Protein 8JFO (pdb70)

Radius of gyration: 31.47 Å; Cα contacts (8 Å, |Δi|>4): 1031; chains: 4; bounding box: 76×76×82 Å

Nearest PDB structures (foldseek):
  8jg9-assembly1_F  TM=6.364E-01  e=9.740E-30  Staphylococcus delphini
  8jfu-assembly2_C  TM=9.734E-01  e=4.769E-23  Staphylococcus delphini
  8jft-assembly1_C  TM=9.558E-01  e=3.497E-18  Staphylococcus delphini
  8jfr-assembly2_C  TM=9.786E-01  e=1.665E-08  Staphylococcus delphini
  8jfr-assembly1_D  TM=1.002E+00  e=3.906E-08  Staphylococcus delphini

Sequence (684 aa):
SMRKTIERLLNSELSSNSIAVRTGVSQAVISKLRNGKKELGNLTLNSAEKLFEYQKEMEKVDTWIVYRGRTADMNKSYIAEGSTYEEVYNNFVDKYGYDVLDEDIYEIQLLKKNGENLDDYDVDSDGINNYDKLDEFRESDYVDLEDYDYRELFENSSSQVYYHEFEITHESMRKTIERLLNSELSSNSIAVRTGVSQAVISKLRNGKKELGNLTLNSAEKLFEYQKEMEKVDTWIVYRGRTADMNKSYIAEGSTYEEVYNNFVDKYGYDVLDEDIYEIQLLKKNGENLDDYDVDSDGINNYDKLDEFRESDYVDLEDYDYRELFENSSSQVYYHEFEITHESMRKTIERLLNSELSSNSIAVRTGVSQAVISKLRNGKKELGNLTLNSAEKLFEYQKEMEKVDTWIVYRGRTADMNKSYIAEGSTYEEVYNNFVDKYGYDVLDEDIYEIQLLKKNGENLDDYDVDSDGINNYDKLDEFRESDYVDLEDYDYRELFENSSSQVYYHEFEITHESMRKTIERLLNSELSSNSIAVRTGVSQAVISKLRNGKKELGNLTLNSAEKLFEYQKEMEKVDTWIVYRGRTADMNKSYIAEGSTYEEVYNNFVDKYGYDVLDEDIYEIQLLKKNGENLDDYDVDSDGINNYDKLDEFRESDYVDLEDYDYRELFENSSSQVYYHEFEITHE

B-factor: mean 43.59, std 18.85, range [11.04, 111.16]

Structure (mmCIF, N/CA/C/O backbone):
data_8JFO
#
_entry.id   8JFO
#
_cell.length_a   88.194
_cell.length_b   88.194
_cell.length_c   145.649
_cell.angle_alpha   90.000
_cell.angle_beta   90.000
_cell.angle_gamma   90.000
#
_symmetry.space_group_name_H-M   'P 41'
#
loop_
_entity.id
_entity.type
_entity.pdbx_description
1 polymer AcrIIA15
2 water water
#
loop_
_atom_site.group_PDB
_atom_site.id
_atom_site.type_symbol
_atom_site.label_atom_id
_atom_site.label_alt_id
_atom_site.label_comp_id
_atom_site.label_asym_id
_atom_site.label_entity_id
_atom_site.label_seq_id
_atom_site.pdbx_PDB_ins_code
_atom_site.Cartn_x
_atom_site.Cartn_y
_atom_site.Cartn_z
_atom_site.occupancy
_atom_site.B_iso_or_equiv
_atom_site.auth_seq_id
_atom_site.auth_comp_id
_atom_site.auth_asym_id
_atom_site.auth_atom_id
_atom_site.pdbx_PDB_model_num
ATOM 1 N N . SER A 1 1 ? 20.72200 -18.88300 2.45300 1.000 49.91812 0 SER B N 1
ATOM 2 C CA . SER A 1 1 ? 21.05700 -17.97700 1.33200 1.000 46.96118 0 SER B CA 1
ATOM 3 C C . SER A 1 1 ? 21.06500 -16.52400 1.80400 1.000 55.87278 0 SER B C 1
ATOM 4 O O . SER A 1 1 ? 20.70700 -16.28400 2.96000 1.000 62.08841 0 SER B O 1
ATOM 6 N N . MET A 1 2 ? 21.48100 -15.59500 0.94600 1.000 52.11701 1 MET B N 1
ATOM 7 C CA . MET A 1 2 ? 21.41800 -14.15700 1.31200 1.000 53.87605 1 MET B CA 1
ATOM 8 C C . MET A 1 2 ? 20.48600 -13.46200 0.33100 1.000 55.46603 1 MET B C 1
ATOM 9 O O . MET A 1 2 ? 20.68400 -13.60800 -0.87900 1.000 51.70733 1 MET B O 1
ATOM 14 N N . ARG A 1 3 ? 19.51900 -12.73300 0.86500 1.000 55.67637 2 ARG B N 1
ATOM 15 C CA . ARG A 1 3 ? 18.52400 -12.05000 0.02400 1.000 52.76279 2 ARG B CA 1
ATOM 16 C C . ARG A 1 3 ? 19.22600 -11.18700 -1.00700 1.000 56.83318 2 ARG B C 1
ATOM 17 O O . ARG A 1 3 ? 18.96800 -11.40800 -2.17700 1.000 63.07488 2 ARG B O 1
ATOM 25 N N . LYS A 1 4 ? 20.11800 -10.29900 -0.58400 1.000 60.79312 3 LYS B N 1
ATOM 26 C CA . LYS A 1 4 ? 20.76300 -9.31500 -1.49300 1.000 59.37485 3 LYS B CA 1
ATOM 27 C C . LYS A 1 4 ? 21.19900 -9.97900 -2.79900 1.000 59.45107 3 LYS B C 1
ATOM 28 O O . LYS A 1 4 ? 20.89500 -9.42300 -3.86700 1.000 64.14618 3 LYS B O 1
ATOM 30 N N . THR A 1 5 ? 21.88700 -11.11300 -2.71400 1.000 52.02078 4 THR B N 1
ATOM 31 C CA . THR A 1 5 ? 22.40700 -11.77600 -3.90600 1.000 58.40118 4 THR B CA 1
ATOM 32 C C . THR A 1 5 ? 21.27500 -12.28200 -4.79500 1.000 62.74017 4 THR B C 1
ATOM 33 O O . THR A 1 5 ? 21.30100 -12.10000 -6.02400 1.000 65.41303 4 THR B O 1
ATOM 37 N N . ILE A 1 6 ? 20.25800 -12.89500 -4.18700 1.000 57.75285 5 ILE B N 1
ATOM 38 C CA . ILE A 1 6 ? 19.10700 -13.36400 -4.95100 1.000 58.13377 5 ILE B CA 1
ATOM 39 C C . ILE A 1 6 ? 18.36300 -12.19000 -5.57800 1.000 62.19931 5 ILE B C 1
ATOM 40 O O . ILE A 1 6 ? 17.86600 -12.28700 -6.70700 1.000 64.96603 5 ILE B O 1
ATOM 45 N N . GLU A 1 7 ? 18.25700 -11.07100 -4.85400 1.000 61.49411 6 GLU B N 1
ATOM 46 C CA . GLU A 1 7 ? 17.59400 -9.88900 -5.40100 1.000 68.16224 6 GLU B CA 1
ATOM 47 C C . GLU A 1 7 ? 18.34100 -9.36300 -6.61600 1.000 71.12154 6 GLU B C 1
ATOM 48 O O . GLU A 1 7 ? 17.72400 -8.92400 -7.59500 1.000 75.99414 6 GLU B O 1
ATOM 54 N N . ARG A 1 8 ? 19.67000 -9.45800 -6.58800 1.000 64.80666 7 ARG B N 1
ATOM 55 C CA . ARG A 1 8 ? 20.44600 -9.06000 -7.79000 1.000 73.39942 7 ARG B CA 1
ATOM 56 C C . ARG A 1 8 ? 20.02600 -9.95900 -8.95400 1.000 75.26148 7 ARG B C 1
ATOM 57 O O . ARG A 1 8 ? 19.73200 -9.41800 -10.02400 1.000 81.89675 7 ARG B O 1
ATOM 65 N N . LEU A 1 9 ? 20.03200 -11.27400 -8.75000 1.000 70.25096 8 LEU B N 1
ATOM 66 C CA . LEU A 1 9 ? 19.67900 -12.22700 -9.83500 1.000 71.85086 8 LEU B CA 1
ATOM 67 C C . LEU A 1 9 ? 18.31300 -11.86600 -10.42100 1.000 73.14765 8 LEU B C 1
ATOM 68 O O . LEU A 1 9 ? 18.22300 -11.73800 -11.65100 1.000 80.59995 8 LEU B O 1
ATOM 73 N N . LEU A 1 10 ? 17.28800 -11.72500 -9.58000 1.000 73.53554 9 LEU B N 1
ATOM 74 C CA . LEU A 1 10 ? 15.91600 -11.48500 -10.10200 1.000 77.48360 9 LEU B CA 1
ATOM 75 C C . LEU A 1 10 ? 15.84900 -10.15000 -10.84900 1.000 82.66492 9 LEU B C 1
ATOM 76 O O . LEU A 1 10 ? 15.26000 -10.12700 -11.94600 1.000 83.91431 9 LEU B O 1
ATOM 81 N N . ASN A 1 11 ? 16.41600 -9.08800 -10.27200 1.000 80.01044 10 ASN B N 1
ATOM 82 C CA . ASN A 1 11 ? 16.38000 -7.73700 -10.89100 1.000 82.85069 10 ASN B CA 1
ATOM 83 C C . ASN A 1 11 ? 17.22500 -7.69100 -12.17100 1.000 84.69222 10 ASN B C 1
ATOM 84 O O . ASN A 1 11 ? 16.80100 -7.01900 -13.12800 1.000 78.21728 10 ASN B O 1
ATOM 89 N N . SER A 1 12 ? 18.38400 -8.35500 -12.17500 1.000 87.40246 11 SER B N 1
ATOM 90 C CA . SER A 1 12 ? 19.30000 -8.30100 -13.34500 1.000 87.79560 11 SER B CA 1
ATOM 91 C C . SER A 1 12 ? 18.66100 -9.00300 -14.54100 1.000 90.65928 11 SER B C 1
ATOM 92 O O . SER A 1 12 ? 17.95100 -10.00300 -14.32200 1.000 88.27425 11 SER B O 1
ATOM 95 N N . GLU A 1 13 ? 18.94700 -8.51500 -15.75400 1.000 93.02706 12 GLU B N 1
ATOM 96 C CA . GLU A 1 13 ? 18.31500 -9.06100 -16.98500 1.000 92.25324 12 GLU B CA 1
ATOM 97 C C . GLU A 1 13 ? 18.75000 -10.50300 -17.24800 1.000 88.60674 12 GLU B C 1
ATOM 98 O O . GLU A 1 13 ? 19.91800 -10.70000 -17.61700 1.000 88.66237 12 GLU B O 1
ATOM 100 N N . LEU A 1 14 ? 17.83400 -11.45800 -17.08500 1.000 86.63057 13 LEU B N 1
ATOM 101 C CA . LEU A 1 14 ? 18.11500 -12.88400 -17.39600 1.000 80.72490 13 LEU B CA 1
ATOM 102 C C . LEU A 1 14 ? 16.77100 -13.54100 -17.72600 1.000 79.05730 13 LEU B C 1
ATOM 103 O O . LEU A 1 14 ? 15.73200 -12.93800 -17.39700 1.000 77.56893 13 LEU B O 1
ATOM 105 N N . SER A 1 15 ? 16.78700 -14.70600 -18.37700 1.000 74.28788 14 SER B N 1
ATOM 106 C CA . SER A 1 15 ? 15.52300 -15.43200 -18.66800 1.000 81.14721 14 SER B CA 1
ATOM 107 C C . SER A 1 15 ? 15.14800 -16.32400 -17.48100 1.000 77.65899 14 SER B C 1
ATOM 108 O O . SER A 1 15 ? 16.02300 -17.04200 -16.99300 1.000 76.35404 14 SER B O 1
ATOM 111 N N . SER A 1 16 ? 13.87900 -16.30700 -17.07300 1.000 75.99319 15 SER B N 1
ATOM 112 C CA . SER A 1 16 ? 13.42700 -17.18300 -15.96200 1.000 76.07150 15 SER B CA 1
ATOM 113 C C . SER A 1 16 ? 13.65600 -18.63600 -16.36800 1.000 79.73684 15 SER B C 1
ATOM 114 O O . SER A 1 16 ? 14.00200 -19.43600 -15.48700 1.000 72.93648 15 SER B O 1
ATOM 117 N N . ASN A 1 17 ? 13.44700 -18.95800 -17.64700 1.000 76.12637 16 ASN B N 1
ATOM 118 C CA . ASN A 1 17 ? 13.76500 -20.33000 -18.11700 1.000 73.55371 16 ASN B CA 1
ATOM 119 C C . ASN A 1 17 ? 15.28400 -20.53600 -18.11000 1.000 77.13843 16 ASN B C 1
ATOM 120 O O . ASN A 1 17 ? 15.69300 -21.68000 -17.86200 1.000 75.51004 16 ASN B O 1
ATOM 122 N N . SER A 1 18 ? 16.09500 -19.49400 -18.35800 1.000 79.07253 17 SER B N 1
ATOM 123 C CA . SER A 1 18 ? 17.51400 -19.75000 -18.34600 1.000 80.44074 17 SER B CA 1
ATOM 124 C C . SER A 1 18 ? 17.96500 -19.92300 -16.90600 1.000 77.23507 17 SER B C 1
ATOM 125 O O . SER A 1 18 ? 18.73500 -20.84000 -16.59100 1.000 74.24813 17 SER B O 1
ATOM 128 N N . ILE A 1 19 ? 17.39400 -19.11900 -16.01300 1.000 77.57380 18 ILE B N 1
ATOM 129 C CA . ILE A 1 19 ? 17.58300 -19.30600 -14.58400 1.000 74.19785 18 ILE B CA 1
ATOM 130 C C . ILE A 1 19 ? 17.10000 -20.68900 -14.14800 1.000 72.47361 18 ILE B C 1
ATOM 131 O O . ILE A 1 19 ? 17.77500 -21.36900 -13.37100 1.000 63.57785 18 ILE B O 1
ATOM 136 N N . ALA A 1 20 ? 15.93800 -21.09900 -14.65500 1.000 73.34425 19 ALA B N 1
ATOM 137 C CA . ALA A 1 20 ? 15.40000 -22.42800 -14.29900 1.000 65.61181 19 ALA B CA 1
ATOM 138 C C . ALA A 1 20 ? 16.39400 -23.51100 -14.72100 1.000 76.00166 19 ALA B C 1
ATOM 139 O O . ALA A 1 20 ? 16.67400 -24.38000 -13.89600 1.000 70.77505 19 ALA B O 1
ATOM 141 N N . VAL A 1 21 ? 16.86900 -23.49500 -15.97000 1.000 68.86329 20 VAL B N 1
ATOM 142 C CA . VAL A 1 21 ? 17.76100 -24.60600 -16.41900 1.000 67.25520 20 VAL B CA 1
ATOM 143 C C . VAL A 1 21 ? 19.07500 -24.56400 -15.62900 1.000 69.36004 20 VAL B C 1
ATOM 144 O O . VAL A 1 21 ? 19.56500 -25.63900 -15.24600 1.000 67.79281 20 VAL B O 1
ATOM 148 N N . ARG A 1 22 ? 19.62400 -23.36800 -15.41100 1.000 70.11932 21 ARG B N 1
ATOM 149 C CA . ARG A 1 22 ? 20.89900 -23.21200 -14.66300 1.000 73.36099 21 ARG B CA 1
ATOM 150 C C . ARG A 1 22 ? 20.74000 -23.58200 -13.18400 1.000 69.69600 21 ARG B C 1
ATOM 151 O O . ARG A 1 22 ? 21.67400 -24.19400 -12.64000 1.000 58.73866 21 ARG B O 1
ATOM 159 N N . THR A 1 23 ? 19.61300 -23.22600 -12.55900 1.000 71.38393 22 THR B N 1
ATOM 160 C CA . THR A 1 23 ? 19.46300 -23.44000 -11.09300 1.000 64.44174 22 THR B CA 1
ATOM 161 C C . THR A 1 23 ? 18.57900 -24.64000 -10.75600 1.000 56.61515 22 THR B C 1
ATOM 162 O O . THR A 1 23 ? 18.76000 -25.18600 -9.65700 1.000 56.85026 22 THR B O 1
ATOM 166 N N . GLY A 1 24 ? 17.63200 -25.00100 -11.61700 1.000 58.46742 23 GLY B N 1
ATOM 167 C CA . GLY A 1 24 ? 16.69900 -26.10100 -11.30300 1.000 56.90186 23 GLY B CA 1
ATOM 168 C C . GLY A 1 24 ? 15.44200 -25.59400 -10.62700 1.000 47.07286 23 GLY B C 1
ATOM 169 O O . GLY A 1 24 ? 14.53400 -26.40500 -10.39800 1.000 54.62371 23 GLY B O 1
ATOM 170 N N . VAL A 1 25 ? 15.40300 -24.30300 -10.30200 1.000 50.27887 24 VAL B N 1
ATOM 171 C CA . VAL A 1 25 ? 14.23600 -23.70800 -9.59200 1.000 51.66929 24 VAL B CA 1
ATOM 172 C C . VAL A 1 25 ? 13.08700 -23.54100 -10.58500 1.000 49.89143 24 VAL B C 1
ATOM 173 O O . VAL A 1 25 ? 13.35300 -23.10300 -11.70700 1.000 55.83048 24 VAL B O 1
ATOM 177 N N . SER A 1 26 ? 11.85900 -23.84600 -10.16600 1.000 55.70574 25 SER B N 1
ATOM 178 C CA . SER A 1 26 ? 10.69800 -23.80700 -11.08700 1.000 59.83634 25 SER B CA 1
ATOM 179 C C . SER A 1 26 ? 10.49300 -22.40300 -11.65500 1.000 60.08811 25 SER B C 1
ATOM 180 O O . SER A 1 26 ? 10.57100 -21.43500 -10.88600 1.000 58.91936 25 SER B O 1
ATOM 183 N N . GLN A 1 27 ? 10.18900 -22.32200 -12.95000 1.000 63.28563 26 GLN B N 1
ATOM 184 C CA . GLN A 1 27 ? 10.00300 -21.01500 -13.62900 1.000 60.13406 26 GLN B CA 1
ATOM 185 C C . GLN A 1 27 ? 8.83000 -20.28400 -12.98200 1.000 57.81631 26 GLN B C 1
ATOM 186 O O . GLN A 1 27 ? 8.88900 -19.05000 -12.89100 1.000 61.03833 26 GLN B O 1
ATOM 192 N N . ALA A 1 28 ? 7.79900 -21.02500 -12.58000 1.000 62.64436 27 ALA B N 1
ATOM 193 C CA . ALA A 1 28 ? 6.64000 -20.41200 -11.89700 1.000 66.00077 27 ALA B CA 1
ATOM 194 C C . ALA A 1 28 ? 7.11800 -19.60800 -10.68600 1.000 67.17148 27 ALA B C 1
ATOM 195 O O . ALA A 1 28 ? 6.64000 -18.47900 -10.51300 1.000 66.94452 27 ALA B O 1
ATOM 197 N N . VAL A 1 29 ? 8.03600 -20.16800 -9.89300 1.000 65.58790 28 VAL B N 1
ATOM 198 C CA . VAL A 1 29 ? 8.51200 -19.47400 -8.69400 1.000 62.76944 28 VAL B CA 1
ATOM 199 C C . VAL A 1 29 ? 9.29600 -18.21000 -9.05500 1.000 58.84123 28 VAL B C 1
ATOM 200 O O . VAL A 1 29 ? 9.09500 -17.15800 -8.44500 1.000 58.83007 28 VAL B O 1
ATOM 204 N N . ILE A 1 30 ? 10.17600 -18.31500 -10.04400 1.000 58.97059 29 ILE B N 1
ATOM 205 C CA . ILE A 1 30 ? 11.00600 -17.13600 -10.41900 1.000 60.62359 29 ILE B CA 1
ATOM 206 C C . ILE A 1 30 ? 10.05800 -16.02300 -10.87000 1.000 63.95014 29 ILE B C 1
ATOM 207 O O . ILE A 1 30 ? 10.23900 -14.87800 -10.42300 1.000 66.85763 29 ILE B O 1
ATOM 212 N N . SER A 1 31 ? 9.05800 -16.36600 -11.68500 1.000 65.39474 30 SER B N 1
ATOM 213 C CA . SER A 1 31 ? 8.10500 -15.35000 -12.20300 1.000 69.17873 30 SER B CA 1
ATOM 214 C C . SER A 1 31 ? 7.31000 -14.72300 -11.05800 1.000 66.54573 30 SER B C 1
ATOM 215 O O . SER A 1 31 ? 7.14500 -13.49600 -11.06200 1.000 63.29742 30 SER B O 1
ATOM 217 N N . LYS A 1 32 ? 6.84600 -15.54300 -10.11600 1.000 67.09729 31 LYS B N 1
ATOM 218 C CA . LYS A 1 32 ? 6.03500 -15.03800 -8.97900 1.000 65.02901 31 LYS B CA 1
ATOM 219 C C . LYS A 1 32 ? 6.87700 -14.10000 -8.11300 1.000 68.78978 31 LYS B C 1
ATOM 220 O O . LYS A 1 32 ? 6.32700 -13.10200 -7.62800 1.000 70.80886 31 LYS B O 1
ATOM 226 N N . LEU A 1 33 ? 8.16400 -14.40800 -7.94200 1.000 69.67359 32 LEU B N 1
ATOM 227 C CA . LEU A 1 33 ? 9.06100 -13.50500 -7.17300 1.000 70.82926 32 LEU B CA 1
ATOM 228 C C . LEU A 1 33 ? 9.14100 -12.16400 -7.90500 1.000 67.02339 32 LEU B C 1
ATOM 229 O O . LEU A 1 33 ? 8.99300 -11.12500 -7.24200 1.000 67.24501 32 LEU B O 1
ATOM 234 N N . ARG A 1 34 ? 9.34400 -12.19800 -9.22200 1.000 69.84252 33 ARG B N 1
ATOM 235 C CA . ARG A 1 34 ? 9.48700 -10.95100 -10.01800 1.000 66.80535 33 ARG B CA 1
ATOM 236 C C . ARG A 1 34 ? 8.17900 -10.15000 -10.01500 1.000 71.69527 33 ARG B C 1
ATOM 237 O O . ARG A 1 34 ? 8.25600 -8.91700 -9.87500 1.000 68.43273 33 ARG B O 1
ATOM 245 N N . ASN A 1 35 ? 7.02600 -10.81400 -10.15100 1.000 75.05587 34 ASN B N 1
ATOM 246 C CA . ASN A 1 35 ? 5.73900 -10.07000 -10.26700 1.000 73.88667 34 ASN B CA 1
ATOM 247 C C . ASN A 1 35 ? 5.15100 -9.75200 -8.88600 1.000 69.79703 34 ASN B C 1
ATOM 248 O O . ASN A 1 35 ? 4.10500 -9.08000 -8.84400 1.000 70.94134 34 ASN B O 1
ATOM 253 N N . GLY A 1 36 ? 5.78900 -10.20900 -7.80700 1.000 67.34717 35 GLY B N 1
ATOM 254 C CA . GLY A 1 36 ? 5.32000 -9.86300 -6.45100 1.000 67.78489 35 GLY B CA 1
ATOM 255 C C . GLY A 1 36 ? 4.25000 -10.80600 -5.93600 1.000 70.24467 35 GLY B C 1
ATOM 256 O O . GLY A 1 36 ? 3.69900 -10.52800 -4.85600 1.000 69.14729 35 GLY B O 1
ATOM 257 N N . LYS A 1 37 ? 3.95600 -11.87600 -6.67700 1.000 69.40546 36 LYS B N 1
ATOM 258 C CA . LYS A 1 37 ? 2.97800 -12.88700 -6.19700 1.000 74.37307 36 LYS B CA 1
ATOM 259 C C . LYS A 1 37 ? 3.60900 -13.66400 -5.03900 1.000 74.02932 36 LYS B C 1
ATOM 260 O O . LYS A 1 37 ? 2.89300 -13.95200 -4.06200 1.000 67.99448 36 LYS B O 1
ATOM 262 N N . LYS A 1 38 ? 4.90400 -13.97500 -5.14600 1.000 73.58914 37 LYS B N 1
ATOM 263 C CA . LYS A 1 38 ? 5.59200 -14.66400 -4.06000 1.000 68.88379 37 LYS B CA 1
ATOM 264 C C . LYS A 1 38 ? 6.66400 -13.75800 -3.46800 1.000 62.97014 37 LYS B C 1
ATOM 265 O O . LYS A 1 38 ? 7.51900 -13.23700 -4.19500 1.000 59.77196 37 LYS B O 1
ATOM 271 N N . GLU A 1 39 ? 6.61400 -13.57000 -2.15400 1.000 56.85706 38 GLU B N 1
ATOM 272 C CA . GLU A 1 39 ? 7.66100 -12.83000 -1.47200 1.000 54.44936 38 GLU B CA 1
ATOM 273 C C . GLU A 1 39 ? 8.89400 -13.70600 -1.28800 1.000 51.62487 38 GLU B C 1
ATOM 274 O O . GLU A 1 39 ? 8.80100 -14.92900 -1.13900 1.000 51.68143 38 GLU B O 1
ATOM 280 N N . LEU A 1 40 ? 10.08300 -13.09500 -1.33000 1.000 51.58696 39 LEU B N 1
ATOM 281 C CA . LEU A 1 40 ? 11.36000 -13.85900 -1.22500 1.000 47.76647 39 LEU B CA 1
ATOM 282 C C . LEU A 1 40 ? 11.42600 -14.62200 0.10200 1.000 42.55644 39 LEU B C 1
ATOM 283 O O . LEU A 1 40 ? 12.02400 -15.70400 0.12700 1.000 44.57589 39 LEU B O 1
ATOM 288 N N . GLY A 1 41 ? 10.82800 -14.07600 1.15700 1.000 41.73168 40 GLY B N 1
ATOM 289 C CA . GLY A 1 41 ? 10.82500 -14.73100 2.47800 1.000 38.55142 40 GLY B CA 1
ATOM 290 C C . GLY A 1 41 ? 10.10000 -16.06100 2.45900 1.000 42.75182 40 GLY B C 1
ATOM 291 O O . GLY A 1 41 ? 10.49400 -16.94700 3.22500 1.000 42.50207 40 GLY B O 1
ATOM 292 N N . ASN A 1 42 ? 9.02600 -16.16600 1.67600 1.000 46.51746 41 ASN B N 1
ATOM 293 C CA . ASN A 1 42 ? 8.22800 -17.41800 1.57500 1.000 41.73457 41 ASN B CA 1
ATOM 294 C C . ASN A 1 42 ? 8.96000 -18.48000 0.74400 1.000 37.51571 41 ASN B C 1
ATOM 295 O O . ASN A 1 42 ? 8.54700 -19.64600 0.80100 1.000 39.97113 41 ASN B O 1
ATOM 300 N N . LEU A 1 43 ? 9.99600 -18.09200 0.00100 1.000 34.43435 42 LEU B N 1
ATOM 301 C CA . LEU A 1 43 ? 10.79200 -19.08200 -0.76700 1.000 30.02273 42 LEU B CA 1
ATOM 302 C C . LEU A 1 43 ? 11.43400 -20.06200 0.21400 1.000 36.12968 42 LEU B C 1
ATOM 303 O O . LEU A 1 43 ? 11.90000 -19.62300 1.27400 1.000 35.19835 42 LEU B O 1
ATOM 308 N N . THR A 1 44 ? 11.43700 -21.34300 -0.13500 1.000 28.22430 43 THR B N 1
ATOM 309 C CA . THR A 1 44 ? 12.01300 -22.37200 0.75800 1.000 31.27588 43 THR B CA 1
ATOM 310 C C . THR A 1 44 ? 13.52500 -22.18700 0.80200 1.000 35.03183 43 THR B C 1
ATOM 311 O O . THR A 1 44 ? 14.08000 -21.63300 -0.15900 1.000 35.43586 43 THR B O 1
ATOM 315 N N . LEU A 1 45 ? 14.15100 -22.64700 1.87900 1.000 29.41275 44 LEU B N 1
ATOM 316 C CA . LEU A 1 45 ? 15.60000 -22.57400 1.97400 1.000 30.19982 44 LEU B CA 1
ATOM 317 C C . LEU A 1 45 ? 16.25800 -23.31600 0.81800 1.000 31.74163 44 LEU B C 1
ATOM 318 O O . LEU A 1 45 ? 17.26900 -22.85600 0.27700 1.000 35.58948 44 LEU B O 1
ATOM 323 N N . ASN A 1 46 ? 15.69500 -24.45300 0.40600 1.000 31.73142 45 ASN B N 1
ATOM 324 C CA . ASN A 1 46 ? 16.27900 -25.19400 -0.71400 1.000 32.18577 45 ASN B CA 1
ATOM 325 C C . ASN A 1 46 ? 16.38500 -24.32500 -1.97100 1.000 31.26457 45 ASN B C 1
ATOM 326 O O . ASN A 1 46 ? 17.46500 -24.19200 -2.56900 1.000 39.60573 45 ASN B O 1
ATOM 331 N N . SER A 1 47 ? 15.27700 -23.70000 -2.37100 1.000 28.26566 46 SER B N 1
ATOM 332 C CA . SER A 1 47 ? 15.27600 -22.93200 -3.61400 1.000 40.15511 46 SER B CA 1
ATOM 333 C C . SER A 1 47 ? 16.09100 -21.64900 -3.48700 1.000 38.63080 46 SER B C 1
ATOM 334 O O . SER A 1 47 ? 16.81800 -21.26400 -4.42100 1.000 41.36723 46 SER B O 1
ATOM 337 N N . ALA A 1 48 ? 16.00300 -20.99900 -2.32700 1.000 39.15366 47 ALA B N 1
ATOM 338 C CA . ALA A 1 48 ? 16.80800 -19.78200 -2.08600 1.000 41.24660 47 ALA B CA 1
ATOM 339 C C . ALA A 1 48 ? 18.29500 -20.11400 -2.24000 1.000 35.89749 47 ALA B C 1
ATOM 340 O O . ALA A 1 48 ? 19.00300 -19.34100 -2.88600 1.000 35.54054 47 ALA B O 1
ATOM 342 N N . GLU A 1 49 ? 18.72900 -21.24300 -1.68500 1.000 31.29280 48 GLU B N 1
ATOM 343 C CA . GLU A 1 49 ? 20.15200 -21.65000 -1.78400 1.000 37.19498 48 GLU B CA 1
ATOM 344 C C . GLU A 1 49 ? 20.53300 -21.88600 -3.24500 1.000 45.45650 48 GLU B C 1
ATOM 345 O O . GLU A 1 49 ? 21.60800 -21.43000 -3.64100 1.000 46.07068 48 GLU B O 1
ATOM 351 N N . LYS A 1 50 ? 19.67200 -22.55800 -4.01100 1.000 44.49595 49 LYS B N 1
ATOM 352 C CA . LYS A 1 50 ? 20.01800 -22.89100 -5.41300 1.000 39.49371 49 LYS B CA 1
ATOM 353 C C . LYS A 1 50 ? 20.19200 -21.59000 -6.19600 1.000 46.11548 49 LYS B C 1
ATOM 354 O O . LYS A 1 50 ? 21.13300 -21.51300 -7.00200 1.000 51.41933 49 LYS B O 1
ATOM 360 N N . LEU A 1 51 ? 19.34500 -20.60000 -5.93900 1.000 42.12709 50 LEU B N 1
ATOM 361 C CA . LEU A 1 51 ? 19.43800 -19.30400 -6.64700 1.000 42.26927 50 LEU B CA 1
ATOM 362 C C . LEU A 1 51 ? 20.69500 -18.56300 -6.18600 1.000 50.83018 50 LEU B C 1
ATOM 363 O O . LEU A 1 51 ? 21.41900 -18.05100 -7.05300 1.000 51.10019 50 LEU B O 1
ATOM 368 N N . PHE A 1 52 ? 20.94800 -18.52300 -4.88000 1.000 45.16821 51 PHE B N 1
ATOM 369 C CA . PHE A 1 52 ? 22.10100 -17.79200 -4.30200 1.000 43.57884 51 PHE B CA 1
ATOM 370 C C . PHE A 1 52 ? 23.41000 -18.40300 -4.78200 1.000 43.72330 51 PHE B C 1
ATOM 371 O O . PHE A 1 52 ? 24.27800 -17.65200 -5.21200 1.000 42.94301 51 PHE B O 1
ATOM 379 N N . GLU A 1 53 ? 23.52200 -19.72400 -4.71000 1.000 45.72666 52 GLU B N 1
ATOM 380 C CA . GLU A 1 53 ? 24.79100 -20.40200 -5.06700 1.000 50.86479 52 GLU B CA 1
ATOM 381 C C . GLU A 1 53 ? 25.11100 -20.13400 -6.53900 1.000 52.97254 52 GLU B C 1
ATOM 382 O O . GLU A 1 53 ? 26.29000 -19.96600 -6.85700 1.000 49.15791 52 GLU B O 1
ATOM 388 N N . TYR A 1 54 ? 24.09200 -20.10900 -7.39000 1.000 50.26617 53 TYR B N 1
ATOM 389 C CA . TYR A 1 54 ? 24.31700 -19.78200 -8.81500 1.000 57.03254 53 TYR B CA 1
ATOM 390 C C . TYR A 1 54 ? 24.87200 -18.36500 -8.94300 1.000 57.62032 53 TYR B C 1
ATOM 391 O O . TYR A 1 54 ? 25.92000 -18.20500 -9.57000 1.000 59.25628 53 TYR B O 1
ATOM 400 N N . GLN A 1 55 ? 24.16600 -17.37700 -8.40200 1.000 54.34649 54 GLN B N 1
ATOM 401 C CA . GLN A 1 55 ? 24.62100 -15.97200 -8.55900 1.000 58.24075 54 GLN B CA 1
ATOM 402 C C . GLN A 1 55 ? 26.02800 -15.83900 -7.97200 1.000 58.20337 54 GLN B C 1
ATOM 403 O O . GLN A 1 55 ? 26.84500 -15.12600 -8.56600 1.000 58.46391 54 GLN B O 1
ATOM 409 N N . LYS A 1 56 ? 26.30100 -16.53600 -6.87600 1.000 53.64679 55 LYS B N 1
ATOM 410 C CA . LYS A 1 56 ? 27.62100 -16.40100 -6.21800 1.000 55.86049 55 LYS B CA 1
ATOM 411 C C . LYS A 1 56 ? 28.70500 -16.86600 -7.18900 1.000 56.91623 55 LYS B C 1
ATOM 412 O O . LYS A 1 56 ? 29.72300 -16.18300 -7.29200 1.000 60.34375 55 LYS B O 1
ATOM 418 N N . GLU A 1 57 ? 28.48200 -17.99100 -7.86800 1.000 55.74126 56 GLU B N 1
ATOM 419 C CA . GLU A 1 57 ? 29.51800 -18.53600 -8.78300 1.000 60.46842 56 GLU B CA 1
ATOM 420 C C . GLU A 1 57 ? 29.67300 -17.59300 -9.97600 1.000 53.96669 56 GLU B C 1
ATOM 421 O O . GLU A 1 57 ? 30.80100 -17.45800 -10.46900 1.000 58.96474 56 GLU B O 1
ATOM 427 N N . MET A 1 58 ? 28.58500 -16.94500 -10.38400 1.000 55.04643 57 MET B N 1
ATOM 428 C CA . MET A 1 58 ? 28.62600 -15.99600 -11.52400 1.000 57.71394 57 MET B CA 1
ATOM 429 C C . MET A 1 58 ? 29.23800 -14.66300 -11.07700 1.000 63.75923 57 MET B C 1
ATOM 430 O O . MET A 1 58 ? 29.53700 -13.84200 -11.96000 1.000 72.87096 57 MET B O 1
ATOM 435 N N . GLU A 1 59 ? 29.41800 -14.45200 -9.77000 1.000 58.06959 58 GLU B N 1
ATOM 436 C CA . GLU A 1 59 ? 30.09100 -13.21500 -9.29600 1.000 55.04867 58 GLU B CA 1
ATOM 437 C C . GLU A 1 59 ? 31.44200 -13.52400 -8.64200 1.000 53.12606 58 GLU B C 1
ATOM 438 O O . GLU A 1 59 ? 32.12000 -12.56800 -8.26500 1.000 54.31747 58 GLU B O 1
ATOM 444 N N . LYS A 1 60 ? 31.84900 -14.79000 -8.56400 1.000 52.46834 59 LYS B N 1
ATOM 445 C CA . LYS A 1 60 ? 33.09000 -15.14800 -7.82200 1.000 50.41279 59 LYS B CA 1
ATOM 446 C C . LYS A 1 60 ? 34.31700 -14.47700 -8.44700 1.000 59.88452 59 LYS B C 1
ATOM 447 O O . LYS A 1 60 ? 35.16500 -13.97600 -7.68500 1.000 53.10586 59 LYS B O 1
ATOM 453 N N . VAL A 1 61 ? 34.40200 -14.46100 -9.77800 1.000 61.38804 60 VAL B N 1
ATOM 454 C CA . VAL A 1 61 ? 35.57600 -13.87000 -10.48800 1.000 56.05849 60 VAL B CA 1
ATOM 455 C C . VAL A 1 61 ? 35.65700 -12.36700 -10.20400 1.000 54.98441 60 VAL B C 1
ATOM 456 O O . VAL A 1 61 ? 36.78300 -11.86000 -10.09200 1.000 54.89416 60 VAL B O 1
ATOM 460 N N . ASP A 1 62 ? 34.51600 -11.68300 -10.10600 1.000 53.21356 61 ASP B N 1
ATOM 461 C CA . ASP A 1 62 ? 34.51500 -10.20600 -9.94300 1.000 54.65657 61 ASP B CA 1
ATOM 462 C C . ASP A 1 62 ? 34.38100 -9.76700 -8.47700 1.000 55.06045 61 ASP B C 1
ATOM 463 O O . ASP A 1 62 ? 34.26000 -8.55000 -8.26000 1.000 52.37882 61 ASP B O 1
ATOM 468 N N . THR A 1 63 ? 34.40800 -10.68800 -7.50900 1.000 52.49883 62 THR B N 1
ATOM 469 C CA . THR A 1 63 ? 34.16800 -10.31500 -6.11600 1.000 52.92556 62 THR B CA 1
ATOM 470 C C . THR A 1 63 ? 35.48300 -9.94300 -5.44000 1.000 44.27852 62 THR B C 1
ATOM 471 O O . THR A 1 63 ? 36.40000 -10.77100 -5.34400 1.000 42.32402 62 THR B O 1
ATOM 475 N N . TRP A 1 64 ? 35.55600 -8.70800 -4.95000 1.000 36.11824 63 TRP B N 1
ATOM 476 C CA . TRP A 1 64 ? 36.70900 -8.22200 -4.20800 1.000 39.42957 63 TRP B CA 1
ATOM 477 C C . TRP A 1 64 ? 36.26000 -7.43400 -2.98700 1.000 38.65346 63 TRP B C 1
ATOM 478 O O . TRP A 1 64 ? 35.24100 -6.73600 -3.02600 1.000 38.55711 63 TRP B O 1
ATOM 489 N N . ILE A 1 65 ? 37.02800 -7.55900 -1.90600 1.000 32.09355 64 ILE B N 1
ATOM 490 C CA . ILE A 1 65 ? 36.75300 -6.92600 -0.61800 1.000 35.94392 64 ILE B CA 1
ATOM 491 C C . ILE A 1 65 ? 37.97400 -6.11100 -0.22400 1.000 27.82433 64 ILE B C 1
ATOM 492 O O . ILE A 1 65 ? 39.10000 -6.63700 -0.21600 1.000 27.93271 64 ILE B O 1
ATOM 497 N N . VAL A 1 66 ? 37.73600 -4.84800 0.13600 1.000 23.08476 65 VAL B N 1
ATOM 498 C CA . VAL A 1 66 ? 38.82800 -3.97600 0.65700 1.000 30.07899 65 VAL B CA 1
ATOM 499 C C . VAL A 1 66 ? 38.48100 -3.60200 2.10300 1.000 32.23856 65 VAL B C 1
ATOM 500 O O . VAL A 1 66 ? 37.38300 -3.07300 2.33000 1.000 26.87725 65 VAL B O 1
ATOM 504 N N . TYR A 1 67 ? 39.39900 -3.85900 3.03300 1.000 34.26202 66 TYR B N 1
ATOM 505 C CA . TYR A 1 67 ? 39.18000 -3.53400 4.46100 1.000 29.31878 66 TYR B CA 1
ATOM 506 C C . TYR A 1 67 ? 40.05000 -2.34500 4.85000 1.000 27.20562 66 TYR B C 1
ATOM 507 O O . TYR A 1 67 ? 41.22900 -2.33300 4.48400 1.000 33.39395 66 TYR B O 1
ATOM 516 N N . ARG A 1 68 ? 39.46300 -1.36500 5.53100 1.000 24.77095 67 ARG B N 1
ATOM 517 C CA . ARG A 1 68 ? 40.26400 -0.23000 6.05200 1.000 34.27625 67 ARG B CA 1
ATOM 518 C C . ARG A 1 68 ? 40.08500 -0.16800 7.57300 1.000 29.86775 67 ARG B C 1
ATOM 519 O O . ARG A 1 68 ? 38.93500 -0.17700 8.02800 1.000 26.43278 67 ARG B O 1
ATOM 527 N N . GLY A 1 69 ? 41.19200 -0.11400 8.31100 1.000 28.55268 68 GLY B N 1
ATOM 528 C CA . GLY A 1 69 ? 41.14300 -0.08300 9.78100 1.000 26.59039 68 GLY B CA 1
ATOM 529 C C . GLY A 1 69 ? 41.70400 1.20000 10.34800 1.000 29.66552 68 GLY B C 1
ATOM 530 O O . GLY A 1 69 ? 42.84300 1.54200 10.01800 1.000 32.18589 68 GLY B O 1
ATOM 531 N N . ARG A 1 70 ? 40.93900 1.85800 11.21400 1.000 32.00307 69 ARG B N 1
ATOM 532 C CA . ARG A 1 70 ? 41.35700 3.16100 11.78300 1.000 30.56455 69 ARG B CA 1
ATOM 533 C C . ARG A 1 70 ? 41.97300 2.94900 13.16600 1.000 30.54182 69 ARG B C 1
ATOM 534 O O . ARG A 1 70 ? 41.48700 2.08000 13.89900 1.000 26.65320 69 ARG B O 1
ATOM 542 N N . THR A 1 71 ? 43.00200 3.72400 13.49200 1.000 37.70261 70 THR B N 1
ATOM 543 C CA . THR A 1 71 ? 43.65500 3.63200 14.81700 1.000 31.81769 70 THR B CA 1
ATOM 544 C C . THR A 1 71 ? 43.68500 5.02500 15.43800 1.000 37.20651 70 THR B C 1
ATOM 545 O O . THR A 1 71 ? 43.22500 5.96500 14.77900 1.000 37.05213 70 THR B O 1
ATOM 549 N N . ALA A 1 72 ? 44.21400 5.13700 16.65400 1.000 37.65526 71 ALA B N 1
ATOM 550 C CA . ALA A 1 72 ? 44.34100 6.44400 17.33300 1.000 43.58024 71 ALA B CA 1
ATOM 551 C C . ALA A 1 72 ? 45.27800 7.34100 16.52400 1.000 50.02623 71 ALA B C 1
ATOM 552 O O . ALA A 1 72 ? 45.02500 8.55200 16.45900 1.000 57.78113 71 ALA B O 1
ATOM 554 N N . ASP A 1 73 ? 46.32600 6.76500 15.93700 1.000 51.74061 72 ASP B N 1
ATOM 555 C CA . ASP A 1 73 ? 47.21000 7.57700 15.06300 1.000 57.54863 72 ASP B CA 1
ATOM 556 C C . ASP A 1 73 ? 46.51300 7.72700 13.70900 1.000 55.60121 72 ASP B C 1
ATOM 557 O O . ASP A 1 73 ? 46.35700 6.71800 13.01600 1.000 54.37658 72 ASP B O 1
ATOM 562 N N . MET A 1 74 ? 46.14800 8.95600 13.34600 1.000 57.08942 73 MET B N 1
ATOM 563 C CA . MET A 1 74 ? 45.44400 9.22700 12.06500 1.000 63.64974 73 MET B CA 1
ATOM 564 C C . MET A 1 74 ? 46.36400 8.82600 10.91600 1.000 63.52498 73 MET B C 1
ATOM 565 O O . MET A 1 74 ? 45.85600 8.34800 9.88700 1.000 65.16791 73 MET B O 1
ATOM 567 N N . ASN A 1 75 ? 47.66200 9.05800 11.08300 1.000 56.85382 74 ASN B N 1
ATOM 568 C CA . ASN A 1 75 ? 48.65600 8.68900 10.04600 1.000 61.59613 74 ASN B CA 1
ATOM 569 C C . ASN A 1 75 ? 48.68200 7.16500 9.85600 1.000 64.60042 74 ASN B C 1
ATOM 570 O O . ASN A 1 75 ? 48.81800 6.72500 8.70100 1.000 65.13487 74 ASN B O 1
ATOM 575 N N . LYS A 1 76 ? 48.55700 6.39000 10.93700 1.000 62.37650 75 LYS B N 1
ATOM 576 C CA . LYS A 1 76 ? 48.66400 4.90900 10.82400 1.000 57.79344 75 LYS B CA 1
ATOM 577 C C . LYS A 1 76 ? 47.28900 4.29300 10.54500 1.000 55.21219 75 LYS B C 1
ATOM 578 O O . LYS A 1 76 ? 46.41800 4.35800 11.42700 1.000 60.13640 75 LYS B O 1
ATOM 584 N N . SER A 1 77 ? 47.11700 3.69000 9.37200 1.000 42.19695 76 SER B N 1
ATOM 585 C CA . SER A 1 77 ? 45.84400 3.00000 9.05100 1.000 43.37765 76 SER B CA 1
ATOM 586 C C . SER A 1 77 ? 46.15500 1.64700 8.40600 1.000 40.16785 76 SER B C 1
ATOM 587 O O . SER A 1 77 ? 47.23900 1.51000 7.82600 1.000 42.10568 76 SER B O 1
ATOM 590 N N . TYR A 1 78 ? 45.24300 0.68800 8.52200 1.000 27.62317 77 TYR B N 1
ATOM 591 C CA . TYR A 1 78 ? 45.52000 -0.67300 8.00700 1.000 27.22738 77 TYR B CA 1
ATOM 592 C C . TYR A 1 78 ? 44.65500 -0.96600 6.78300 1.000 29.63543 77 TYR B C 1
ATOM 593 O O . TYR A 1 78 ? 43.49000 -0.55600 6.76700 1.000 29.53136 77 TYR B O 1
ATOM 602 N N . ILE A 1 79 ? 45.22600 -1.63600 5.78500 1.000 27.47488 78 ILE B N 1
ATOM 603 C CA . ILE A 1 79 ? 44.49500 -2.02300 4.58200 1.000 30.13854 78 ILE B CA 1
ATOM 604 C C . ILE A 1 79 ? 44.71800 -3.50600 4.34400 1.000 25.50644 78 ILE B C 1
ATOM 605 O O . ILE A 1 79 ? 45.84200 -3.99800 4.49400 1.000 26.11104 78 ILE B O 1
ATOM 610 N N . ALA A 1 80 ? 43.63800 -4.22300 4.04500 1.000 22.37579 79 ALA B N 1
ATOM 611 C CA . ALA A 1 80 ? 43.72600 -5.63500 3.68600 1.000 26.72402 79 ALA B CA 1
ATOM 612 C C . ALA A 1 80 ? 42.72000 -5.92500 2.57700 1.000 28.58329 79 ALA B C 1
ATOM 613 O O . ALA A 1 80 ? 41.71200 -5.23300 2.45200 1.000 27.25229 79 ALA B O 1
ATOM 615 N N . GLU A 1 81 ? 43.00700 -6.91100 1.72900 1.000 34.75515 80 GLU B N 1
ATOM 616 C CA . GLU A 1 81 ? 42.10700 -7.15600 0.60200 1.000 33.47762 80 GLU B CA 1
ATOM 617 C C . GLU A 1 81 ? 42.03300 -8.64200 0.28500 1.000 32.08461 80 GLU B C 1
ATOM 618 O O . GLU A 1 81 ? 42.92000 -9.42200 0.63900 1.000 35.68283 80 GLU B O 1
ATOM 624 N N . GLY A 1 82 ? 40.94500 -9.02800 -0.37200 1.000 35.39363 81 GLY B N 1
ATOM 625 C CA . GLY A 1 82 ? 40.77100 -10.42400 -0.74800 1.000 34.73989 81 GLY B CA 1
ATOM 626 C C . GLY A 1 82 ? 39.39500 -10.65800 -1.32600 1.000 37.96783 81 GLY B C 1
ATOM 627 O O . GLY A 1 82 ? 38.51500 -9.80500 -1.25500 1.000 39.99970 81 GLY B O 1
ATOM 628 N N . SER A 1 83 ? 39.22600 -11.83800 -1.93600 1.000 41.29261 82 SER B N 1
ATOM 629 C CA . SER A 1 83 ? 37.93100 -12.21500 -2.51100 1.000 43.97884 82 SER B CA 1
ATOM 630 C C . SER A 1 83 ? 36.95300 -12.74100 -1.47400 1.000 46.92842 82 SER B C 1
ATOM 631 O O . SER A 1 83 ? 35.74900 -12.81000 -1.75100 1.000 45.89914 82 SER B O 1
ATOM 634 N N . THR A 1 84 ? 37.45100 -13.15600 -0.31200 1.000 46.06060 83 THR B N 1
ATOM 635 C CA . THR A 1 84 ? 36.63100 -13.59800 0.80100 1.000 36.13851 83 THR B CA 1
ATOM 636 C C . THR A 1 84 ? 37.11800 -12.90300 2.06200 1.000 41.07938 83 THR B C 1
ATOM 637 O O . THR A 1 84 ? 38.23300 -12.37400 2.10900 1.000 39.28167 83 THR B O 1
ATOM 641 N N . TYR A 1 85 ? 36.28300 -12.93400 3.10700 1.000 39.19583 84 TYR B N 1
ATOM 642 C CA . TYR A 1 85 ? 36.71500 -12.34200 4.36800 1.000 34.87906 84 TYR B CA 1
ATOM 643 C C . TYR A 1 85 ? 37.91500 -13.07800 4.92800 1.000 29.11550 84 TYR B C 1
ATOM 644 O O . TYR A 1 85 ? 38.81100 -12.45400 5.50700 1.000 32.49603 84 TYR B O 1
ATOM 653 N N . GLU A 1 86 ? 37.97000 -14.39500 4.72500 1.000 27.67867 85 GLU B N 1
ATOM 654 C CA . GLU A 1 86 ? 39.13600 -15.15300 5.15500 1.000 33.57977 85 GLU B CA 1
ATOM 655 C C . GLU A 1 86 ? 40.38900 -14.69100 4.42800 1.000 33.31514 85 GLU B C 1
ATOM 656 O O . GLU A 1 86 ? 41.45500 -14.55500 5.03900 1.000 36.80572 85 GLU B O 1
ATOM 662 N N . GLU A 1 87 ? 40.27500 -14.43400 3.12500 1.000 33.75993 86 GLU B N 1
ATOM 663 C CA . GLU A 1 87 ? 41.41400 -13.93400 2.36600 1.000 35.98922 86 GLU B CA 1
ATOM 664 C C . GLU A 1 87 ? 41.82600 -12.55100 2.84900 1.000 29.08068 86 GLU B C 1
ATOM 665 O O . GLU A 1 87 ? 43.02200 -12.24300 2.92800 1.000 32.54403 86 GLU B O 1
ATOM 667 N N . VAL A 1 88 ? 40.84800 -11.70900 3.19200 1.000 33.88911 87 VAL B N 1
ATOM 668 C CA . VAL A 1 88 ? 41.16800 -10.39900 3.75200 1.000 33.15112 87 VAL B CA 1
ATOM 669 C C . VAL A 1 88 ? 41.96800 -10.56500 5.03600 1.000 28.71278 87 VAL B C 1
ATOM 670 O O . VAL A 1 88 ? 42.99700 -9.90900 5.22600 1.000 28.58692 87 VAL B O 1
ATOM 674 N N . TYR A 1 89 ? 41.55600 -11.48700 5.90700 1.000 24.79512 88 TYR B N 1
ATOM 675 C CA . TYR A 1 89 ? 42.28000 -11.75500 7.18100 1.000 28.64001 88 TYR B CA 1
ATOM 676 C C . TYR A 1 89 ? 43.71000 -12.22900 6.90300 1.000 27.22343 88 TYR B C 1
ATOM 677 O O . TYR A 1 89 ? 44.63000 -11.74100 7.55900 1.000 27.57580 88 TYR B O 1
ATOM 686 N N . ASN A 1 90 ? 43.87200 -13.15500 5.95900 1.000 29.62802 89 ASN B N 1
ATOM 687 C CA . ASN A 1 90 ? 45.21200 -13.70100 5.61600 1.000 28.77531 89 ASN B CA 1
ATOM 688 C C . ASN A 1 90 ? 46.10400 -12.57900 5.08000 1.000 24.16579 89 ASN B C 1
ATOM 689 O O . ASN A 1 90 ? 47.27600 -12.54300 5.46000 1.000 28.23456 89 ASN B O 1
ATOM 694 N N . ASN A 1 91 ? 45.55500 -11.69400 4.25000 1.000 24.78391 90 ASN B N 1
ATOM 695 C CA . ASN A 1 91 ? 46.32400 -10.53400 3.73600 1.000 24.78319 90 ASN B CA 1
ATOM 696 C C . ASN A 1 91 ? 46.67200 -9.61900 4.91400 1.000 31.19721 90 ASN B C 1
ATOM 697 O O . ASN A 1 91 ? 47.80900 -9.14100 4.96100 1.000 28.45658 90 ASN B O 1
ATOM 702 N N . PHE A 1 92 ? 45.73000 -9.42300 5.84300 1.000 26.85664 91 PHE B N 1
ATOM 703 C CA . PHE A 1 92 ? 46.01100 -8.57200 6.99100 1.000 21.45887 91 PHE B CA 1
ATOM 704 C C . PHE A 1 92 ? 47.14400 -9.13800 7.83200 1.000 20.97076 91 PHE B C 1
ATOM 705 O O . PHE A 1 92 ? 48.04200 -8.40300 8.24500 1.000 26.60243 91 PHE B O 1
ATOM 713 N N . VAL A 1 93 ? 47.13500 -10.43600 8.09600 1.000 21.48685 92 VAL B N 1
ATOM 714 C CA . VAL A 1 93 ? 48.17800 -11.05400 8.96800 1.000 28.43434 92 VAL B CA 1
ATOM 715 C C . VAL A 1 93 ? 49.52800 -11.12300 8.23400 1.000 30.05131 92 VAL B C 1
ATOM 716 O O . VAL A 1 93 ? 50.54200 -10.97200 8.89100 1.000 33.89674 92 VAL B O 1
ATOM 720 N N . ASP A 1 94 ? 49.52700 -11.34000 6.92000 1.000 30.23610 93 ASP B N 1
ATOM 721 C CA . ASP A 1 94 ? 50.77100 -11.34600 6.11200 1.000 33.78025 93 ASP B CA 1
ATOM 722 C C . ASP A 1 94 ? 51.40900 -9.95400 6.12900 1.000 32.51113 93 ASP B C 1
ATOM 723 O O . ASP A 1 94 ? 52.63400 -9.87100 6.22000 1.000 37.17836 93 ASP B O 1
ATOM 728 N N . LYS A 1 95 ? 50.59900 -8.90800 6.06300 1.000 34.54393 94 LYS B N 1
ATOM 729 C CA . LYS A 1 95 ? 51.13800 -7.53300 5.96600 1.000 28.13877 94 LYS B CA 1
ATOM 730 C C . LYS A 1 95 ? 51.44400 -6.95800 7.34400 1.000 28.82785 94 LYS B C 1
ATOM 731 O O . LYS A 1 95 ? 52.46300 -6.28700 7.46600 1.000 33.04588 94 LYS B O 1
ATOM 737 N N . TYR A 1 96 ? 50.61200 -7.23700 8.34300 1.000 29.90584 95 TYR B N 1
ATOM 738 C CA . TYR A 1 96 ? 50.79300 -6.58600 9.62500 1.000 22.32546 95 TYR B CA 1
ATOM 739 C C . TYR A 1 96 ? 51.05700 -7.52200 10.79200 1.000 24.76770 95 TYR B C 1
ATOM 740 O O . TYR A 1 96 ? 51.37300 -7.02900 11.88400 1.000 22.99658 95 TYR B O 1
ATOM 749 N N . GLY A 1 97 ? 50.85200 -8.82300 10.61900 1.000 21.10849 96 GLY B N 1
ATOM 750 C CA . GLY A 1 97 ? 51.17500 -9.75900 11.71000 1.000 23.99071 96 GLY B CA 1
ATOM 751 C C . GLY A 1 97 ? 49.98300 -10.10300 12.58000 1.000 27.76360 96 GLY B C 1
ATOM 752 O O . GLY A 1 97 ? 48.87800 -9.66100 12.24300 1.000 25.05129 96 GLY B O 1
ATOM 753 N N . TYR A 1 98 ? 50.20900 -10.84800 13.66500 1.000 24.10211 97 TYR B N 1
ATOM 754 C CA . TYR A 1 98 ? 49.09200 -11.35400 14.50300 1.000 28.32960 97 TYR B CA 1
ATOM 755 C C . TYR A 1 98 ? 48.94100 -10.56900 15.80500 1.000 21.58924 97 TYR B C 1
ATOM 756 O O . TYR A 1 98 ? 48.12700 -10.98300 16.60900 1.000 24.87572 97 TYR B O 1
ATOM 765 N N . ASP A 1 99 ? 49.65400 -9.46000 15.97900 1.000 24.47050 98 ASP B N 1
ATOM 766 C CA . ASP A 1 99 ? 49.62800 -8.74900 17.28500 1.000 26.07722 98 ASP B CA 1
ATOM 767 C C . ASP A 1 99 ? 48.90200 -7.40200 17.18300 1.000 26.42207 98 ASP B C 1
ATOM 768 O O . ASP A 1 99 ? 49.05300 -6.59200 18.10200 1.000 25.51687 98 ASP B O 1
ATOM 773 N N . VAL A 1 100 ? 48.14200 -7.18300 16.11300 1.000 22.61742 99 VAL B N 1
ATOM 774 C CA . VAL A 1 100 ? 47.42200 -5.89200 15.91400 1.000 22.66546 99 VAL B CA 1
ATOM 775 C C . VAL A 1 100 ? 45.95900 -6.04300 16.34500 1.000 19.95700 99 VAL B C 1
ATOM 776 O O . VAL A 1 100 ? 45.47200 -5.16300 17.06000 1.000 17.54964 99 VAL B O 1
ATOM 780 N N . LEU A 1 101 ? 45.29600 -7.12600 15.92900 1.000 20.20571 100 LEU B N 1
ATOM 781 C CA . LEU A 1 101 ? 43.92100 -7.34900 16.35900 1.000 21.49915 100 LEU B CA 1
ATOM 782 C C . LEU A 1 101 ? 43.89200 -7.71500 17.84700 1.000 18.58694 100 LEU B C 1
ATOM 783 O O . LEU A 1 101 ? 44.92400 -7.98400 18.46700 1.000 21.61552 100 LEU B O 1
ATOM 788 N N . ASP A 1 102 ? 42.69900 -7.67100 18.43800 1.000 19.65337 101 ASP B N 1
ATOM 789 C CA . ASP A 1 102 ? 42.56000 -7.90600 19.87500 1.000 23.03667 101 ASP B CA 1
ATOM 790 C C . ASP A 1 102 ? 43.15200 -9.25800 20.26600 1.000 21.94959 101 ASP B C 1
ATOM 791 O O . ASP A 1 102 ? 43.12000 -10.21600 19.49000 1.000 21.28760 101 ASP B O 1
ATOM 796 N N . GLU A 1 103 ? 43.71300 -9.32500 21.47900 1.000 18.47852 102 GLU B N 1
ATOM 797 C CA . GLU A 1 103 ? 44.41700 -10.52100 21.92900 1.000 18.57829 102 GLU B CA 1
ATOM 798 C C . GLU A 1 103 ? 43.54800 -11.76100 21.80600 1.000 20.56180 102 GLU B C 1
ATOM 799 O O . GLU A 1 103 ? 42.43200 -11.81300 22.34500 1.000 19.24878 102 GLU B O 1
ATOM 805 N N . ASP A 1 104 ? 44.07900 -12.76100 21.09200 1.000 23.61750 103 ASP B N 1
ATOM 806 C CA . ASP A 1 104 ? 43.46700 -14.08600 20.95500 1.000 22.20093 103 ASP B CA 1
ATOM 807 C C . ASP A 1 104 ? 42.06700 -14.03200 20.34900 1.000 20.28239 103 ASP B C 1
ATOM 808 O O . ASP A 1 104 ? 41.25500 -14.93800 20.57200 1.000 20.51934 103 ASP B O 1
ATOM 813 N N . ILE A 1 105 ? 41.77100 -12.99500 19.56000 1.000 18.23076 104 ILE B N 1
ATOM 814 C CA . ILE A 1 105 ? 40.40800 -12.83900 19.04900 1.000 22.31734 104 ILE B CA 1
ATOM 815 C C . ILE A 1 105 ? 39.99500 -14.04400 18.20600 1.000 22.43767 104 ILE B C 1
ATOM 816 O O . ILE A 1 105 ? 38.85600 -14.51000 18.29900 1.000 22.42962 104 ILE B O 1
ATOM 821 N N . TYR A 1 106 ? 40.91500 -14.58900 17.39600 1.000 25.23872 105 TYR B N 1
ATOM 822 C CA . TYR A 1 106 ? 40.57900 -15.74600 16.56500 1.000 23.00102 105 TYR B CA 1
ATOM 823 C C . TYR A 1 106 ? 40.14000 -16.92100 17.42600 1.000 22.68800 105 TYR B C 1
ATOM 824 O O . TYR A 1 106 ? 39.10600 -17.54800 17.17200 1.000 21.92825 105 TYR B O 1
ATOM 833 N N . GLU A 1 107 ? 40.93600 -17.24100 18.44600 1.000 22.18158 106 GLU B N 1
ATOM 834 C CA . GLU A 1 107 ? 40.64000 -18.37600 19.30400 1.000 21.73557 106 GLU B CA 1
ATOM 835 C C . GLU A 1 107 ? 39.36800 -18.15700 20.11800 1.000 25.46675 106 GLU B C 1
ATOM 836 O O . GLU A 1 107 ? 38.58100 -19.08900 20.29300 1.000 23.18036 106 GLU B O 1
ATOM 842 N N . ILE A 1 108 ? 39.16600 -16.94000 20.64300 1.000 23.73219 107 ILE B N 1
ATOM 843 C CA . ILE A 1 108 ? 37.96600 -16.62900 21.41500 1.000 21.77898 107 ILE B CA 1
ATOM 844 C C . ILE A 1 108 ? 36.72600 -16.77800 20.54700 1.000 25.56506 107 ILE B C 1
ATOM 845 O O . ILE A 1 108 ? 35.71500 -17.35300 20.97000 1.000 26.37634 107 ILE B O 1
ATOM 850 N N . GLN A 1 109 ? 36.79200 -16.28600 19.31000 1.000 22.81866 108 GLN B N 1
ATOM 851 C CA . GLN A 1 109 ? 35.68000 -16.46000 18.38400 1.000 26.48136 108 GLN B CA 1
ATOM 852 C C . GLN A 1 109 ? 35.42500 -17.93600 18.08800 1.000 27.14876 108 GLN B C 1
ATOM 853 O O . GLN A 1 109 ? 34.27200 -18.37200 18.02000 1.000 31.64155 108 GLN B O 1
ATOM 859 N N . LEU A 1 110 ? 36.48900 -18.71800 17.90300 1.000 26.82815 109 LEU B N 1
ATOM 860 C CA . LEU A 1 110 ? 36.32800 -20.15200 17.68800 1.000 28.26790 109 LEU B CA 1
ATOM 861 C C . LEU A 1 110 ? 35.67400 -20.83300 18.88400 1.000 29.04994 109 LEU B C 1
ATOM 862 O O . LEU A 1 110 ? 34.81300 -21.70400 18.72100 1.000 31.86179 109 LEU B O 1
ATOM 867 N N . LEU A 1 111 ? 36.10900 -20.48200 20.09300 1.000 25.73201 110 LEU B N 1
ATOM 868 C CA . LEU A 1 111 ? 35.52700 -21.06400 21.29100 1.000 29.58094 110 LEU B CA 1
ATOM 869 C C . LEU A 1 111 ? 34.04700 -20.73900 21.37500 1.000 29.17698 110 LEU B C 1
ATOM 870 O O . LEU A 1 111 ? 33.21800 -21.62100 21.62800 1.000 32.63905 110 LEU B O 1
ATOM 875 N N . LYS A 1 112 ? 33.70200 -19.47100 21.13700 1.000 23.91085 111 LYS B N 1
ATOM 876 C CA . LYS A 1 112 ? 32.31000 -19.03900 21.18100 1.000 26.98186 111 LYS B CA 1
ATOM 877 C C . LYS A 1 112 ? 31.47500 -19.75300 20.12100 1.000 32.69680 111 LYS B C 1
ATOM 878 O O . LYS A 1 112 ? 30.33800 -20.15800 20.39200 1.000 35.56511 111 LYS B O 1
ATOM 884 N N . LYS A 1 113 ? 32.03200 -19.93900 18.91500 1.000 29.28171 112 LYS B N 1
ATOM 885 C CA . LYS A 1 113 ? 31.29400 -20.61300 17.84900 1.000 31.01020 112 LYS B CA 1
ATOM 886 C C . LYS A 1 113 ? 31.00400 -22.06000 18.21200 1.000 33.66346 112 LYS B C 1
ATOM 887 O O . LYS A 1 113 ? 29.99800 -22.61900 17.76900 1.000 37.49842 112 LYS B O 1
ATOM 893 N N . ASN A 1 114 ? 31.84500 -22.63900 19.06800 1.000 29.91146 113 ASN B N 1
ATOM 894 C CA . ASN A 1 114 ? 31.69000 -24.06400 19.45900 1.000 36.41784 113 ASN B CA 1
ATOM 895 C C . ASN A 1 114 ? 30.95500 -24.20500 20.79900 1.000 40.89366 113 ASN B C 1
ATOM 896 O O . ASN A 1 114 ? 30.91300 -25.32600 21.30400 1.000 46.30564 113 ASN B O 1
ATOM 901 N N . GLY A 1 115 ? 30.38900 -23.12400 21.34300 1.000 39.87341 114 GLY B N 1
ATOM 902 C CA . GLY A 1 115 ? 29.57000 -23.21300 22.57100 1.000 34.14581 114 GLY B CA 1
ATOM 903 C C . GLY A 1 115 ? 30.37600 -23.33400 23.85100 1.000 35.47185 114 GLY B C 1
ATOM 904 O O . GLY A 1 115 ? 29.78000 -23.64600 24.88800 1.000 38.35611 114 GLY B O 1
ATOM 905 N N . GLU A 1 116 ? 31.68300 -23.09600 23.78200 1.000 37.80118 115 GLU B N 1
ATOM 906 C CA . GLU A 1 116 ? 32.56500 -23.21400 24.97000 1.000 37.93321 115 GLU B CA 1
ATOM 907 C C . GLU A 1 116 ? 32.31300 -22.06300 25.94900 1.000 42.14398 115 GLU B C 1
ATOM 908 O O . GLU A 1 116 ? 31.92300 -20.97200 25.49900 1.000 38.14004 115 GLU B O 1
ATOM 914 N N . ASN A 1 117 ? 32.52500 -22.31300 27.23900 1.000 37.37263 116 ASN B N 1
ATOM 915 C CA . ASN A 1 117 ? 32.36900 -21.25300 28.26300 1.000 34.66704 116 ASN B CA 1
ATOM 916 C C . ASN A 1 117 ? 33.74300 -20.62400 28.47100 1.000 39.93772 116 ASN B C 1
ATOM 917 O O . ASN A 1 117 ? 34.67900 -21.36000 28.81500 1.000 41.79465 116 ASN B O 1
ATOM 922 N N . LEU A 1 118 ? 33.84400 -19.31300 28.28100 1.000 33.93043 117 LEU B N 1
ATOM 923 C CA . LEU A 1 118 ? 35.15300 -18.62200 28.36500 1.000 32.81527 117 LEU B CA 1
ATOM 924 C C . LEU A 1 118 ? 35.68700 -18.63300 29.79800 1.000 34.99058 117 LEU B C 1
ATOM 925 O O . LEU A 1 118 ? 36.89800 -18.44600 29.96800 1.000 39.71034 117 LEU B O 1
ATOM 930 N N . ASP A 1 119 ? 34.80400 -18.79700 30.78000 1.000 35.39728 118 ASP B N 1
ATOM 931 C CA . ASP A 1 119 ? 35.23400 -18.84900 32.19900 1.000 40.10791 118 ASP B CA 1
ATOM 932 C C . ASP A 1 119 ? 36.29600 -19.93800 32.35500 1.000 41.65217 118 ASP B C 1
ATOM 933 O O . ASP A 1 119 ? 37.27700 -19.70600 33.07900 1.000 40.37656 118 ASP B O 1
ATOM 938 N N . ASP A 1 120 ? 36.10600 -21.07200 31.68200 1.000 41.17730 119 ASP B N 1
ATOM 939 C CA . ASP A 1 120 ? 37.05300 -22.17400 31.78300 1.000 39.85816 119 ASP B CA 1
ATOM 940 C C . ASP A 1 120 ? 38.40800 -21.82900 31.18400 1.000 41.85044 119 ASP B C 1
ATOM 941 O O . ASP A 1 120 ? 39.40100 -22.49900 31.49200 1.000 39.93337 119 ASP B O 1
ATOM 946 N N . TYR A 1 121 ? 38.46100 -20.84300 30.29300 1.000 34.64664 120 TYR B N 1
ATOM 947 C CA . TYR A 1 121 ? 39.69500 -20.49500 29.61600 1.000 33.28430 120 TYR B CA 1
ATOM 948 C C . TYR A 1 121 ? 40.37900 -19.27600 30.21900 1.000 37.27071 120 TYR B C 1
ATOM 949 O O . TYR A 1 121 ? 41.40100 -18.82900 29.68800 1.000 33.65033 120 TYR B O 1
ATOM 958 N N . ASP A 1 122 ? 39.85800 -18.75200 31.33200 1.000 34.33906 121 ASP B N 1
ATOM 959 C CA . ASP A 1 122 ? 40.46400 -17.62300 32.03800 1.000 32.42203 121 ASP B CA 1
ATOM 960 C C . ASP A 1 122 ? 40.70500 -16.44000 31.09400 1.000 32.66001 121 ASP B C 1
ATOM 961 O O . ASP A 1 122 ? 41.81500 -15.91400 30.98000 1.000 29.10410 121 ASP B O 1
ATOM 966 N N . VAL A 1 123 ? 39.66500 -16.05700 30.36600 1.000 26.41226 122 VAL B N 1
ATOM 967 C CA . VAL A 1 123 ? 39.77700 -14.94700 29.43000 1.000 26.52570 122 VAL B CA 1
ATOM 968 C C . VAL A 1 123 ? 39.75000 -13.61900 30.17900 1.000 25.67803 122 VAL B C 1
ATOM 969 O O . VAL A 1 123 ? 38.94700 -13.42000 31.09500 1.000 26.49206 122 VAL B O 1
ATOM 973 N N . ASP A 1 124 ? 40.65000 -12.71200 29.80800 1.000 21.34934 123 ASP B N 1
ATOM 974 C CA . ASP A 1 124 ? 40.64400 -11.34200 30.31000 1.000 24.48418 123 ASP B CA 1
ATOM 975 C C . ASP A 1 124 ? 41.19800 -10.44300 29.19800 1.000 22.24788 123 ASP B C 1
ATOM 976 O O . ASP A 1 124 ? 41.29400 -10.85600 28.03900 1.000 19.66343 123 ASP B O 1
ATOM 981 N N . SER A 1 125 ? 41.49500 -9.18400 29.52900 1.000 16.66933 124 SER B N 1
ATOM 982 C CA . SER A 1 125 ? 42.03200 -8.26500 28.52800 1.000 19.04603 124 SER B CA 1
ATOM 983 C C . SER A 1 125 ? 43.31100 -8.79700 27.87900 1.000 24.27374 124 SER B C 1
ATOM 984 O O . SER A 1 125 ? 43.61200 -8.44500 26.73100 1.000 23.41512 124 SER B O 1
ATOM 987 N N . ASP A 1 126 ? 44.09400 -9.60900 28.59700 1.000 21.57922 125 ASP B N 1
ATOM 988 C CA . ASP A 1 126 ? 45.30000 -10.20100 28.01700 1.000 23.55273 125 ASP B CA 1
ATOM 989 C C . ASP A 1 126 ? 45.00700 -11.33900 27.05300 1.000 21.33818 125 ASP B C 1
ATOM 990 O O . ASP A 1 126 ? 45.94500 -11.84600 26.42900 1.000 22.96612 125 ASP B O 1
ATOM 995 N N . GLY A 1 127 ? 43.77000 -11.81500 26.98500 1.000 20.79673 126 GLY B N 1
ATOM 996 C CA . GLY A 1 127 ? 43.44200 -12.88500 26.06300 1.000 20.07645 126 GLY B CA 1
ATOM 997 C C . GLY A 1 127 ? 43.07500 -14.13200 26.83300 1.000 21.69813 126 GLY B C 1
ATOM 998 O O . GLY A 1 127 ? 42.57900 -14.05600 27.96200 1.000 22.23839 126 GLY B O 1
ATOM 999 N N . ILE A 1 128 ? 43.30200 -15.28700 26.22100 1.000 26.28277 127 ILE B N 1
ATOM 1000 C CA . ILE A 1 128 ? 43.13500 -16.56800 26.89700 1.000 31.66338 127 ILE B CA 1
ATOM 1001 C C . ILE A 1 128 ? 44.35000 -16.81900 27.78200 1.000 36.54305 127 ILE B C 1
ATOM 1002 O O . ILE A 1 128 ? 45.49200 -16.60200 27.35800 1.000 33.36572 127 ILE B O 1
ATOM 1007 N N . ASN A 1 129 ? 44.10700 -17.15300 29.05000 1.000 32.80346 128 ASN B N 1
ATOM 1008 C CA . ASN A 1 129 ? 45.20000 -17.44800 29.97100 1.000 35.02209 128 ASN B CA 1
ATOM 1009 C C . ASN A 1 129 ? 45.37500 -18.92900 30.28000 1.000 34.51638 128 ASN B C 1
ATOM 1010 O O . ASN A 1 129 ? 46.48400 -19.34600 30.62900 1.000 38.80847 128 ASN B O 1
ATOM 1015 N N . ASN A 1 130 ? 44.31400 -19.72900 30.18600 1.000 33.65143 129 ASN B N 1
ATOM 1016 C CA . ASN A 1 130 ? 44.40600 -21.16600 30.43900 1.000 36.28561 129 ASN B CA 1
ATOM 1017 C C . ASN A 1 130 ? 44.77500 -21.89900 29.15000 1.000 40.42448 129 ASN B C 1
ATOM 1018 O O . ASN A 1 130 ? 43.92500 -22.41900 28.42100 1.000 32.14427 129 ASN B O 1
ATOM 1023 N N . TYR A 1 131 ? 46.08300 -21.96100 28.88700 1.000 34.13527 130 TYR B N 1
ATOM 1024 C CA . TYR A 1 131 ? 46.56400 -22.56100 27.64700 1.000 43.57621 130 TYR B CA 1
ATOM 1025 C C . TYR A 1 131 ? 46.32700 -24.06400 27.60400 1.000 47.52595 130 TYR B C 1
ATOM 1026 O O . TYR A 1 131 ? 46.18900 -24.63000 26.51200 1.000 45.05506 130 TYR B O 1
ATOM 1035 N N . ASP A 1 132 ? 46.30700 -24.72800 28.76500 1.000 47.74500 131 ASP B N 1
ATOM 1036 C CA . ASP A 1 132 ? 46.10900 -26.17600 28.78900 1.000 48.14439 131 ASP B CA 1
ATOM 1037 C C . ASP A 1 132 ? 44.75000 -26.55900 28.21500 1.000 45.93289 131 ASP B C 1
ATOM 1038 O O . ASP A 1 132 ? 44.64500 -27.46800 27.37600 1.000 52.19032 131 ASP B O 1
ATOM 1043 N N . LYS A 1 133 ? 43.68700 -25.88100 28.66200 1.000 45.90767 132 LYS B N 1
ATOM 1044 C CA . LYS A 1 133 ? 42.36700 -26.18000 28.11600 1.000 47.77918 132 LYS B CA 1
ATOM 1045 C C . LYS A 1 133 ? 42.27100 -25.79100 26.65000 1.000 43.60136 132 LYS B C 1
ATOM 1046 O O . LYS A 1 133 ? 41.54400 -26.43700 25.88800 1.000 46.78844 132 LYS B O 1
ATOM 1052 N N . LEU A 1 134 ? 42.96900 -24.72800 26.23900 1.000 38.71852 133 LEU B N 1
ATOM 1053 C CA . LEU A 1 134 ? 42.98100 -24.39300 24.82000 1.000 44.49986 133 LEU B CA 1
ATOM 1054 C C . LEU A 1 134 ? 43.63600 -25.50500 24.01000 1.000 43.69731 133 LEU B C 1
ATOM 1055 O O . LEU A 1 134 ? 43.17300 -25.83700 22.91500 1.000 42.87659 133 LEU B O 1
ATOM 1060 N N . ASP A 1 135 ? 44.68700 -26.10800 24.56700 1.000 46.51941 134 ASP B N 1
ATOM 1061 C CA . ASP A 1 135 ? 45.36700 -27.24300 23.88700 1.000 51.57082 134 ASP B CA 1
ATOM 1062 C C . ASP A 1 135 ? 44.39500 -28.42000 23.77300 1.000 48.98894 134 ASP B C 1
ATOM 1063 O O . ASP A 1 135 ? 44.37500 -29.05300 22.71000 1.000 53.60756 134 ASP B O 1
ATOM 1068 N N . GLU A 1 136 ? 43.60800 -28.67700 24.81900 1.000 47.42236 135 GLU B N 1
ATOM 1069 C CA . GLU A 1 136 ? 42.58500 -29.75400 24.75700 1.000 49.54844 135 GLU B CA 1
ATOM 1070 C C . GLU A 1 136 ? 41.58800 -29.44300 23.64000 1.000 49.22154 135 GLU B C 1
ATOM 1071 O O . GLU A 1 136 ? 41.26800 -30.36300 22.87700 1.000 55.84481 135 GLU B O 1
ATOM 1077 N N . PHE A 1 137 ? 41.11800 -28.19700 23.56100 1.000 47.38698 136 PHE B N 1
ATOM 1078 C CA . PHE A 1 137 ? 40.11200 -27.82400 22.53400 1.000 41.74821 136 PHE B CA 1
ATOM 1079 C C . PHE A 1 137 ? 40.71600 -28.00700 21.14300 1.000 45.41925 136 PHE B C 1
ATOM 1080 O O . PHE A 1 137 ? 40.01300 -28.48100 20.24300 1.000 45.32078 136 PHE B O 1
ATOM 1088 N N . ARG A 1 138 ? 41.98000 -27.62400 20.98100 1.000 45.13679 137 ARG B N 1
ATOM 1089 C CA . ARG A 1 138 ? 42.64200 -27.73000 19.65600 1.000 50.69529 137 ARG B CA 1
ATOM 1090 C C . ARG A 1 138 ? 42.70500 -29.20800 19.25600 1.000 53.48451 137 ARG B C 1
ATOM 1091 O O . ARG A 1 138 ? 42.52300 -29.50300 18.06400 1.000 54.20545 137 ARG B O 1
ATOM 1099 N N . GLU A 1 139 ? 42.94600 -30.09200 20.22300 1.000 54.09658 138 GLU B N 1
ATOM 1100 C CA . GLU A 1 139 ? 43.03700 -31.54600 19.93300 1.000 59.76180 138 GLU B CA 1
ATOM 1101 C C . GLU A 1 139 ? 41.63700 -32.17000 19.91000 1.000 54.33325 138 GLU B C 1
ATOM 1102 O O . GLU A 1 139 ? 41.53500 -33.34200 19.51800 1.000 56.08315 138 GLU B O 1
ATOM 1108 N N . SER A 1 140 ? 40.60600 -31.42000 20.30600 1.000 55.79913 139 SER B N 1
ATOM 1109 C CA . SER A 1 140 ? 39.24400 -31.93000 20.24300 1.000 54.55968 139 SER B CA 1
ATOM 1110 C C . SER A 1 140 ? 38.71800 -31.88300 18.80600 1.000 51.56839 139 SER B C 1
ATOM 1111 O O . SER A 1 140 ? 39.38500 -31.41900 17.87600 1.000 53.31959 139 SER B O 1
ATOM 1114 N N . ASP A 1 141 ? 37.50000 -32.38800 18.62600 1.000 54.22830 140 ASP B N 1
ATOM 1115 C CA . ASP A 1 141 ? 36.78500 -32.25100 17.36400 1.000 56.39435 140 ASP B CA 1
ATOM 1116 C C . ASP A 1 141 ? 35.90000 -31.01900 17.45400 1.000 58.94722 140 ASP B C 1
ATOM 1117 O O . ASP A 1 141 ? 34.94300 -30.99300 18.23400 1.000 67.14431 140 ASP B O 1
ATOM 1122 N N . TYR A 1 142 ? 36.19500 -30.01400 16.63700 1.000 51.33002 141 TYR B N 1
ATOM 1123 C CA . TYR A 1 142 ? 35.50600 -28.74000 16.73500 1.000 49.62860 141 TYR B CA 1
ATOM 1124 C C . TYR A 1 142 ? 35.16300 -28.24500 15.34100 1.000 37.21747 141 TYR B C 1
ATOM 1125 O O . TYR A 1 142 ? 35.74300 -28.68400 14.34400 1.000 39.95613 141 TYR B O 1
ATOM 1134 N N . VAL A 1 143 ? 34.19100 -27.33900 15.28900 1.000 40.32299 142 VAL B N 1
ATOM 1135 C CA . VAL A 1 143 ? 33.79000 -26.68400 14.04500 1.000 37.93055 142 VAL B CA 1
ATOM 1136 C C . VAL A 1 143 ? 34.73800 -25.53000 13.75600 1.000 43.33786 142 VAL B C 1
ATOM 1137 O O . VAL A 1 143 ? 35.08700 -24.75800 14.65700 1.000 41.91779 142 VAL B O 1
ATOM 1141 N N . ASP A 1 144 ? 35.17600 -25.42700 12.50700 1.000 40.20350 143 ASP B N 1
ATOM 1142 C CA . ASP A 1 144 ? 36.01800 -24.32700 12.06800 1.000 37.12251 143 ASP B CA 1
ATOM 1143 C C . ASP A 1 144 ? 35.19200 -23.06600 11.85400 1.000 37.16912 143 ASP B C 1
ATOM 1144 O O . ASP A 1 144 ? 33.97000 -23.11800 11.69800 1.000 36.44229 143 ASP B O 1
ATOM 1149 N N . LEU A 1 145 ? 35.87600 -21.91900 11.87100 1.000 35.60042 144 LEU B N 1
ATOM 1150 C CA . LEU A 1 145 ? 35.22300 -20.64900 11.57000 1.000 31.42463 144 LEU B CA 1
ATOM 1151 C C . LEU A 1 145 ? 34.74500 -20.63900 10.12300 1.000 36.11934 144 LEU B C 1
ATOM 1152 O O . LEU A 1 145 ? 35.43900 -21.12100 9.22200 1.000 39.90174 144 LEU B O 1
ATOM 1157 N N . GLU A 1 146 ? 33.55300 -20.08900 9.90100 1.000 36.64923 145 GLU B N 1
ATOM 1158 C CA . GLU A 1 146 ? 33.03400 -19.85300 8.56000 1.000 35.40788 145 GLU B CA 1
ATOM 1159 C C . GLU A 1 146 ? 33.48600 -18.47500 8.08400 1.000 36.06274 145 GLU B C 1
ATOM 1160 O O . GLU A 1 146 ? 34.16500 -17.74300 8.80600 1.000 37.96460 145 GLU B O 1
ATOM 1166 N N . ASP A 1 147 ? 33.13000 -18.11300 6.84700 1.000 36.34932 146 ASP B N 1
ATOM 1167 C CA . ASP A 1 147 ? 33.67900 -16.88800 6.26600 1.000 33.33157 146 ASP B CA 1
ATOM 1168 C C . ASP A 1 147 ? 33.23600 -15.62900 7.01400 1.000 33.74285 146 ASP B C 1
ATOM 1169 O O . ASP A 1 147 ? 34.03400 -14.70200 7.19500 1.000 37.32777 146 ASP B O 1
ATOM 1174 N N . TYR A 1 148 ? 31.96700 -15.55200 7.42300 1.000 34.93904 147 TYR B N 1
ATOM 1175 C CA . TYR A 1 148 ? 31.50100 -14.34300 8.10500 1.000 37.68092 147 TYR B CA 1
ATOM 1176 C C . TYR A 1 148 ? 32.25300 -14.12900 9.41700 1.000 29.61862 147 TYR B C 1
ATOM 1177 O O . TYR A 1 148 ? 32.40800 -12.99000 9.88500 1.000 37.66054 147 TYR B O 1
ATOM 1186 N N . ASP A 1 149 ? 32.75200 -15.21100 10.00800 1.000 33.18987 148 ASP B N 1
ATOM 1187 C CA . ASP A 1 149 ? 33.50500 -15.09100 11.24500 1.000 31.51148 148 ASP B CA 1
ATOM 1188 C C . ASP A 1 149 ? 34.76500 -14.24900 11.06900 1.000 30.69262 148 ASP B C 1
ATOM 1189 O O . ASP A 1 149 ? 35.18100 -13.57300 12.01500 1.000 29.26539 148 ASP B O 1
ATOM 1194 N N . TYR A 1 150 ? 35.38400 -14.25500 9.87600 1.000 27.34926 149 TYR B N 1
ATOM 1195 C CA . TYR A 1 150 ? 36.59700 -13.45300 9.67400 1.000 29.22674 149 TYR B CA 1
ATOM 1196 C C . TYR A 1 150 ? 36.28700 -11.95400 9.65300 1.000 27.22392 149 TYR B C 1
ATOM 1197 O O . TYR A 1 150 ? 37.03000 -11.13000 10.24000 1.000 31.09605 149 TYR B O 1
ATOM 1206 N N . ARG A 1 151 ? 35.12700 -11.58600 9.11200 1.000 27.31408 150 ARG B N 1
ATOM 1207 C CA . ARG A 1 151 ? 34.73000 -10.15700 9.19800 1.000 29.64870 150 ARG B CA 1
ATOM 1208 C C . ARG A 1 151 ? 34.57400 -9.81000 10.68100 1.000 29.11074 150 ARG B C 1
ATOM 1209 O O . ARG A 1 151 ? 35.02600 -8.72900 11.07400 1.000 27.34365 150 ARG B O 1
ATOM 1217 N N . GLU A 1 152 ? 34.00400 -10.72400 11.46500 1.000 24.18202 151 GLU B N 1
ATOM 1218 C CA . GLU A 1 152 ? 33.76400 -10.50300 12.91700 1.000 30.23577 151 GLU B CA 1
ATOM 1219 C C . GLU A 1 152 ? 35.08000 -10.32600 13.69300 1.000 28.22345 151 GLU B C 1
ATOM 1220 O O . GLU A 1 152 ? 35.07800 -9.55500 14.65400 1.000 24.21059 151 GLU B O 1
ATOM 1226 N N . LEU A 1 153 ? 36.15000 -11.01700 13.28800 1.000 21.16497 152 LEU B N 1
ATOM 1227 C CA . LEU A 1 153 ? 37.45200 -10.89000 13.98600 1.000 23.52858 152 LEU B CA 1
ATOM 1228 C C . LEU A 1 153 ? 37.87200 -9.41900 13.93300 1.000 23.26551 152 LEU B C 1
ATOM 1229 O O . LEU A 1 153 ? 38.34600 -8.91600 14.95900 1.000 22.59586 152 LEU B O 1
ATOM 1234 N N . PHE A 1 154 ? 37.72400 -8.76800 12.78200 1.000 19.39761 153 PHE B N 1
ATOM 1235 C CA . PHE A 1 154 ? 37.97400 -7.30800 12.71200 1.000 20.95402 153 PHE B CA 1
ATOM 1236 C C . PHE A 1 154 ? 36.89000 -6.52200 13.46000 1.000 22.37711 153 PHE B C 1
ATOM 1237 O O . PHE A 1 154 ? 37.25500 -5.70000 14.29300 1.000 24.19601 153 PHE B O 1
ATOM 1245 N N . GLU A 1 155 ? 35.61100 -6.84400 13.25600 1.000 22.41897 154 GLU B N 1
ATOM 1246 C CA . GLU A 1 155 ? 34.50000 -6.03200 13.83100 1.000 28.99448 154 GLU B CA 1
ATOM 1247 C C . GLU A 1 155 ? 34.53900 -6.00600 15.36400 1.000 23.53710 154 GLU B C 1
ATOM 1248 O O . GLU A 1 155 ? 34.29700 -4.93500 15.93300 1.000 26.69587 154 GLU B O 1
ATOM 1254 N N . ASN A 1 156 ? 34.84100 -7.14000 15.98900 1.000 20.81035 155 ASN B N 1
ATOM 1255 C CA . ASN A 1 156 ? 34.88200 -7.19900 17.44400 1.000 22.76779 155 ASN B CA 1
ATOM 1256 C C . ASN A 1 156 ? 36.15900 -6.63000 18.03200 1.000 24.90595 155 ASN B C 1
ATOM 1257 O O . ASN A 1 156 ? 36.21600 -6.44200 19.24900 1.000 23.16490 155 ASN B O 1
ATOM 1262 N N . SER A 1 157 ? 37.16700 -6.32900 17.21800 1.000 19.82474 156 SER B N 1
ATOM 1263 C CA . SER A 1 157 ? 38.39700 -5.78500 17.75900 1.000 18.44951 156 SER B CA 1
ATOM 1264 C C . SER A 1 157 ? 38.21700 -4.30400 18.03700 1.000 21.75508 156 SER B C 1
ATOM 1265 O O . SER A 1 157 ? 37.60500 -3.57200 17.25500 1.000 18.95755 156 SER B O 1
ATOM 1268 N N . SER A 1 158 ? 38.69600 -3.88500 19.19800 1.000 18.88768 157 SER B N 1
ATOM 1269 C CA . SER A 1 158 ? 38.60300 -2.49200 19.59300 1.000 21.96352 157 SER B CA 1
ATOM 1270 C C . SER A 1 158 ? 39.85000 -1.95600 20.25900 1.000 20.28147 157 SER B C 1
ATOM 1271 O O . SER A 1 158 ? 39.88100 -0.76500 20.57000 1.000 21.64385 157 SER B O 1
ATOM 1274 N N . SER A 1 159 ? 40.85500 -2.78400 20.53000 1.000 15.15684 158 SER B N 1
ATOM 1275 C CA . SER A 1 159 ? 42.03500 -2.29800 21.29800 1.000 22.39589 158 SER B CA 1
ATOM 1276 C C . SER A 1 159 ? 42.89300 -1.31800 20.48700 1.000 19.97213 158 SER B C 1
ATOM 1277 O O . SER A 1 159 ? 43.02500 -0.16900 20.91700 1.000 23.77042 158 SER B O 1
ATOM 1280 N N . GLN A 1 160 ? 43.45800 -1.76400 19.36800 1.000 20.11057 159 GLN B N 1
ATOM 1281 C CA . GLN A 1 160 ? 44.33400 -0.90200 18.52900 1.000 22.06516 159 GLN B CA 1
ATOM 1282 C C . GLN A 1 160 ? 43.53500 -0.39600 17.33000 1.000 24.19096 159 GLN B C 1
ATOM 1283 O O . GLN A 1 160 ? 43.59600 0.80300 17.05500 1.000 27.23901 159 GLN B O 1
ATOM 1289 N N . VAL A 1 161 ? 42.82500 -1.28800 16.64900 1.000 20.85593 160 VAL B N 1
ATOM 1290 C CA . VAL A 1 161 ? 41.97200 -0.90400 15.53700 1.000 19.89445 160 VAL B CA 1
ATOM 1291 C C . VAL A 1 161 ? 40.54400 -0.87100 16.04500 1.000 21.49637 160 VAL B C 1
ATOM 1292 O O . VAL A 1 161 ? 39.99900 -1.91500 16.43200 1.000 20.55888 160 VAL B O 1
ATOM 1296 N N . TYR A 1 162 ? 39.92500 0.31500 16.02900 1.000 22.47102 161 TYR B N 1
ATOM 1297 C CA . TYR A 1 162 ? 38.57000 0.47000 16.62700 1.000 24.25979 161 TYR B CA 1
ATOM 1298 C C . TYR A 1 162 ? 37.50100 0.84900 15.59400 1.000 29.08230 161 TYR B C 1
ATOM 1299 O O . TYR A 1 162 ? 36.31800 0.76400 15.93700 1.000 36.59494 161 TYR B O 1
ATOM 1308 N N . TYR A 1 163 ? 37.89000 1.27200 14.39100 1.000 31.61937 162 TYR B N 1
ATOM 1309 C CA . TYR A 1 163 ? 36.88300 1.51800 13.32400 1.000 30.56709 162 TYR B CA 1
ATOM 1310 C C . TYR A 1 163 ? 37.19200 0.62400 12.12400 1.000 33.84601 162 TYR B C 1
ATOM 1311 O O . TYR A 1 163 ? 38.33900 0.61800 11.65300 1.000 32.35291 162 TYR B O 1
ATOM 1320 N N . HIS A 1 164 ? 36.18600 -0.10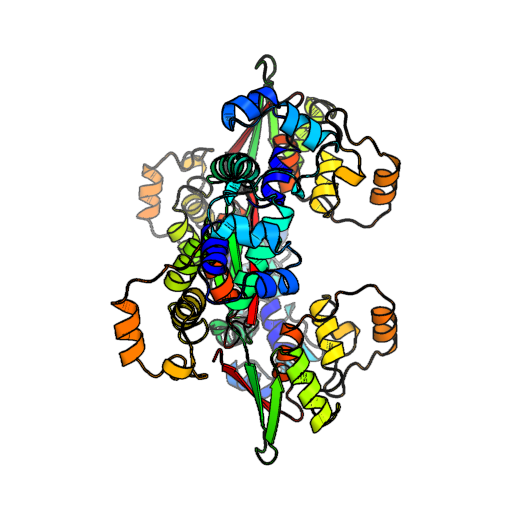100 11.64300 1.000 31.26149 163 HIS B N 1
ATOM 1321 C CA . HIS A 1 164 ? 36.42100 -1.07700 10.55200 1.000 32.62635 163 HIS B CA 1
ATOM 1322 C C . HIS A 1 164 ? 35.49800 -0.77800 9.37100 1.000 36.35588 163 HIS B C 1
ATOM 1323 O O . HIS A 1 164 ? 34.28600 -0.65100 9.59000 1.000 39.70613 163 HIS B O 1
ATOM 1330 N N . GLU A 1 165 ? 36.06500 -0.67700 8.17000 1.000 35.59903 164 GLU B N 1
ATOM 1331 C CA . GLU A 1 165 ? 35.25300 -0.42200 6.95300 1.000 38.44636 164 GLU B CA 1
ATOM 1332 C C . GLU A 1 165 ? 35.46500 -1.54400 5.93800 1.000 30.09970 164 GLU B C 1
ATOM 1333 O O . GLU A 1 165 ? 36.62300 -1.86300 5.64900 1.000 27.54925 164 GLU B O 1
ATOM 1339 N N . PHE A 1 166 ? 34.37600 -2.09800 5.41100 1.000 31.65294 165 PHE B N 1
ATOM 1340 C CA . PHE A 1 166 ? 34.48400 -3.15400 4.37600 1.000 32.38712 165 PHE B CA 1
ATOM 1341 C C . PHE A 1 166 ? 33.84000 -2.66900 3.07300 1.000 39.15939 165 PHE B C 1
ATOM 1342 O O . PHE A 1 166 ? 32.64000 -2.35400 3.07900 1.000 38.39409 165 PHE B O 1
ATOM 1350 N N . GLU A 1 167 ? 34.62100 -2.59600 1.99400 1.000 40.01642 166 GLU B N 1
ATOM 1351 C CA . GLU A 1 167 ? 34.06900 -2.22500 0.66400 1.000 39.56933 166 GLU B CA 1
ATOM 1352 C C . GLU A 1 167 ? 33.94200 -3.50900 -0.15500 1.000 35.40381 166 GLU B C 1
ATOM 1353 O O . GLU A 1 167 ? 34.97200 -4.14300 -0.40900 1.000 34.97026 166 GLU B O 1
ATOM 1359 N N . ILE A 1 168 ? 32.72400 -3.86700 -0.55500 1.000 35.66373 167 ILE B N 1
ATOM 1360 C CA . ILE A 1 168 ? 32.51400 -5.16600 -1.25400 1.000 46.78649 167 ILE B CA 1
ATOM 1361 C C . ILE A 1 168 ? 31.92500 -4.91500 -2.64400 1.000 48.96211 167 ILE B C 1
ATOM 1362 O O . ILE A 1 168 ? 30.94900 -4.15300 -2.73600 1.000 50.27050 167 ILE B O 1
ATOM 1367 N N . THR A 1 169 ? 32.49900 -5.54200 -3.67300 1.000 50.49741 168 THR B N 1
ATOM 1368 C CA . THR A 1 169 ? 32.03000 -5.36700 -5.07400 1.000 47.40978 168 THR B CA 1
ATOM 1369 C C . THR A 1 169 ? 30.60800 -5.90800 -5.22800 1.000 56.84258 168 THR B C 1
ATOM 1370 O O . THR A 1 169 ? 29.83300 -5.29400 -5.97800 1.000 56.18435 168 THR B O 1
ATOM 1374 N N . HIS A 1 170 ? 30.30500 -7.03500 -4.57900 1.000 64.04439 169 HIS B N 1
ATOM 1375 C CA . HIS A 1 170 ? 28.95500 -7.65200 -4.65600 1.000 61.96335 169 HIS B CA 1
ATOM 1376 C C . HIS A 1 170 ? 28.62000 -7.91000 -6.12300 1.000 68.17548 169 HIS B C 1
ATOM 1377 O O . HIS A 1 170 ? 27.45600 -7.70000 -6.50300 1.000 73.82037 169 HIS B O 1
ATOM 1384 N N . GLU A 1 171 ? 29.60900 -8.33300 -6.91000 1.000 62.27764 170 GLU B N 1
ATOM 1385 C CA . GLU A 1 171 ? 29.40100 -8.55600 -8.36200 1.000 58.39297 170 GLU B CA 1
ATOM 1386 C C . GLU A 1 171 ? 30.52200 -9.46500 -8.85300 1.000 59.10215 170 GLU B C 1
ATOM 1387 O O . GLU A 1 171 ? 31.33400 -9.82700 -7.99700 1.000 65.13527 170 GLU B O 1
ATOM 1389 N N . SER B 1 1 ? 20.11300 -17.97000 5.22500 1.000 51.36450 0 SER D N 1
ATOM 1390 C CA . SER B 1 1 ? 20.58100 -18.36800 6.57400 1.000 34.85002 0 SER D CA 1
ATOM 1391 C C . SER B 1 1 ? 21.25000 -19.74200 6.49200 1.000 47.30164 0 SER D C 1
ATOM 1392 O O . SER B 1 1 ? 20.53800 -20.70700 6.17000 1.000 60.91116 0 SER D O 1
ATOM 1394 N N . MET B 1 2 ? 22.54600 -19.84100 6.79900 1.000 39.58220 1 MET D N 1
ATOM 1395 C CA . MET B 1 2 ? 23.29000 -21.11700 6.61000 1.000 33.79376 1 MET D CA 1
ATOM 1396 C C . MET B 1 2 ? 22.73300 -22.24400 7.48400 1.000 35.97355 1 MET D C 1
ATOM 1397 O O . MET B 1 2 ? 22.45000 -21.99400 8.66300 1.000 35.32747 1 MET D O 1
ATOM 1402 N N . ARG B 1 3 ? 22.63000 -23.44900 6.91700 1.000 37.45929 2 ARG D N 1
ATOM 1403 C CA . ARG B 1 3 ? 22.06100 -24.62100 7.62900 1.000 39.57356 2 ARG D CA 1
ATOM 1404 C C . ARG B 1 3 ? 22.90900 -25.02900 8.83300 1.000 35.77597 2 ARG D C 1
ATOM 1405 O O . ARG B 1 3 ? 22.31400 -25.40400 9.84300 1.000 33.57939 2 ARG D O 1
ATOM 1413 N N . LYS B 1 4 ? 24.23600 -24.99100 8.70800 1.000 37.11400 3 LYS D N 1
ATOM 1414 C CA . LYS B 1 4 ? 25.12900 -25.47000 9.80000 1.000 36.68349 3 LYS D CA 1
ATOM 1415 C C . LYS B 1 4 ? 24.87600 -24.69600 11.09600 1.000 31.95704 3 LYS D C 1
ATOM 1416 O O . LYS B 1 4 ? 24.91900 -25.32300 12.16100 1.000 34.58726 3 LYS D O 1
ATOM 1422 N N . THR B 1 5 ? 24.64100 -23.38900 11.00100 1.000 27.70490 4 THR D N 1
ATOM 1423 C CA . THR B 1 5 ? 24.33700 -22.60500 12.18900 1.000 31.98068 4 THR D CA 1
ATOM 1424 C C . THR B 1 5 ? 22.96800 -22.96700 12.75100 1.000 29.20018 4 THR D C 1
ATOM 1425 O O . THR B 1 5 ? 22.80900 -23.12400 13.97000 1.000 29.89645 4 THR D O 1
ATOM 1429 N N . ILE B 1 6 ? 21.97900 -23.12100 11.87300 1.000 27.22946 5 ILE D N 1
ATOM 1430 C CA . ILE B 1 6 ? 20.61400 -23.51700 12.33000 1.000 27.81380 5 ILE D CA 1
ATOM 1431 C C . ILE B 1 6 ? 20.69400 -24.90600 12.98000 1.000 28.22508 5 ILE D C 1
ATOM 1432 O O . ILE B 1 6 ? 20.06100 -25.10000 14.01900 1.000 24.89701 5 ILE D O 1
ATOM 1437 N N . GLU B 1 7 ? 21.49600 -25.80700 12.41500 1.000 26.38668 6 GLU D N 1
ATOM 1438 C CA . GLU B 1 7 ? 21.66200 -27.16500 12.99300 1.000 29.66886 6 GLU D CA 1
ATOM 1439 C C . GLU B 1 7 ? 22.26500 -27.06100 14.39600 1.000 32.15306 6 GLU D C 1
ATOM 1440 O O . GLU B 1 7 ? 21.82100 -27.80300 15.27100 1.000 31.95333 6 GLU D O 1
ATOM 1446 N N . ARG B 1 8 ? 23.23600 -26.16700 14.58800 1.000 31.46841 7 ARG D N 1
ATOM 1447 C CA . ARG B 1 8 ? 23.83600 -25.97000 15.93400 1.000 32.63525 7 ARG D CA 1
ATOM 1448 C C . ARG B 1 8 ? 22.74700 -25.49500 16.89800 1.000 23.75526 7 ARG D C 1
ATOM 1449 O O . ARG B 1 8 ? 22.73200 -25.97900 18.03700 1.000 28.39556 7 ARG D O 1
ATOM 1457 N N . LEU B 1 9 ? 21.86700 -24.59900 16.44800 1.000 25.19873 8 LEU D N 1
ATOM 1458 C CA . LEU B 1 9 ? 20.75100 -24.19700 17.31000 1.000 30.72591 8 LEU D CA 1
ATOM 1459 C C . LEU B 1 9 ? 19.80900 -25.37300 17.61800 1.000 30.19836 8 LEU D C 1
ATOM 1460 O O . LEU B 1 9 ? 19.42600 -25.58800 18.77500 1.000 29.74928 8 LEU D O 1
ATOM 1465 N N . LEU B 1 10 ? 19.46600 -26.17300 16.60500 1.000 28.63482 9 LEU D N 1
ATOM 1466 C CA . LEU B 1 10 ? 18.49700 -27.25600 16.78200 1.000 29.05966 9 LEU D CA 1
ATOM 1467 C C . LEU B 1 10 ? 19.06400 -28.40200 17.61700 1.000 30.53646 9 LEU D C 1
ATOM 1468 O O . LEU B 1 10 ? 18.30900 -29.08200 18.32300 1.000 26.62949 9 LEU D O 1
ATOM 1473 N N . ASN B 1 11 ? 20.37200 -28.66400 17.51100 1.000 31.80424 10 ASN D N 1
ATOM 1474 C CA . ASN B 1 11 ? 21.04600 -29.68200 18.31100 1.000 29.99365 10 ASN D CA 1
ATOM 1475 C C . ASN B 1 11 ? 21.48100 -29.16400 19.66800 1.000 30.12116 10 ASN D C 1
ATOM 1476 O O .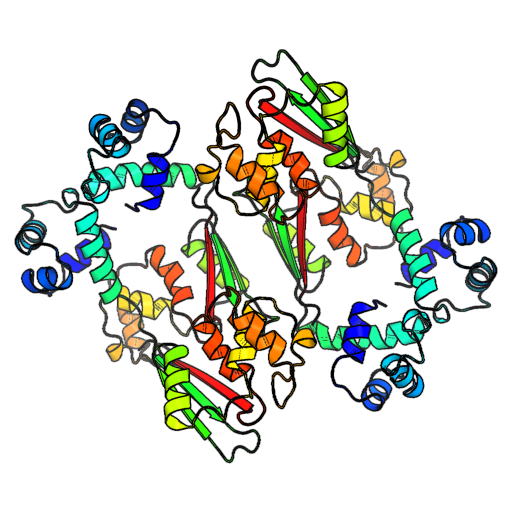 ASN B 1 11 ? 22.20400 -29.86100 20.38500 1.000 35.89438 10 ASN D O 1
ATOM 1481 N N . SER B 1 12 ? 21.00400 -27.99800 20.06400 1.000 30.33560 11 SER D N 1
ATOM 1482 C CA . SER B 1 12 ? 21.38600 -27.42000 21.33700 1.000 32.78816 11 SER D CA 1
ATOM 1483 C C . SER B 1 12 ? 20.41000 -27.88900 22.40300 1.000 34.27964 11 SER D C 1
ATOM 1484 O O . SER B 1 12 ? 19.34200 -28.42500 22.10700 1.000 40.41269 11 SER D O 1
ATOM 1487 N N . GLU B 1 13 ? 20.81100 -27.71700 23.65600 1.000 32.48666 12 GLU D N 1
ATOM 1488 C CA . GLU B 1 13 ? 20.02900 -28.18400 24.78700 1.000 33.10359 12 GLU D CA 1
ATOM 1489 C C . GLU B 1 13 ? 18.83800 -27.29300 25.08300 1.000 33.26746 12 GLU D C 1
ATOM 1490 O O . GLU B 1 13 ? 18.08300 -27.58800 26.01300 1.000 42.31468 12 GLU D O 1
ATOM 1492 N N . LEU B 1 14 ? 18.65300 -26.23800 24.29300 1.000 37.49245 13 LEU D N 1
ATOM 1493 C CA . LEU B 1 14 ? 17.50600 -25.32000 24.50100 1.000 37.40030 13 LEU D CA 1
ATOM 1494 C C . LEU B 1 14 ? 16.19900 -26.06600 24.22600 1.000 42.62388 13 LEU D C 1
ATOM 1495 O O . LEU B 1 14 ? 16.19600 -26.95500 23.36400 1.000 36.77663 13 LEU D O 1
ATOM 1500 N N . SER B 1 15 ? 15.14100 -25.71500 24.95300 1.000 40.42605 14 SER D N 1
ATOM 1501 C CA . SER B 1 15 ? 13.81300 -26.34200 24.73800 1.000 38.56136 14 SER D CA 1
ATOM 1502 C C . SER B 1 15 ? 13.22800 -25.84500 23.41300 1.000 38.48031 14 SER D C 1
ATOM 1503 O O . SER B 1 15 ? 13.55200 -24.72000 23.00900 1.000 37.46077 14 SER D O 1
ATOM 1506 N N . SER B 1 16 ? 12.39000 -26.66000 22.77700 1.000 32.88755 15 SER D N 1
ATOM 1507 C CA . SER B 1 16 ? 11.75400 -26.25200 21.50100 1.000 32.14427 15 SER D CA 1
ATOM 1508 C C . SER B 1 16 ? 10.88400 -25.01900 21.75500 1.000 33.72026 15 SER D C 1
ATOM 1509 O O . SER B 1 16 ? 10.88400 -24.11900 20.90600 1.000 37.20701 15 SER D O 1
ATOM 1512 N N . ASN B 1 17 ? 10.18000 -24.98500 22.88900 1.000 35.03122 16 ASN D N 1
ATOM 1513 C CA . ASN B 1 17 ? 9.35300 -23.80600 23.25600 1.000 37.62343 16 ASN D CA 1
ATOM 1514 C C . ASN B 1 17 ? 10.23800 -22.57500 23.47800 1.000 34.60713 16 ASN D C 1
ATOM 1515 O O . ASN B 1 17 ? 9.84100 -21.48800 23.04700 1.000 40.12863 16 ASN D O 1
ATOM 1520 N N . SER B 1 18 ? 11.37900 -22.74600 24.14600 1.000 37.51331 17 SER D N 1
ATOM 1521 C CA . SER B 1 18 ? 12.29200 -21.60700 24.42300 1.000 40.56811 17 SER D CA 1
ATOM 1522 C C . SER B 1 18 ? 12.81000 -21.04300 23.10100 1.000 37.94164 17 SER D C 1
ATOM 1523 O O . SER B 1 18 ? 12.81900 -19.82100 22.95700 1.000 38.72140 17 SER D O 1
ATOM 1526 N N . ILE B 1 19 ? 13.17000 -21.91300 22.15700 1.000 32.60291 18 ILE D N 1
ATOM 1527 C CA . ILE B 1 19 ? 13.59200 -21.42100 20.81700 1.000 33.71868 18 ILE D CA 1
ATOM 1528 C C . ILE B 1 19 ? 12.40400 -20.68600 20.19200 1.000 36.33965 18 ILE D C 1
ATOM 1529 O O . ILE B 1 19 ? 12.61900 -19.59800 19.64800 1.000 37.89369 18 ILE D O 1
ATOM 1534 N N . ALA B 1 20 ? 11.19500 -21.23800 20.32000 1.000 32.45730 19 ALA D N 1
ATOM 1535 C CA . ALA B 1 20 ? 10.03300 -20.62100 19.68600 1.000 33.99052 19 ALA D CA 1
ATOM 1536 C C . ALA B 1 20 ? 9.78800 -19.22500 20.23000 1.000 34.90090 19 ALA D C 1
ATOM 1537 O O . ALA B 1 20 ? 9.58900 -18.27200 19.46800 1.000 36.16488 19 ALA D O 1
ATOM 1539 N N . VAL B 1 21 ? 9.84200 -19.07900 21.55200 1.000 36.59121 20 VAL D N 1
ATOM 1540 C CA . VAL B 1 21 ? 9.56600 -17.78400 22.16300 1.000 40.16353 20 VAL D CA 1
ATOM 1541 C C . VAL B 1 21 ? 10.62600 -16.77300 21.75900 1.000 41.76836 20 VAL D C 1
ATOM 1542 O O . VAL B 1 21 ? 10.31500 -15.62700 21.40500 1.000 42.88467 20 VAL D O 1
ATOM 1546 N N . ARG B 1 22 ? 11.89200 -17.19000 21.77400 1.000 39.38610 21 ARG D N 1
ATOM 1547 C CA . ARG B 1 22 ? 12.97600 -16.25000 21.53100 1.000 36.33632 21 ARG D CA 1
ATOM 1548 C C . ARG B 1 22 ? 13.10100 -15.86000 20.06400 1.000 40.39558 21 ARG D C 1
ATOM 1549 O O . ARG B 1 22 ? 13.57300 -14.75700 19.76500 1.000 46.40888 21 ARG D O 1
ATOM 1557 N N . THR B 1 23 ? 12.70200 -16.73200 19.13500 1.000 35.20193 22 THR D N 1
ATOM 1558 C CA . THR B 1 23 ? 12.90300 -16.45100 17.71600 1.000 30.60240 22 THR D CA 1
ATOM 1559 C C . THR B 1 23 ? 11.64600 -15.98400 17.00100 1.000 33.46038 22 THR D C 1
ATOM 1560 O O . THR B 1 23 ? 11.75200 -15.31400 15.96900 1.000 36.66722 22 THR D O 1
ATOM 1564 N N . GLY B 1 24 ? 10.46900 -16.36400 17.49400 1.000 33.98435 23 GLY D N 1
ATOM 1565 C CA . GLY B 1 24 ? 9.21900 -16.02200 16.78700 1.000 32.46202 23 GLY D CA 1
ATOM 1566 C C . GLY B 1 24 ? 8.78500 -17.12300 15.83400 1.000 33.85070 23 GLY D C 1
ATOM 1567 O O . GLY B 1 24 ? 7.74900 -16.95700 15.17900 1.000 36.04851 23 GLY D O 1
ATOM 1568 N N . VAL B 1 25 ? 9.56300 -18.19900 15.74000 1.000 29.52260 24 VAL D N 1
ATOM 1569 C CA . VAL B 1 25 ? 9.17300 -19.36100 14.89100 1.000 26.67666 24 VAL D CA 1
ATOM 1570 C C . VAL B 1 25 ? 8.32100 -20.29800 15.74800 1.000 32.39237 24 VAL D C 1
ATOM 1571 O O . VAL B 1 25 ? 8.61900 -20.42100 16.93100 1.000 33.25864 24 VAL D O 1
ATOM 1575 N N . SER B 1 26 ? 7.28900 -20.91700 15.17600 1.000 31.08769 25 SER D N 1
ATOM 1576 C CA . SER B 1 26 ? 6.36400 -21.76900 15.97100 1.000 35.66431 25 SER D CA 1
ATOM 1577 C C . SER B 1 26 ? 7.07700 -22.98300 16.57700 1.000 35.30428 25 SER D C 1
ATOM 1578 O O . SER B 1 26 ? 7.97900 -23.52300 15.92000 1.000 34.28471 25 SER D O 1
ATOM 1581 N N . GLN B 1 27 ? 6.64900 -23.41100 17.76600 1.000 29.74454 26 GLN D N 1
ATOM 1582 C CA . GLN B 1 27 ? 7.21500 -24.62300 18.41000 1.000 31.54311 26 GLN D CA 1
ATOM 1583 C C . GLN B 1 27 ? 6.92800 -25.81500 17.49800 1.000 33.54049 26 GLN D C 1
ATOM 1584 O O . GLN B 1 27 ? 7.78000 -26.69900 17.40000 1.000 33.37469 26 GLN D O 1
ATOM 1590 N N . ALA B 1 28 ? 5.75300 -25.83000 16.87500 1.000 33.55727 27 ALA D N 1
ATOM 1591 C CA . ALA B 1 28 ? 5.37700 -26.92000 15.95300 1.000 29.88323 27 ALA D CA 1
ATOM 1592 C C . ALA B 1 28 ? 6.44800 -27.09000 14.87500 1.000 27.77935 27 ALA D C 1
ATOM 1593 O O . ALA B 1 28 ? 6.84200 -28.22800 14.60600 1.000 32.41644 27 ALA D O 1
ATOM 1595 N N . VAL B 1 29 ? 6.88400 -25.98300 14.27900 1.000 29.23348 28 VAL D N 1
ATOM 1596 C CA . VAL B 1 29 ? 7.93400 -26.05100 13.22700 1.000 29.90917 28 VAL D CA 1
ATOM 1597 C C . VAL B 1 29 ? 9.22300 -26.58600 13.85800 1.000 25.40296 28 VAL D C 1
ATOM 1598 O O . VAL B 1 29 ? 9.81000 -27.50200 13.27500 1.000 28.92101 28 VAL D O 1
ATOM 1602 N N . ILE B 1 30 ? 9.60600 -26.06900 15.02600 1.000 26.36399 29 ILE D N 1
ATOM 1603 C CA . ILE B 1 30 ? 10.89200 -26.47100 15.66900 1.000 27.93167 29 ILE D CA 1
ATOM 1604 C C . ILE B 1 30 ? 10.83600 -27.96800 15.98100 1.000 25.34209 29 ILE D C 1
ATOM 1605 O O . ILE B 1 30 ? 11.81900 -28.66400 15.70500 1.000 27.46070 29 ILE D O 1
ATOM 1610 N N . SER B 1 31 ? 9.71100 -28.43200 16.52100 1.000 26.99326 30 SER D N 1
ATOM 1611 C CA . SER B 1 31 ? 9.57400 -29.85000 16.84500 1.000 28.56734 30 SER D CA 1
ATOM 1612 C C . SER B 1 31 ? 9.66700 -30.72100 15.60300 1.000 28.53861 30 SER D C 1
ATOM 1613 O O . SER B 1 31 ? 10.30600 -31.78300 15.62600 1.000 28.52132 30 SER D O 1
ATOM 1616 N N . LYS B 1 32 ? 9.00700 -30.31600 14.51700 1.000 25.49529 31 LYS D N 1
ATOM 1617 C CA . LYS B 1 32 ? 9.10600 -31.11300 13.29700 1.000 31.25577 31 LYS D CA 1
ATOM 1618 C C . LYS B 1 32 ? 10.51900 -31.07300 12.72300 1.000 27.91491 31 LYS D C 1
ATOM 1619 O O . LYS B 1 32 ? 10.97800 -32.05400 12.12000 1.000 27.16797 31 LYS D O 1
ATOM 1625 N N . LEU B 1 33 ? 11.21200 -29.93900 12.86300 1.000 26.98190 32 LEU D N 1
ATOM 1626 C CA . LEU B 1 33 ? 12.61200 -29.89000 12.44800 1.000 28.88450 32 LEU D CA 1
ATOM 1627 C C . LEU B 1 33 ? 13.45700 -30.86000 13.26500 1.000 26.55970 32 LEU D C 1
ATOM 1628 O O . LEU B 1 33 ? 14.29200 -31.58500 12.71300 1.000 23.73781 32 LEU D O 1
ATOM 1633 N N . ARG B 1 34 ? 13.21000 -30.91700 14.57400 1.000 21.31332 33 ARG D N 1
ATOM 1634 C CA . ARG B 1 34 ? 14.03700 -31.76600 15.47300 1.000 29.32278 33 ARG D CA 1
ATOM 1635 C C . ARG B 1 34 ? 13.73000 -33.26200 15.30300 1.000 31.50947 33 ARG D C 1
ATOM 1636 O O . ARG B 1 34 ? 14.66900 -34.05500 15.46800 1.000 30.85719 33 ARG D O 1
ATOM 1644 N N . ASN B 1 35 ? 12.48600 -33.64500 15.00100 1.000 27.13308 34 ASN D N 1
ATOM 1645 C CA . ASN B 1 35 ? 12.23000 -35.08000 14.89500 1.000 24.90588 34 ASN D CA 1
ATOM 1646 C C . ASN B 1 35 ? 12.38400 -35.61700 13.47100 1.000 26.64858 34 ASN D C 1
ATOM 1647 O O . ASN B 1 35 ? 12.29400 -36.83300 13.27500 1.000 29.67922 34 ASN D O 1
ATOM 1652 N N . GLY B 1 36 ? 12.62300 -34.75400 12.48100 1.000 29.20316 35 GLY D N 1
ATOM 1653 C CA . GLY B 1 36 ? 12.78400 -35.18300 11.10800 1.000 26.09043 35 GLY D CA 1
ATOM 1654 C C . GLY B 1 36 ? 11.53500 -35.16000 10.25000 1.000 32.45007 35 GLY D C 1
ATOM 1655 O O . GLY B 1 36 ? 11.63100 -35.43100 9.04300 1.000 35.12582 35 GLY D O 1
ATOM 1656 N N . LYS B 1 37 ? 10.38400 -34.83500 10.83600 1.000 26.68090 36 LYS D N 1
ATOM 1657 C CA . LYS B 1 37 ? 9.11600 -34.76300 10.06000 1.000 32.05886 36 LYS D CA 1
ATOM 1658 C C . LYS B 1 37 ? 9.17600 -33.60300 9.06100 1.000 31.66297 36 LYS D C 1
ATOM 1659 O O . LYS B 1 37 ? 8.57100 -33.73000 7.98700 1.000 31.39726 36 LYS D O 1
ATOM 1665 N N . LYS B 1 38 ? 9.87400 -32.51900 9.39800 1.000 31.16860 37 LYS D N 1
ATOM 1666 C CA . LYS B 1 38 ? 10.07700 -31.42000 8.42000 1.000 31.38365 37 LYS D CA 1
ATOM 1667 C C . LYS B 1 38 ? 11.58100 -31.25600 8.19600 1.000 31.81019 37 LYS D C 1
ATOM 1668 O O . LYS B 1 38 ? 12.30200 -31.09400 9.18600 1.000 30.77836 37 LYS D O 1
ATOM 1674 N N . GLU B 1 39 ? 12.02600 -31.31000 6.94600 1.000 25.35241 38 GLU D N 1
ATOM 1675 C CA . GLU B 1 39 ? 13.46000 -31.10500 6.62700 1.000 27.76079 38 GLU D CA 1
ATOM 1676 C C . GLU B 1 39 ? 13.80800 -29.62200 6.76600 1.000 29.87968 38 GLU D C 1
ATOM 1677 O O . GLU B 1 39 ? 12.92200 -28.78700 6.53800 1.000 26.67173 38 GLU D O 1
ATOM 1683 N N . LEU B 1 40 ? 15.05200 -29.32600 7.14000 1.000 28.09315 39 LEU D N 1
ATOM 1684 C CA . LEU B 1 40 ? 15.50200 -27.92500 7.33100 1.000 25.72531 39 LEU D CA 1
ATOM 1685 C C . LEU B 1 40 ? 15.37700 -27.15000 6.01400 1.000 26.98048 39 LEU D C 1
ATOM 1686 O O . LEU B 1 40 ? 15.04800 -25.95700 6.06500 1.000 24.15506 39 LEU D O 1
ATOM 1691 N N . GLY B 1 41 ? 15.62400 -27.81400 4.88400 1.000 26.77600 40 GLY D N 1
ATOM 1692 C CA . GLY B 1 41 ? 15.51700 -27.12200 3.61300 1.000 27.59564 40 GLY D CA 1
ATOM 1693 C C . GLY B 1 41 ? 14.11000 -26.66600 3.28200 1.000 29.52304 40 GLY D C 1
ATOM 1694 O O . GLY B 1 41 ? 13.93900 -25.77100 2.44300 1.000 27.27422 40 GLY D O 1
ATOM 1695 N N . ASN B 1 42 ? 13.09700 -27.25600 3.92800 1.000 24.55907 41 ASN D N 1
ATOM 1696 C CA . ASN B 1 42 ? 11.69900 -26.89600 3.70400 1.000 24.23808 41 ASN D CA 1
ATOM 1697 C C . ASN B 1 42 ? 11.26800 -25.67200 4.49400 1.000 24.37895 41 ASN D C 1
ATOM 1698 O O . ASN B 1 42 ? 10.17800 -25.14500 4.25100 1.000 26.30197 41 ASN D O 1
ATOM 1703 N N . LEU B 1 43 ? 12.08400 -25.21400 5.43300 1.000 27.86304 42 LEU D N 1
ATOM 1704 C CA . LEU B 1 43 ? 11.80800 -23.96400 6.12600 1.000 23.30863 42 LEU D CA 1
ATOM 1705 C C . LEU B 1 43 ? 11.77100 -22.79900 5.14400 1.000 24.60280 42 LEU D C 1
ATOM 1706 O O . LEU B 1 43 ? 12.53600 -22.75700 4.17600 1.000 22.92097 42 LEU D O 1
ATOM 1711 N N . THR B 1 44 ? 10.87000 -21.85300 5.38400 1.000 24.92147 43 THR D N 1
ATOM 1712 C CA . THR B 1 44 ? 10.89200 -20.63300 4.59100 1.000 29.17868 43 THR D CA 1
ATOM 1713 C C . THR B 1 44 ? 12.14100 -19.81600 4.92100 1.000 29.01586 43 THR D C 1
ATOM 1714 O O . THR B 1 44 ? 12.78400 -19.99700 5.96000 1.000 29.96594 43 THR D O 1
ATOM 1718 N N . LEU B 1 45 ? 12.47500 -18.89900 4.01300 1.000 33.36568 44 LEU D N 1
ATOM 1719 C CA . LEU B 1 45 ? 13.63900 -18.04400 4.20700 1.000 27.19403 44 LEU D CA 1
ATOM 1720 C C . LEU B 1 45 ? 13.49400 -17.16200 5.43900 1.000 30.08334 44 LEU D C 1
ATOM 1721 O O . LEU B 1 45 ? 14.46100 -16.98900 6.19000 1.000 34.03931 44 LEU D O 1
ATOM 1726 N N . ASN B 1 46 ? 12.29400 -16.61600 5.68100 1.000 32.17630 45 ASN D N 1
ATOM 1727 C CA . ASN B 1 46 ? 12.07100 -15.77000 6.85900 1.000 34.03663 45 ASN D CA 1
ATOM 1728 C C . ASN B 1 46 ? 12.38700 -16.50800 8.15900 1.000 31.13951 45 ASN D C 1
ATOM 1729 O O . ASN B 1 46 ? 13.14000 -16.01000 9.01000 1.000 34.30966 45 ASN D O 1
ATOM 1734 N N . SER B 1 47 ? 11.80700 -17.70300 8.33400 1.000 31.65319 46 SER D N 1
ATOM 1735 C CA . SER B 1 47 ? 12.01500 -18.46000 9.57100 1.000 25.15530 46 SER D CA 1
ATOM 1736 C C . SER B 1 47 ? 13.46200 -18.91900 9.69000 1.000 27.46084 46 SER D C 1
ATOM 1737 O O . SER B 1 47 ? 14.02200 -18.96700 10.79700 1.000 26.57908 46 SER D O 1
ATOM 1740 N N . ALA B 1 48 ? 14.07300 -19.29200 8.55900 1.000 23.58193 47 ALA D N 1
ATOM 1741 C CA . ALA B 1 48 ? 15.47700 -19.67100 8.57700 1.000 27.30350 47 ALA D CA 1
ATOM 1742 C C . ALA B 1 48 ? 16.33900 -18.51400 9.05300 1.000 28.33717 47 ALA D C 1
ATOM 1743 O O . ALA B 1 48 ? 17.25200 -18.70400 9.86400 1.000 30.96665 47 ALA D O 1
ATOM 1745 N N . GLU B 1 49 ? 16.05300 -17.30400 8.57200 1.000 28.69776 48 GLU D N 1
ATOM 1746 C CA . GLU B 1 49 ? 16.78500 -16.12900 9.03000 1.000 30.30180 48 GLU D CA 1
ATOM 1747 C C . GLU B 1 49 ? 16.59900 -15.90900 10.52200 1.000 32.01650 48 GLU D C 1
ATOM 1748 O O . GLU B 1 49 ? 17.55700 -15.58200 11.22900 1.000 32.27811 48 GLU D O 1
ATOM 1754 N N . LYS B 1 50 ? 15.37400 -16.05900 11.02200 1.000 30.02726 49 LYS D N 1
ATOM 1755 C CA . LYS B 1 50 ? 15.16700 -15.84000 12.45400 1.000 34.28794 49 LYS D CA 1
ATOM 1756 C C . LYS B 1 50 ? 16.00000 -16.81600 13.28200 1.000 31.19685 49 LYS D C 1
ATOM 1757 O O . LYS B 1 50 ? 16.69400 -16.41600 14.23100 1.000 29.52433 49 LYS D O 1
ATOM 1763 N N . LEU B 1 51 ? 15.97400 -18.10100 12.91100 1.000 26.76977 50 LEU D N 1
ATOM 1764 C CA . LEU B 1 51 ? 16.76700 -19.08900 13.64300 1.000 30.67833 50 LEU D CA 1
ATOM 1765 C C . LEU B 1 51 ? 18.26800 -18.80100 13.52700 1.000 30.34697 50 LEU D C 1
ATOM 1766 O O . LEU B 1 51 ? 19.01600 -18.90900 14.51200 1.000 24.65881 50 LEU D O 1
ATOM 1771 N N . PHE B 1 52 ? 18.72300 -18.44800 12.32100 1.000 28.66477 51 PHE D N 1
ATOM 1772 C CA . PHE B 1 52 ? 20.13400 -18.18000 12.08100 1.000 29.87039 51 PHE D CA 1
ATOM 1773 C C . PHE B 1 52 ? 20.62300 -16.97200 12.88300 1.000 32.54187 51 PHE D C 1
ATOM 1774 O O . PHE B 1 52 ? 21.68800 -17.02700 13.50800 1.000 30.31528 51 PHE D O 1
ATOM 1782 N N . GLU B 1 53 ? 19.83700 -15.89500 12.90000 1.000 27.56369 52 GLU D N 1
ATOM 1783 C CA . GLU B 1 53 ? 20.23700 -14.65800 13.62000 1.000 29.13551 52 GLU D CA 1
ATOM 1784 C C . GLU B 1 53 ? 20.27400 -14.90000 15.13000 1.000 32.08405 52 GLU D C 1
ATOM 1785 O O . GLU B 1 53 ? 21.19000 -14.37700 15.77900 1.000 35.85207 52 GLU D O 1
ATOM 1791 N N . TYR B 1 54 ? 19.31800 -15.66200 15.66000 1.000 31.88716 53 TYR D N 1
ATOM 1792 C CA . TYR B 1 54 ? 19.33800 -15.99100 17.10600 1.000 29.21690 53 TYR D CA 1
ATOM 1793 C C . TYR B 1 54 ? 20.57700 -16.83700 17.43400 1.000 27.02924 53 TYR D C 1
ATOM 1794 O O . TYR B 1 54 ? 21.22800 -16.54400 18.44300 1.000 27.67811 53 TYR D O 1
ATOM 1803 N N . GLN B 1 55 ? 20.88100 -17.84600 16.61700 1.000 24.09694 54 GLN D N 1
ATOM 1804 C CA . GLN B 1 55 ? 22.06900 -18.64300 16.93700 1.000 30.72128 54 GLN D CA 1
ATOM 1805 C C . GLN B 1 55 ? 23.34900 -17.81800 16.82200 1.000 31.15512 54 GLN D C 1
ATOM 1806 O O . GLN B 1 55 ? 24.29300 -18.01800 17.59900 1.000 29.84709 54 GLN D O 1
ATOM 1812 N N . LYS B 1 56 ? 23.40800 -16.90000 15.86100 1.000 24.95914 55 LYS D N 1
ATOM 1813 C CA . LYS B 1 56 ? 24.59800 -16.02100 15.71600 1.000 33.09781 55 LYS D CA 1
ATOM 1814 C C . LYS B 1 56 ? 24.77200 -15.18000 16.98300 1.000 32.16031 55 LYS D C 1
ATOM 1815 O O . LYS B 1 56 ? 25.91200 -15.03600 17.43300 1.000 31.93696 55 LYS D O 1
ATOM 1821 N N . GLU B 1 57 ? 23.67600 -14.65800 17.52900 1.000 29.95605 56 GLU D N 1
ATOM 1822 C CA . GLU B 1 57 ? 23.72200 -13.86200 18.78100 1.000 34.88700 56 GLU D CA 1
ATOM 1823 C C . GLU B 1 57 ? 24.21300 -14.75300 19.92500 1.000 32.54337 56 GLU D C 1
ATOM 1824 O O . GLU B 1 57 ? 24.98200 -14.26700 20.76600 1.000 37.77457 56 GLU D O 1
ATOM 1830 N N . MET B 1 58 ? 23.77700 -16.00900 19.94400 1.000 31.21252 57 MET D N 1
ATOM 1831 C CA . MET B 1 58 ? 24.19800 -16.95200 21.00600 1.000 33.34968 57 MET D CA 1
ATOM 1832 C C . MET B 1 58 ? 25.70500 -17.20300 20.90000 1.000 33.05174 57 MET D C 1
ATOM 1833 O O . MET B 1 58 ? 26.30500 -17.55600 21.92200 1.000 40.93110 57 MET D O 1
ATOM 1838 N N . GLU B 1 59 ? 26.28400 -17.01800 19.71400 1.000 29.99854 58 GLU D N 1
ATOM 1839 C CA . GLU B 1 59 ? 27.73000 -17.31400 19.53800 1.000 37.74885 58 GLU D CA 1
ATOM 1840 C C . GLU B 1 59 ? 28.50700 -16.00500 19.38400 1.000 37.88312 58 GLU D C 1
ATOM 1841 O O . GLU B 1 59 ? 29.69300 -16.06400 19.04700 1.000 39.34371 58 GLU D O 1
ATOM 1847 N N . LYS B 1 60 ? 27.85500 -14.87400 19.63600 1.000 33.31430 59 LYS D N 1
ATOM 1848 C CA . LYS B 1 60 ? 28.51200 -13.56300 19.42800 1.000 32.55784 59 LYS D CA 1
ATOM 1849 C C . LYS B 1 60 ? 29.55900 -13.30700 20.50900 1.000 35.32201 59 LYS D C 1
ATOM 1850 O O . LYS B 1 60 ? 29.28100 -13.59700 21.68600 1.000 30.12234 59 LYS D O 1
ATOM 1856 N N . VAL B 1 61 ? 30.72600 -12.81000 20.10700 1.000 26.66611 60 VAL D N 1
ATOM 1857 C CA . VAL B 1 61 ? 31.75100 -12.41500 21.06800 1.000 27.46386 60 VAL D CA 1
ATOM 1858 C C . VAL B 1 61 ? 31.31800 -11.12500 21.74900 1.000 20.28443 60 VAL D C 1
ATOM 1859 O O . VAL B 1 61 ? 30.88500 -10.17400 21.08900 1.000 24.83807 60 VAL D O 1
ATOM 1863 N N . ASP B 1 62 ? 31.43100 -11.07800 23.06500 1.000 22.74127 61 ASP D N 1
ATOM 1864 C CA . ASP B 1 62 ? 31.07300 -9.86000 23.77200 1.000 23.36189 61 ASP D CA 1
ATOM 1865 C C . ASP B 1 62 ? 32.28000 -8.92700 23.86800 1.000 22.30216 61 ASP D C 1
ATOM 1866 O O . ASP B 1 62 ? 33.42600 -9.31800 23.63300 1.000 19.47834 61 ASP D O 1
ATOM 1871 N N . THR B 1 63 ? 31.99400 -7.67100 24.19700 1.000 21.36317 62 THR D N 1
ATOM 1872 C CA . THR B 1 63 ? 32.98600 -6.61900 24.33000 1.000 21.60687 62 THR D CA 1
ATOM 1873 C C . THR B 1 63 ? 32.68000 -5.80500 25.57800 1.000 25.43152 62 THR D C 1
ATOM 1874 O O . THR B 1 63 ? 31.54300 -5.35900 25.75800 1.000 21.19663 62 THR D O 1
ATOM 1878 N N . TRP B 1 64 ? 33.67600 -5.63200 26.44500 1.000 20.17252 63 TRP D N 1
ATOM 1879 C CA . TRP B 1 64 ? 33.55900 -4.72400 27.57500 1.000 18.64326 63 TRP D CA 1
ATOM 1880 C C . TRP B 1 64 ? 34.80500 -3.85200 27.55500 1.000 18.19906 63 TRP D C 1
ATOM 1881 O O . TRP B 1 64 ? 35.90900 -4.33600 27.29000 1.000 18.07782 63 TRP D O 1
ATOM 1892 N N . ILE B 1 65 ? 34.61900 -2.56600 27.83200 1.000 20.80053 64 ILE D N 1
ATOM 1893 C CA . ILE B 1 65 ? 35.64800 -1.54500 27.73300 1.000 13.92903 64 ILE D CA 1
ATOM 1894 C C . ILE B 1 65 ? 35.77900 -0.86000 29.08300 1.000 17.92961 64 ILE D C 1
ATOM 1895 O O . ILE B 1 65 ? 34.77200 -0.43800 29.67200 1.000 18.63993 64 ILE D O 1
ATOM 1900 N N . VAL B 1 66 ? 37.01400 -0.75000 29.55900 1.000 14.69135 65 VAL D N 1
ATOM 1901 C CA . VAL B 1 66 ? 37.35400 0.02200 30.74300 1.000 20.11822 65 VAL D CA 1
ATOM 1902 C C . VAL B 1 66 ? 38.29800 1.13800 30.31100 1.000 20.59846 65 VAL D C 1
ATOM 1903 O O . VAL B 1 66 ? 39.38900 0.87000 29.79900 1.000 19.97158 65 VAL D O 1
ATOM 1907 N N . TYR B 1 67 ? 37.90100 2.38100 30.55100 1.000 17.49460 66 TYR D N 1
ATOM 1908 C CA . TYR B 1 67 ? 38.72400 3.54400 30.27000 1.000 20.09563 66 TYR D CA 1
ATOM 1909 C C . TYR B 1 67 ? 39.36500 4.03500 31.55900 1.000 21.39176 66 TYR D C 1
ATOM 1910 O O . TYR B 1 67 ? 38.68500 4.15200 32.59000 1.000 20.21341 66 TYR D O 1
ATOM 1919 N N . ARG B 1 68 ? 40.66200 4.33100 31.49100 1.000 20.92726 67 ARG D N 1
ATOM 1920 C CA . ARG B 1 68 ? 41.41500 4.93400 32.58800 1.000 23.47382 67 ARG D CA 1
ATOM 1921 C C . ARG B 1 68 ? 42.07500 6.20500 32.08000 1.000 29.08958 67 ARG D C 1
ATOM 1922 O O . ARG B 1 68 ? 42.82700 6.17000 31.09400 1.000 28.56781 67 ARG D O 1
ATOM 1930 N N . GLY B 1 69 ? 41.78600 7.31600 32.74700 1.000 29.61027 68 GLY D N 1
ATOM 1931 C CA . GLY B 1 69 ? 42.35500 8.61500 32.39900 1.000 34.61429 68 GLY D CA 1
ATOM 1932 C C . GLY B 1 69 ? 43.17100 9.18400 33.53100 1.000 39.37620 68 GLY D C 1
ATOM 1933 O O . GLY B 1 69 ? 42.84400 8.99000 34.70600 1.000 35.78714 68 GLY D O 1
ATOM 1934 N N . ARG B 1 70 ? 44.24800 9.88700 33.18800 1.000 39.77065 69 ARG D N 1
ATOM 1935 C CA . ARG B 1 70 ? 45.10300 10.51100 34.22800 1.000 43.15296 69 ARG D CA 1
ATOM 1936 C C . ARG B 1 70 ? 45.41400 11.96100 33.86100 1.000 43.87744 69 ARG D C 1
ATOM 1937 O O . ARG B 1 70 ? 45.58700 12.24400 32.66600 1.000 38.67025 69 ARG D O 1
ATOM 1945 N N . THR B 1 71 ? 45.46600 12.83700 34.86300 1.000 48.68320 70 THR D N 1
ATOM 1946 C CA . THR B 1 71 ? 45.86200 14.24700 34.62300 1.000 45.40223 70 THR D CA 1
ATOM 1947 C C . THR B 1 71 ? 47.36500 14.26000 34.33900 1.000 50.15038 70 THR D C 1
ATOM 1948 O O . THR B 1 71 ? 48.04600 13.29200 34.71600 1.000 43.29042 70 THR D O 1
ATOM 1952 N N . ALA B 1 72 ? 47.85000 15.31000 33.67800 1.000 50.19343 71 ALA D N 1
ATOM 1953 C CA . ALA B 1 72 ? 49.30100 15.43000 33.41500 1.000 52.03958 71 ALA D CA 1
ATOM 1954 C C . ALA B 1 72 ? 50.05800 15.45600 34.74700 1.000 49.75139 71 ALA D C 1
ATOM 1955 O O . ALA B 1 72 ? 51.17700 14.92200 34.79000 1.000 54.50634 71 ALA D O 1
ATOM 1957 N N . ASP B 1 73 ? 49.45000 16.02600 35.79100 1.000 45.76417 72 ASP D N 1
ATOM 1958 C CA . ASP B 1 73 ? 50.09700 16.09800 37.13000 1.000 55.37341 72 ASP D CA 1
ATOM 1959 C C . ASP B 1 73 ? 49.91500 14.76700 37.86500 1.000 58.55000 72 ASP D C 1
ATOM 1960 O O . ASP B 1 73 ? 50.51200 14.61800 38.94500 1.000 58.67968 72 ASP D O 1
ATOM 1965 N N . MET B 1 74 ? 49.11100 13.85700 37.30500 1.000 57.84005 73 MET D N 1
ATOM 1966 C CA . MET B 1 74 ? 48.91100 12.50400 37.89500 1.000 57.54620 73 MET D CA 1
ATOM 1967 C C . MET B 1 74 ? 48.33000 12.63100 39.30900 1.000 56.91727 73 MET D C 1
ATOM 1968 O O . MET B 1 74 ? 48.42800 11.65700 40.07200 1.000 48.93797 73 MET D O 1
ATOM 1973 N N . ASN B 1 75 ? 47.75900 13.79200 39.63900 1.000 59.63626 74 ASN D N 1
ATOM 1974 C CA . ASN B 1 75 ? 47.04500 13.97500 40.92800 1.000 64.37242 74 ASN D CA 1
ATOM 1975 C C . ASN B 1 75 ? 45.68100 13.28300 40.88000 1.000 58.90338 74 ASN D C 1
ATOM 1976 O O . ASN B 1 75 ? 45.29800 12.67800 41.89600 1.000 62.08274 74 ASN D O 1
ATOM 1981 N N . LYS B 1 76 ? 44.97800 13.37700 39.74800 1.000 53.38407 75 LYS D N 1
ATOM 1982 C CA . LYS B 1 76 ? 43.60400 12.81700 39.68200 1.000 54.52461 75 LYS D CA 1
ATOM 1983 C C . LYS B 1 76 ? 43.49900 11.70300 38.64000 1.000 51.71762 75 LYS D C 1
ATOM 1984 O O . LYS B 1 76 ? 44.08800 11.84700 37.55400 1.000 50.44465 75 LYS D O 1
ATOM 1990 N N . SER B 1 77 ? 42.76500 10.64100 38.97000 1.000 48.01531 76 SER D N 1
ATOM 1991 C CA . SER B 1 77 ? 42.53900 9.54900 38.03900 1.000 42.51070 76 SER D CA 1
ATOM 1992 C C . SER B 1 77 ? 41.04400 9.35600 37.82300 1.000 42.08436 76 SER D C 1
ATOM 1993 O O . SER B 1 77 ? 40.22500 9.61900 38.70800 1.000 40.46791 76 SER D O 1
ATOM 1996 N N . TYR B 1 78 ? 40.70900 8.94100 36.60400 1.000 32.89575 77 TYR D N 1
ATOM 1997 C CA . TYR B 1 78 ? 39.34700 8.72400 36.14800 1.000 28.96293 77 TYR D CA 1
ATOM 1998 C C . TYR B 1 78 ? 39.18500 7.28900 35.65600 1.000 28.58032 77 TYR D C 1
ATOM 1999 O O . TYR B 1 78 ? 40.10500 6.72000 35.06000 1.000 27.44387 77 TYR D O 1
ATOM 2008 N N . ILE B 1 79 ? 38.01400 6.71700 35.92400 1.000 20.45675 78 ILE D N 1
ATOM 2009 C CA . ILE B 1 79 ? 37.70700 5.35400 35.41700 1.000 24.04352 78 ILE D CA 1
ATOM 2010 C C . ILE B 1 79 ? 36.26400 5.33800 34.91200 1.000 23.31705 78 ILE D C 1
ATOM 2011 O O . ILE B 1 79 ? 35.37400 5.79100 35.63300 1.000 23.31893 78 ILE D O 1
ATOM 2016 N N . ALA B 1 80 ? 36.07200 4.89100 33.67400 1.000 21.67552 79 ALA D N 1
ATOM 2017 C CA . ALA B 1 80 ? 34.71300 4.77400 33.10900 1.000 21.99540 79 ALA D CA 1
ATOM 2018 C C . ALA B 1 80 ? 34.58800 3.41400 32.42600 1.000 20.28629 79 ALA D C 1
ATOM 2019 O O . ALA B 1 80 ? 35.59400 2.91700 31.91700 1.000 18.35526 79 ALA D O 1
ATOM 2021 N N . GLU B 1 81 ? 33.39100 2.83900 32.43900 1.000 20.79707 80 GLU D N 1
ATOM 2022 C CA . GLU B 1 81 ? 33.20000 1.47600 31.89500 1.000 20.76709 80 GLU D CA 1
ATOM 2023 C C . GLU B 1 81 ? 31.97100 1.43600 30.98900 1.000 22.82229 80 GLU D C 1
ATOM 2024 O O . GLU B 1 81 ? 31.12600 2.33300 31.09800 1.000 22.25422 80 GLU D O 1
ATOM 2030 N N . GLY B 1 82 ? 31.90700 0.43500 30.11700 1.000 18.01815 81 GLY D N 1
ATOM 2031 C CA . GLY B 1 82 ? 30.77900 0.30200 29.18900 1.000 16.92072 81 GLY D CA 1
ATOM 2032 C C . GLY B 1 82 ? 31.04100 -0.72900 28.11400 1.000 19.57936 81 GLY D C 1
ATOM 2033 O O . GLY B 1 82 ? 32.19800 -1.12000 27.94100 1.000 17.03091 81 GLY D O 1
ATOM 2034 N N . SER B 1 83 ? 29.98800 -1.17600 27.44000 1.000 16.12169 82 SER D N 1
ATOM 2035 C CA . SER B 1 83 ? 30.12500 -2.12000 26.33300 1.000 19.18816 82 SER D CA 1
ATOM 2036 C C . SER B 1 83 ? 30.41000 -1.43900 24.99000 1.000 20.52452 82 SER D C 1
ATOM 2037 O O . SER B 1 83 ? 30.70800 -2.12500 24.01400 1.000 20.95155 82 SER D O 1
ATOM 2040 N N . THR B 1 84 ? 30.19700 -0.13000 24.88300 1.000 22.91616 83 THR D N 1
ATOM 2041 C CA . THR B 1 84 ? 30.52600 0.64600 23.69700 1.000 21.03953 83 THR D CA 1
ATOM 2042 C C . THR B 1 84 ? 31.21100 1.92400 24.14000 1.000 23.48937 83 THR D C 1
ATOM 2043 O O . THR B 1 84 ? 31.16400 2.29700 25.31400 1.000 21.01946 83 THR D O 1
ATOM 2047 N N . TYR B 1 85 ? 31.84600 2.60500 23.18500 1.000 20.79368 84 TYR D N 1
ATOM 2048 C CA . TYR B 1 85 ? 32.49500 3.86300 23.51900 1.000 23.65102 84 TYR D CA 1
ATOM 2049 C C . TYR B 1 85 ? 31.48700 4.92800 23.92800 1.000 25.33472 84 TYR D C 1
ATOM 2050 O O . TYR B 1 85 ? 31.80400 5.78200 24.76600 1.000 24.37986 84 TYR D O 1
ATOM 2059 N N . GLU B 1 86 ? 30.27000 4.88600 23.39100 1.000 25.82757 85 GLU D N 1
ATOM 2060 C CA . GLU B 1 86 ? 29.23200 5.86000 23.82600 1.000 28.73013 85 GLU D CA 1
ATOM 2061 C C . GLU B 1 86 ? 28.86400 5.63400 25.30000 1.000 21.28561 85 GLU D C 1
ATOM 2062 O O . GLU B 1 86 ? 28.73700 6.62100 26.03200 1.000 24.84954 85 GLU D O 1
ATOM 2068 N N . GLU B 1 87 ? 28.70900 4.37700 25.70800 1.000 22.85309 86 GLU D N 1
ATOM 2069 C CA . GLU B 1 87 ? 28.33400 4.06200 27.10900 1.000 24.02379 86 GLU D CA 1
ATOM 2070 C C . GLU B 1 87 ? 29.49200 4.44300 28.03500 1.000 23.98474 86 GLU D C 1
ATOM 2071 O O . GLU B 1 87 ? 29.21500 4.90100 29.14700 1.000 24.53272 86 GLU D O 1
ATOM 2077 N N . VAL B 1 88 ? 30.73100 4.25500 27.58400 1.000 16.68105 87 VAL D N 1
ATOM 2078 C CA . VAL B 1 88 ? 31.91400 4.68000 28.38400 1.000 20.63406 87 VAL D CA 1
ATOM 2079 C C . VAL B 1 88 ? 31.86300 6.20500 28.52400 1.000 24.00621 87 VAL D C 1
ATOM 2080 O O . VAL B 1 88 ? 32.07100 6.69400 29.64000 1.000 20.35206 87 VAL D O 1
ATOM 2084 N N . TYR B 1 89 ? 31.56400 6.91100 27.42600 1.000 26.36172 88 TYR D N 1
ATOM 2085 C CA . TYR B 1 89 ? 31.49100 8.36900 27.50500 1.000 23.69616 88 TYR D CA 1
ATOM 2086 C C . TYR B 1 89 ? 30.37400 8.81300 28.43700 1.000 23.19874 88 TYR D C 1
ATOM 2087 O O . TYR B 1 89 ? 30.55800 9.72600 29.25000 1.000 23.27485 88 TYR D O 1
ATOM 2096 N N . ASN B 1 90 ? 29.20900 8.17400 28.33400 1.000 23.52145 89 ASN D N 1
ATOM 2097 C CA . ASN B 1 90 ? 28.09700 8.51200 29.21600 1.000 24.83307 89 ASN D CA 1
ATOM 2098 C C . ASN B 1 90 ? 28.43600 8.23500 30.67100 1.000 29.50860 89 ASN D C 1
ATOM 2099 O O . ASN B 1 90 ? 28.11900 9.04400 31.55100 1.000 31.51293 89 ASN D O 1
ATOM 2104 N N . ASN B 1 91 ? 29.07600 7.09300 30.94500 1.000 26.31546 90 ASN D N 1
ATOM 2105 C CA . ASN B 1 91 ? 29.49900 6.77200 32.30400 1.000 22.47763 90 ASN D CA 1
ATOM 2106 C C . ASN B 1 91 ? 30.49100 7.80700 32.81300 1.000 25.27513 90 ASN D C 1
ATOM 2107 O O . ASN B 1 91 ? 30.43200 8.23300 33.97800 1.000 25.80349 90 ASN D O 1
ATOM 2112 N N . PHE B 1 92 ? 31.41100 8.23000 31.94600 1.000 23.11253 91 PHE D N 1
ATOM 2113 C CA . PHE B 1 92 ? 32.37300 9.24900 32.33400 1.000 23.93186 91 PHE D CA 1
ATOM 2114 C C . PHE B 1 92 ? 31.67100 10.54800 32.71500 1.000 32.21294 91 PHE D C 1
ATOM 2115 O O . PHE B 1 92 ? 31.96500 11.13800 33.76200 1.000 29.37180 91 PHE D O 1
ATOM 2123 N N . VAL B 1 93 ? 30.72500 11.00400 31.88800 1.000 27.51481 92 VAL D N 1
ATOM 2124 C CA . VAL B 1 93 ? 30.11200 12.29300 32.20100 1.000 33.56838 92 VAL D CA 1
ATOM 2125 C C . VAL B 1 93 ? 29.20200 12.16900 33.42100 1.000 35.11647 92 VAL D C 1
ATOM 2126 O O . VAL B 1 93 ? 29.14300 13.09000 34.24500 1.000 34.40573 92 VAL D O 1
ATOM 2130 N N . ASP B 1 94 ? 28.56800 11.01200 33.59800 1.000 34.68887 93 ASP D N 1
ATOM 2131 C CA . ASP B 1 94 ? 27.72800 10.79400 34.80200 1.000 29.61423 93 ASP D CA 1
ATOM 2132 C C . ASP B 1 94 ? 28.60400 10.82900 36.06000 1.000 30.99416 93 ASP D C 1
ATOM 2133 O O . ASP B 1 94 ? 28.11300 11.30700 37.08900 1.000 33.71201 93 ASP D O 1
ATOM 2138 N N . LYS B 1 95 ? 29.84800 10.35100 35.98000 1.000 28.77031 94 LYS D N 1
ATOM 2139 C CA . LYS B 1 95 ? 30.67600 10.28700 37.17300 1.000 28.29689 94 LYS D CA 1
ATOM 2140 C C . LYS B 1 95 ? 31.41200 11.58700 37.44900 1.000 28.83664 94 LYS D C 1
ATOM 2141 O O . LYS B 1 95 ? 31.56500 11.97400 38.61100 1.000 27.96881 94 LYS D O 1
ATOM 2147 N N . TYR B 1 96 ? 31.95500 12.21700 36.41400 1.000 30.43556 95 TYR D N 1
ATOM 2148 C CA . TYR B 1 96 ? 32.83900 13.35600 36.58100 1.000 30.82243 95 TYR D CA 1
ATOM 2149 C C . TYR B 1 96 ? 32.32300 14.65600 35.96700 1.000 31.34105 95 TYR D C 1
ATOM 2150 O O . TYR B 1 96 ? 32.96900 15.69400 36.14000 1.000 32.21950 95 TYR D O 1
ATOM 2159 N N . GLY B 1 97 ? 31.24200 14.60500 35.19600 1.000 33.11134 96 GLY D N 1
ATOM 2160 C CA . GLY B 1 97 ? 30.67400 15.83800 34.62300 1.000 36.88451 96 GLY D CA 1
ATOM 2161 C C . GLY B 1 97 ? 31.06200 16.06300 33.17200 1.000 40.67362 96 GLY D C 1
ATOM 2162 O O . GLY B 1 97 ? 31.85600 15.26800 32.64900 1.000 36.89425 96 GLY D O 1
ATOM 2163 N N . TYR B 1 98 ? 30.55800 17.13900 32.56100 1.000 37.00913 97 TYR D N 1
ATOM 2164 C CA . TYR B 1 98 ? 30.79900 17.40100 31.12100 1.000 40.23519 97 TYR D CA 1
ATOM 2165 C C . TYR B 1 98 ? 31.87000 18.47900 30.93600 1.000 40.44502 97 TYR D C 1
ATOM 2166 O O . TYR B 1 98 ? 32.07300 18.90300 29.79800 1.000 48.51916 97 TYR D O 1
ATOM 2175 N N . ASP B 1 99 ? 32.51800 18.91500 32.01600 1.000 37.43419 98 ASP D N 1
ATOM 2176 C CA . ASP B 1 99 ? 33.51100 20.01900 31.91200 1.000 49.27642 98 ASP D CA 1
ATOM 2177 C C . ASP B 1 99 ? 34.94700 19.51800 32.12200 1.000 48.75742 98 ASP D C 1
ATOM 2178 O O . ASP B 1 99 ? 35.84100 20.36800 32.21700 1.000 54.43460 98 ASP D O 1
ATOM 2183 N N . VAL B 1 100 ? 35.16000 18.20400 32.20200 1.000 49.32814 99 VAL D N 1
ATOM 2184 C CA . VAL B 1 100 ? 36.52200 17.65500 32.48000 1.000 44.53723 99 VAL D CA 1
ATOM 2185 C C . VAL B 1 100 ? 37.23300 17.43400 31.14600 1.000 44.76265 99 VAL D C 1
ATOM 2186 O O . VAL B 1 100 ? 38.41000 17.78300 31.05300 1.000 44.84605 99 VAL D O 1
ATOM 2190 N N . LEU B 1 101 ? 36.52600 16.89200 30.15900 1.000 42.80943 100 LEU D N 1
ATOM 2191 C CA . LEU B 1 101 ? 37.09300 16.68100 28.80100 1.000 41.28311 100 LEU D CA 1
ATOM 2192 C C . LEU B 1 101 ? 37.24800 18.02700 28.08800 1.000 45.40989 100 LEU D C 1
ATOM 2193 O O . LEU B 1 101 ? 36.60900 18.99900 28.52500 1.000 43.28438 100 LEU D O 1
ATOM 2198 N N . ASP B 1 102 ? 38.08200 18.07700 27.05000 1.000 45.24415 101 ASP D N 1
ATOM 2199 C CA . ASP B 1 102 ? 38.36300 19.34700 26.32800 1.000 41.29039 101 ASP D CA 1
ATOM 2200 C C . ASP B 1 102 ? 37.07800 20.09400 25.95800 1.000 47.75873 101 ASP D C 1
ATOM 2201 O O . ASP B 1 102 ? 36.07900 19.43500 25.63200 1.000 44.14205 101 ASP D O 1
ATOM 2206 N N . GLU B 1 103 ? 37.13400 21.42700 25.96100 1.000 46.05155 102 GLU D N 1
ATOM 2207 C CA . GLU B 1 103 ? 35.94100 22.26500 25.68800 1.000 49.29030 102 GLU D CA 1
ATOM 2208 C C . GLU B 1 103 ? 35.41700 22.02200 24.27600 1.000 46.06665 102 GLU D C 1
ATOM 2209 O O . GLU B 1 103 ? 36.23700 22.00600 23.34300 1.000 46.21918 102 GLU D O 1
ATOM 2215 N N . ASP B 1 104 ? 34.10700 21.80400 24.14900 1.000 51.26427 103 ASP D N 1
ATOM 2216 C CA . ASP B 1 104 ? 33.45100 21.62400 22.82700 1.000 53.47623 103 ASP D CA 1
ATOM 2217 C C . ASP B 1 104 ? 34.00600 20.40500 22.08700 1.000 52.05717 103 ASP D C 1
ATOM 2218 O O . ASP B 1 104 ? 33.85400 20.36600 20.86400 1.000 51.11202 103 ASP D O 1
ATOM 2223 N N . ILE B 1 105 ? 34.54400 19.41900 22.80600 1.000 51.10358 104 ILE D N 1
ATOM 2224 C CA . ILE B 1 105 ? 35.18900 18.26500 22.11400 1.000 46.58107 104 ILE D CA 1
ATOM 2225 C C . ILE B 1 105 ? 34.13000 17.56000 21.26600 1.000 44.77119 104 ILE D C 1
ATOM 2226 O O . ILE B 1 105 ? 34.46200 17.13900 20.14900 1.000 41.03287 104 ILE D O 1
ATOM 2231 N N . TYR B 1 106 ? 32.90000 17.47300 21.77500 1.000 38.91989 105 TYR D N 1
ATOM 2232 C CA . TYR B 1 106 ? 31.83100 16.82700 21.02300 1.000 40.03552 105 TYR D CA 1
ATOM 2233 C C . TYR B 1 106 ? 31.56200 17.56300 19.71200 1.000 47.08891 105 TYR D C 1
ATOM 2234 O O . TYR B 1 106 ? 31.53700 16.95700 18.63000 1.000 49.69721 105 TYR D O 1
ATOM 2243 N N . GLU B 1 107 ? 31.37600 18.88300 19.78900 1.000 50.64021 106 GLU D N 1
ATOM 2244 C CA . GLU B 1 107 ? 31.09700 19.66400 18.58600 1.000 49.59944 106 GLU D CA 1
ATOM 2245 C C . GLU B 1 107 ? 32.28600 19.65800 17.63200 1.000 48.31453 106 GLU D C 1
ATOM 2246 O O . GLU B 1 107 ? 32.10700 19.56100 16.41400 1.000 51.72859 106 GLU D O 1
ATOM 2248 N N . ILE B 1 108 ? 33.50400 19.75800 18.17000 1.000 46.71196 107 ILE D N 1
ATOM 2249 C CA . ILE B 1 108 ? 34.70600 19.73200 17.34100 1.000 39.94692 107 ILE D CA 1
ATOM 2250 C C . ILE B 1 108 ? 34.80000 18.42000 16.58000 1.000 49.65001 107 ILE D C 1
ATOM 2251 O O . ILE B 1 108 ? 35.15300 18.39200 15.39200 1.000 51.72450 107 ILE D O 1
ATOM 2256 N N . GLN B 1 109 ? 34.49700 17.31100 17.25500 1.000 46.11053 108 GLN D N 1
ATOM 2257 C CA . GLN B 1 109 ? 34.49500 16.01100 16.59900 1.000 48.74031 108 GLN D CA 1
ATOM 2258 C C . GLN B 1 109 ? 33.44000 15.95600 15.50600 1.000 48.13313 108 GLN D C 1
ATOM 2259 O O . GLN B 1 109 ? 33.66500 15.36500 14.44500 1.000 47.77711 108 GLN D O 1
ATOM 2265 N N . LEU B 1 110 ? 32.26900 16.54500 15.76100 1.000 51.64150 109 LEU D N 1
ATOM 2266 C CA . LEU B 1 110 ? 31.23600 16.60700 14.72700 1.000 55.37344 109 LEU D CA 1
ATOM 2267 C C . LEU B 1 110 ? 31.71100 17.39600 13.50400 1.000 59.62299 109 LEU D C 1
ATOM 2268 O O . LEU B 1 110 ? 31.49700 16.97900 12.35200 1.000 57.95432 109 LEU D O 1
ATOM 2273 N N . LEU B 1 111 ? 32.36700 18.53500 13.74200 1.000 52.40903 110 LEU D N 1
ATOM 2274 C CA . LEU B 1 111 ? 32.89200 19.34700 12.64900 1.000 59.60541 110 LEU D CA 1
ATOM 2275 C C . LEU B 1 111 ? 33.91700 18.56400 11.84300 1.000 60.58751 110 LEU D C 1
ATOM 2276 O O . LEU B 1 111 ? 33.85100 18.51400 10.60800 1.000 58.99624 110 LEU D O 1
ATOM 2281 N N . LYS B 1 112 ? 34.84800 17.90200 12.53700 1.000 57.68735 111 LYS D N 1
ATOM 2282 C CA . LYS B 1 112 ? 35.86200 17.11000 11.85000 1.000 59.00979 111 LYS D CA 1
ATOM 2283 C C . LYS B 1 112 ? 35.22100 15.98300 11.05200 1.000 56.24545 111 LYS D C 1
ATOM 2284 O O . LYS B 1 112 ? 35.64800 15.68200 9.93100 1.000 54.84068 111 LYS D O 1
ATOM 2290 N N . LYS B 1 113 ? 34.15400 15.39400 11.58900 1.000 50.69899 112 LYS D N 1
ATOM 2291 C CA . LYS B 1 113 ? 33.50400 14.24800 10.90000 1.000 54.66798 112 LYS D CA 1
ATOM 2292 C C . LYS B 1 113 ? 32.78400 14.73200 9.63800 1.000 57.48750 112 LYS D C 1
ATOM 2293 O O . LYS B 1 113 ? 32.66000 13.93900 8.69200 1.000 58.31145 112 LYS D O 1
ATOM 2299 N N . ASN B 1 114 ? 32.35900 15.99300 9.60800 1.000 63.43304 113 ASN D N 1
ATOM 2300 C CA . ASN B 1 114 ? 31.53600 16.48500 8.47100 1.000 68.75175 113 ASN D CA 1
ATOM 2301 C C . ASN B 1 114 ? 32.37500 17.21900 7.41400 1.000 70.47563 113 ASN D C 1
ATOM 2302 O O . ASN B 1 114 ? 31.77200 17.77100 6.47800 1.000 75.24090 113 ASN D O 1
ATOM 2307 N N . GLY B 1 115 ? 33.70300 17.22600 7.55200 1.000 70.33480 114 GLY D N 1
ATOM 2308 C CA . GLY B 1 115 ? 34.57800 17.87300 6.55500 1.000 67.61557 114 GLY D CA 1
ATOM 2309 C C . GLY B 1 115 ? 34.68600 19.37600 6.74400 1.000 70.25477 114 GLY D C 1
ATOM 2310 O O . GLY B 1 115 ? 35.16200 20.04600 5.81600 1.000 74.59265 114 GLY D O 1
ATOM 2311 N N . GLU B 1 116 ? 34.32000 19.88700 7.91800 1.000 70.65403 115 GLU D N 1
ATOM 2312 C CA . GLU B 1 116 ? 34.31700 21.35800 8.13500 1.000 74.71294 115 GLU D CA 1
ATOM 2313 C C . GLU B 1 116 ? 35.74300 21.87900 8.33700 1.000 76.44841 115 GLU D C 1
ATOM 2314 O O . GLU B 1 116 ? 36.67300 21.05800 8.40100 1.000 72.45002 115 GLU D O 1
ATOM 2320 N N . ASN B 1 117 ? 35.89400 23.20200 8.44900 1.000 81.3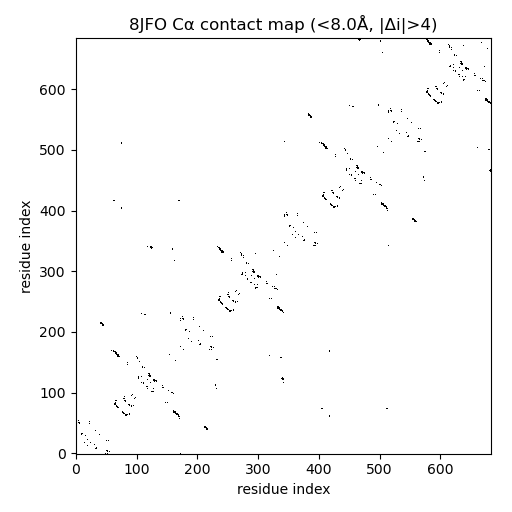2918 116 ASN D N 1
ATOM 2321 C CA . ASN B 1 117 ? 37.23500 23.82100 8.59700 1.000 82.87376 116 ASN D CA 1
ATOM 2322 C C . ASN B 1 117 ? 37.37800 24.38500 10.01100 1.000 85.27700 116 ASN D C 1
ATOM 2323 O O . ASN B 1 117 ? 36.48800 25.13700 10.43800 1.000 83.07541 116 ASN D O 1
ATOM 2328 N N . LEU B 1 118 ? 38.46600 24.03500 10.69900 1.000 86.63350 117 LEU D N 1
ATOM 2329 C CA . LEU B 1 118 ? 38.69700 24.51900 12.08400 1.000 93.35623 117 LEU D CA 1
ATOM 2330 C C . LEU B 1 118 ? 38.86200 26.04000 12.06600 1.000 94.32240 117 LEU D C 1
ATOM 2331 O O . LEU B 1 118 ? 38.40700 26.69100 13.02400 1.000 90.80113 117 LEU D O 1
ATOM 2333 N N . ASP B 1 119 ? 39.49100 26.57400 11.01700 1.000 97.71741 118 ASP D N 1
ATOM 2334 C CA . ASP B 1 119 ? 39.75300 28.03600 10.93300 1.000 98.24814 118 ASP D CA 1
ATOM 2335 C C . ASP B 1 119 ? 38.42200 28.78800 10.92900 1.000 93.24862 118 ASP D C 1
ATOM 2336 O O . ASP B 1 119 ? 38.33900 29.84200 11.58500 1.000 89.65301 118 ASP D O 1
ATOM 2341 N N . ASP B 1 120 ? 37.42800 28.26000 10.21700 1.000 91.44966 119 ASP D N 1
ATOM 2342 C CA . ASP B 1 120 ? 36.09900 28.91500 10.11200 1.000 91.17878 119 ASP D CA 1
ATOM 2343 C C . ASP B 1 120 ? 35.44900 29.02500 11.49600 1.000 90.39915 119 ASP D C 1
ATOM 2344 O O . ASP B 1 120 ? 34.78500 30.04800 11.74400 1.000 85.26449 119 ASP D O 1
ATOM 2349 N N . TYR B 1 121 ? 35.67100 28.04800 12.38200 1.000 91.51073 120 TYR D N 1
ATOM 2350 C CA . TYR B 1 121 ? 34.95500 28.04400 13.68600 1.000 85.02169 120 TYR D CA 1
ATOM 2351 C C . TYR B 1 121 ? 35.81800 28.63700 14.80200 1.000 83.82950 120 TYR D C 1
ATOM 2352 O O . TYR B 1 121 ? 35.37500 28.61000 15.95900 1.000 82.66068 120 TYR D O 1
ATOM 2361 N N . ASP B 1 122 ? 36.99600 29.16400 14.46300 1.000 87.21106 121 ASP D N 1
ATOM 2362 C CA . ASP B 1 122 ? 37.84700 29.84000 15.47900 1.000 85.65498 121 ASP D CA 1
ATOM 2363 C C . ASP B 1 122 ? 38.07000 28.90100 16.66500 1.000 87.75969 121 ASP D C 1
ATOM 2364 O O . ASP B 1 122 ? 37.90900 29.35100 17.81400 1.000 84.43839 121 ASP D O 1
ATOM 2366 N N . VAL B 1 123 ? 38.43800 27.65000 16.38200 1.000 91.00288 122 VAL D N 1
ATOM 2367 C CA . VAL B 1 123 ? 38.67100 26.64700 17.46200 1.000 89.95024 122 VAL D CA 1
ATOM 2368 C C . VAL B 1 123 ? 39.85300 27.11000 18.31600 1.000 88.79918 122 VAL D C 1
ATOM 2369 O O . VAL B 1 123 ? 40.88400 27.49800 17.73600 1.000 84.37654 122 VAL D O 1
ATOM 2373 N N . ASP B 1 124 ? 39.69500 27.07500 19.64000 1.000 88.15104 123 ASP D N 1
ATOM 2374 C CA . ASP B 1 124 ? 40.76400 27.53100 20.56500 1.000 90.33114 123 ASP D CA 1
ATOM 2375 C C . ASP B 1 124 ? 40.85100 26.55300 21.73800 1.000 89.40664 123 ASP D C 1
ATOM 2376 O O . ASP B 1 124 ? 39.93000 25.72900 21.88400 1.000 85.66907 123 ASP D O 1
ATOM 2378 N N . SER B 1 125 ? 41.91100 26.64800 22.54200 1.000 86.31234 124 SER D N 1
ATOM 2379 C CA . SER B 1 125 ? 42.00600 25.79100 23.75000 1.000 86.53134 124 SER D CA 1
ATOM 2380 C C . SER B 1 125 ? 40.79600 26.09600 24.62800 1.000 84.84939 124 SER D C 1
ATOM 2381 O O . SER B 1 125 ? 40.24800 25.15200 25.22100 1.000 91.92260 124 SER D O 1
ATOM 2384 N N . ASP B 1 126 ? 40.39500 27.36400 24.70200 1.000 86.13833 125 ASP D N 1
ATOM 2385 C CA . ASP B 1 126 ? 39.17600 27.75000 25.46300 1.000 84.56948 125 ASP D CA 1
ATOM 2386 C C . ASP B 1 126 ? 37.94400 27.09300 24.83000 1.000 82.65816 125 ASP D C 1
ATOM 2387 O O . ASP B 1 126 ? 36.98800 26.83000 25.57200 1.000 82.70281 125 ASP D O 1
ATOM 2389 N N . GLY B 1 127 ? 37.91800 26.94900 23.50400 1.000 76.58343 126 GLY D N 1
ATOM 2390 C CA . GLY B 1 127 ? 36.79800 26.25800 22.83500 1.000 73.39035 126 GLY D CA 1
ATOM 2391 C C . GLY B 1 127 ? 36.49400 26.87900 21.48600 1.000 81.71547 126 GLY D C 1
ATOM 2392 O O . GLY B 1 127 ? 37.25800 27.76400 21.06800 1.000 88.16870 126 GLY D O 1
ATOM 2393 N N . ILE B 1 128 ? 35.42900 26.43700 20.81800 1.000 75.97060 127 ILE D N 1
ATOM 2394 C CA . ILE B 1 128 ? 35.02200 27.11900 19.55500 1.000 82.65700 127 ILE D CA 1
ATOM 2395 C C . ILE B 1 128 ? 34.64500 28.55800 19.93400 1.000 88.52162 127 ILE D C 1
ATOM 2396 O O . ILE B 1 128 ? 33.85900 28.72300 20.88700 1.000 87.44340 127 ILE D O 1
ATOM 2401 N N . ASN B 1 129 ? 35.18000 29.56000 19.22700 1.000 88.68740 128 ASN D N 1
ATOM 2402 C CA . ASN B 1 129 ? 34.91600 30.98100 19.58700 1.000 86.62964 128 ASN D CA 1
ATOM 2403 C C . ASN B 1 129 ? 33.84200 31.57300 18.66500 1.000 84.36912 128 ASN D C 1
ATOM 2404 O O . ASN B 1 129 ? 33.05600 32.40500 19.14600 1.000 86.08846 128 ASN D O 1
ATOM 2409 N N . ASN B 1 130 ? 33.80000 31.14300 17.40100 1.000 82.10737 129 ASN D N 1
ATOM 2410 C CA . ASN B 1 130 ? 32.80200 31.66600 16.43000 1.000 81.14329 129 ASN D CA 1
ATOM 2411 C C . ASN B 1 130 ? 31.49400 30.89500 16.61200 1.000 83.64386 129 ASN D C 1
ATOM 2412 O O . ASN B 1 130 ? 31.22900 29.98300 15.80600 1.000 82.38317 129 ASN D O 1
ATOM 2414 N N . TYR B 1 131 ? 30.70500 31.26900 17.62000 1.000 79.59525 130 TYR D N 1
ATOM 2415 C CA . TYR B 1 131 ? 29.45100 30.54200 17.94600 1.000 83.32335 130 TYR D CA 1
ATOM 2416 C C . TYR B 1 131 ? 28.42100 30.63900 16.82200 1.000 88.93705 130 TYR D C 1
ATOM 2417 O O . TYR B 1 131 ? 27.69700 29.65300 16.60600 1.000 89.07828 130 TYR D O 1
ATOM 2419 N N . ASP B 1 132 ? 28.33500 31.78400 16.14500 1.000 90.93452 131 ASP D N 1
ATOM 2420 C CA . ASP B 1 132 ? 27.24800 31.97800 15.14500 1.000 93.24234 131 ASP D CA 1
ATOM 2421 C C . ASP B 1 132 ? 27.33000 30.93400 14.02600 1.000 91.75052 131 ASP D C 1
ATOM 2422 O O . ASP B 1 132 ? 26.27500 30.38300 13.66400 1.000 92.38990 131 ASP D O 1
ATOM 2427 N N . LYS B 1 133 ? 28.53300 30.65400 13.52300 1.000 91.59048 132 LYS D N 1
ATOM 2428 C CA . LYS B 1 133 ? 28.70400 29.63900 12.44900 1.000 90.46800 132 LYS D CA 1
ATOM 2429 C C . LYS B 1 133 ? 28.28200 28.26600 12.98600 1.000 93.77558 132 LYS D C 1
ATOM 2430 O O . LYS B 1 133 ? 27.64600 27.51300 12.23100 1.000 90.95381 132 LYS D O 1
ATOM 2432 N N . LEU B 1 134 ? 28.62800 27.96100 14.24000 1.000 90.94339 133 LEU D N 1
ATOM 2433 C CA . LEU B 1 134 ? 28.29300 26.64000 14.83600 1.000 92.12095 133 LEU D CA 1
ATOM 2434 C C . LEU B 1 134 ? 26.77300 26.46700 14.91900 1.000 93.29928 133 LEU D C 1
ATOM 2435 O O . LEU B 1 134 ? 26.29100 25.35900 14.62800 1.000 89.76613 133 LEU D O 1
ATOM 2437 N N . ASP B 1 135 ? 26.05600 27.52300 15.31400 1.000 94.29477 134 ASP D N 1
ATOM 2438 C CA . ASP B 1 135 ? 24.57400 27.45200 15.41100 1.000 93.80337 134 ASP D CA 1
ATOM 2439 C C . ASP B 1 135 ? 24.00900 27.20200 14.01100 1.000 92.58751 134 ASP D C 1
ATOM 2440 O O . ASP B 1 135 ? 23.07400 26.38700 13.88200 1.000 90.97226 134 ASP D O 1
ATOM 2445 N N . GLU B 1 136 ? 24.57000 27.87200 13.00300 1.000 92.59465 135 GLU D N 1
ATOM 2446 C CA . GLU B 1 136 ? 24.13300 27.64200 11.60200 1.000 93.18618 135 GLU D CA 1
ATOM 2447 C C . GLU B 1 136 ? 24.44200 26.19400 11.20800 1.000 91.90193 135 GLU D C 1
ATOM 2448 O O . GLU B 1 136 ? 23.61600 25.59200 10.50800 1.000 91.08443 135 GLU D O 1
ATOM 2450 N N . PHE B 1 137 ? 25.59200 25.66600 11.64000 1.000 90.55247 136 PHE D N 1
ATOM 2451 C CA . PHE B 1 137 ? 25.97800 24.26900 11.31000 1.000 91.01321 136 PHE D CA 1
ATOM 2452 C C . PHE B 1 137 ? 24.94900 23.29900 11.89600 1.000 89.11614 136 PHE D C 1
ATOM 2453 O O . PHE B 1 137 ? 24.60800 22.31300 11.23400 1.000 87.30878 136 PHE D O 1
ATOM 2461 N N . ARG B 1 138 ? 24.47900 23.57400 13.11200 1.000 87.38774 137 ARG D N 1
ATOM 2462 C CA . ARG B 1 138 ? 23.45500 22.70200 13.73900 1.000 85.38522 137 ARG D CA 1
ATOM 2463 C C . ARG B 1 138 ? 22.19800 22.73400 12.87000 1.000 91.39985 137 ARG D C 1
ATOM 2464 O O . ARG B 1 138 ? 21.57600 21.66900 12.70100 1.000 89.32244 137 ARG D O 1
ATOM 2472 N N . GLU B 1 139 ? 21.84600 23.91000 12.34400 1.000 95.70153 138 GLU D N 1
ATOM 2473 C CA . GLU B 1 139 ? 20.68500 24.01300 11.42200 1.000 94.74750 138 GLU D CA 1
ATOM 2474 C C . GLU B 1 139 ? 21.00400 23.22600 10.14800 1.000 94.69596 138 GLU D C 1
ATOM 2475 O O . GLU B 1 139 ? 20.07600 22.62200 9.58100 1.000 91.39773 138 GLU D O 1
ATOM 2477 N N . SER B 1 140 ? 22.27300 23.23000 9.73000 1.000 94.20508 139 SER D N 1
ATOM 2478 C CA . SER B 1 140 ? 22.69100 22.47400 8.52300 1.000 92.65937 139 SER D CA 1
ATOM 2479 C C . SER B 1 140 ? 22.53800 20.97300 8.76000 1.000 89.20648 139 SER D C 1
ATOM 2480 O O . SER B 1 140 ? 22.72500 20.54500 9.90400 1.000 91.10544 139 SER D O 1
ATOM 2483 N N . ASP B 1 141 ? 22.17500 20.21600 7.72200 1.000 87.94092 140 ASP D N 1
ATOM 2484 C CA . ASP B 1 141 ? 22.09500 18.73700 7.84500 1.000 89.41922 140 ASP D CA 1
ATOM 2485 C C . ASP B 1 141 ? 23.52300 18.19100 7.95000 1.000 92.28439 140 ASP D C 1
ATOM 2486 O O . ASP B 1 141 ? 24.39300 18.70500 7.22000 1.000 89.73324 140 ASP D O 1
ATOM 2491 N N . TYR B 1 142 ? 23.75500 17.23300 8.85700 1.000 90.29179 141 TYR D N 1
ATOM 2492 C CA . TYR B 1 142 ? 25.12200 16.68400 9.07400 1.000 81.63562 141 TYR D CA 1
ATOM 2493 C C . TYR B 1 142 ? 25.05900 15.22000 9.52300 1.000 78.85632 141 TYR D C 1
ATOM 2494 O O . TYR B 1 142 ? 23.99800 14.79500 10.01400 1.000 76.55408 141 TYR D O 1
ATOM 2503 N N . VAL B 1 143 ? 26.16100 14.48000 9.35200 1.000 76.17487 142 VAL D N 1
ATOM 2504 C CA . VAL B 1 143 ? 26.23400 13.06000 9.81700 1.000 71.33166 142 VAL D CA 1
ATOM 2505 C C . VAL B 1 143 ? 26.47700 13.05600 11.32900 1.000 68.25944 142 VAL D C 1
ATOM 2506 O O . VAL B 1 143 ? 27.38200 13.78100 11.77300 1.000 65.21172 142 VAL D O 1
ATOM 2510 N N . ASP B 1 144 ? 25.70300 12.26600 12.07800 1.000 65.75651 143 ASP D N 1
ATOM 2511 C CA . ASP B 1 144 ? 25.85700 12.17900 13.55700 1.000 66.74450 143 ASP D CA 1
ATOM 2512 C C . ASP B 1 144 ? 27.12600 11.39800 13.92200 1.000 60.54618 143 ASP D C 1
ATOM 2513 O O . ASP B 1 144 ? 27.54700 10.54700 13.11400 1.000 50.61535 143 ASP D O 1
ATOM 2518 N N . LEU B 1 145 ? 27.68200 11.65700 15.11100 1.000 55.42765 144 LEU D N 1
ATOM 2519 C CA . LEU B 1 145 ? 28.92000 10.96800 15.56000 1.000 47.95187 144 LEU D CA 1
ATOM 2520 C C . LEU B 1 145 ? 28.67300 9.46400 15.66800 1.000 44.96233 144 LEU D C 1
ATOM 2521 O O . LEU B 1 145 ? 27.59500 9.07500 16.14300 1.000 48.48729 144 LEU D O 1
ATOM 2526 N N . GLU B 1 146 ? 29.63000 8.66000 15.21000 1.000 39.85245 145 GLU D N 1
ATOM 2527 C CA . GLU B 1 146 ? 29.53100 7.18400 15.35500 1.000 37.39181 145 GLU D CA 1
ATOM 2528 C C . GLU B 1 146 ? 30.19200 6.76600 16.67600 1.000 32.10913 145 GLU D C 1
ATOM 2529 O O . GLU B 1 146 ? 30.73400 7.64200 17.36100 1.000 33.38072 145 GLU D O 1
ATOM 2535 N N . ASP B 1 147 ? 30.16100 5.47600 17.00800 1.000 33.25447 146 ASP D N 1
ATOM 2536 C CA . ASP B 1 147 ? 30.70800 4.99500 18.30600 1.000 36.44866 146 ASP D CA 1
ATOM 2537 C C . ASP B 1 147 ? 32.20500 5.31100 18.42800 1.000 32.80548 146 ASP D C 1
ATOM 2538 O O . ASP B 1 147 ? 32.61900 5.70300 19.52300 1.000 33.13790 146 ASP D O 1
ATOM 2543 N N . TYR B 1 148 ? 32.97500 5.14300 17.35200 1.000 29.28498 147 TYR D N 1
ATOM 2544 C CA . TYR B 1 148 ? 34.44100 5.37600 17.40100 1.000 30.11374 147 TYR D CA 1
ATOM 2545 C C . TYR B 1 148 ? 34.74300 6.83100 17.77300 1.000 35.59391 147 TYR D C 1
ATOM 2546 O O . TYR B 1 148 ? 35.79500 7.08000 18.37800 1.000 28.82272 147 TYR D O 1
ATOM 2555 N N . ASP B 1 149 ? 33.85300 7.75500 17.40700 1.000 31.19042 148 ASP D N 1
ATOM 2556 C CA . ASP B 1 149 ? 34.06700 9.16500 17.70900 1.000 33.79150 148 ASP D CA 1
ATOM 2557 C C . ASP B 1 149 ? 34.07500 9.42100 19.21200 1.000 30.52622 148 ASP D C 1
ATOM 2558 O O . ASP B 1 149 ? 34.74100 10.35200 19.67800 1.000 37.04551 148 ASP D O 1
ATOM 2563 N N . TYR B 1 150 ? 33.35500 8.60700 19.99100 1.000 25.51678 149 TYR D N 1
ATOM 2564 C CA . TYR B 1 150 ? 33.37200 8.78500 21.44600 1.000 32.90634 149 TYR D CA 1
ATOM 2565 C C . TYR B 1 150 ? 34.72600 8.41700 22.03600 1.000 28.12307 149 TYR D C 1
ATOM 2566 O O . TYR B 1 150 ? 35.18400 9.05100 22.99300 1.000 32.44251 149 TYR D O 1
ATOM 2575 N N . ARG B 1 151 ? 35.38800 7.40000 21.48400 1.000 27.62273 150 ARG D N 1
ATOM 2576 C CA . ARG B 1 151 ? 36.75800 7.14200 21.90200 1.000 28.14879 150 ARG D CA 1
ATOM 2577 C C . ARG B 1 151 ? 37.65400 8.32400 21.56300 1.000 26.67270 150 ARG D C 1
ATOM 2578 O O . ARG B 1 151 ? 38.50100 8.74400 22.37100 1.000 27.64096 150 ARG D O 1
ATOM 2586 N N . GLU B 1 152 ? 37.45600 8.89700 20.37700 1.000 32.55445 151 GLU D N 1
ATOM 2587 C CA . GLU B 1 152 ? 38.29200 10.03000 19.98100 1.000 29.54372 151 GLU D CA 1
ATOM 2588 C C . GLU B 1 152 ? 38.03700 11.25600 20.85600 1.000 33.49793 151 GLU D C 1
ATOM 2589 O O . GLU B 1 152 ? 38.95400 12.05700 21.07600 1.000 32.45274 151 GLU D O 1
ATOM 2595 N N . LEU B 1 153 ? 36.81400 11.40500 21.38100 1.000 32.80734 152 LEU D N 1
ATOM 2596 C CA . LEU B 1 153 ? 36.53500 12.48700 22.32600 1.000 31.63103 152 LEU D CA 1
ATOM 2597 C C . LEU B 1 153 ? 37.52400 12.47700 23.48600 1.000 30.91341 152 LEU D C 1
ATOM 2598 O O . LEU B 1 153 ? 38.00800 13.53500 23.90500 1.000 36.84977 152 LEU D O 1
ATOM 2603 N N . PHE B 1 154 ? 37.85800 11.29300 23.98800 1.000 29.61131 153 PHE D N 1
ATOM 2604 C CA . PHE B 1 154 ? 38.85700 11.19900 25.08100 1.000 30.59161 153 PHE D CA 1
ATOM 2605 C C . PHE B 1 154 ? 40.25700 11.46200 24.52100 1.000 33.09147 153 PHE D C 1
ATOM 2606 O O . PHE B 1 154 ? 40.96100 12.29900 25.07200 1.000 40.48266 153 PHE D O 1
ATOM 2614 N N . GLU B 1 155 ? 40.62400 10.81500 23.41600 1.000 31.04415 154 GLU D N 1
ATOM 2615 C CA . GLU B 1 155 ? 42.00900 10.91500 22.88000 1.000 38.84119 154 GLU D CA 1
ATOM 2616 C C . GLU B 1 155 ? 42.33000 12.31400 22.33200 1.000 39.26592 154 GLU D C 1
ATOM 2617 O O . GLU B 1 155 ? 43.48100 12.73800 22.43000 1.000 38.93723 154 GLU D O 1
ATOM 2623 N N . ASN B 1 156 ? 41.34100 13.01700 21.79500 1.000 35.73659 155 ASN D N 1
ATOM 2624 C CA . ASN B 1 156 ? 41.57100 14.38900 21.27500 1.000 40.53997 155 ASN D CA 1
ATOM 2625 C C . ASN B 1 156 ? 41.72800 15.35100 22.45500 1.000 43.50020 155 ASN D C 1
ATOM 2626 O O . ASN B 1 156 ? 42.12400 16.50300 22.22300 1.000 42.59431 155 ASN D O 1
ATOM 2631 N N . SER B 1 157 ? 41.42400 14.88600 23.66800 1.000 39.78396 156 SER D N 1
ATOM 2632 C CA . SE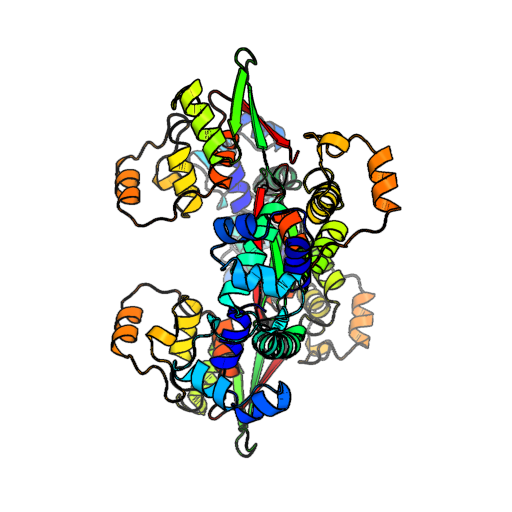R B 1 157 ? 41.47200 15.77000 24.85800 1.000 38.74197 156 SER D CA 1
ATOM 2633 C C . SER B 1 157 ? 42.86200 15.80600 25.49700 1.000 40.89184 156 SER D C 1
ATOM 2634 O O . SER B 1 157 ? 43.49400 14.74500 25.58200 1.000 36.55855 156 SER D O 1
ATOM 2637 N N . SER B 1 158 ? 43.32400 16.99800 25.89100 1.000 44.71752 157 SER D N 1
ATOM 2638 C CA . SER B 1 158 ? 44.59500 17.16100 26.58500 1.000 47.52359 157 SER D CA 1
ATOM 2639 C C . SER B 1 158 ? 44.58000 18.22500 27.67600 1.000 48.86623 157 SER D C 1
ATOM 2640 O O . SER B 1 158 ? 45.57600 18.33900 28.39700 1.000 50.33923 157 SER D O 1
ATOM 2643 N N . SER B 1 159 ? 43.50600 19.00900 27.82300 1.000 49.60115 158 SER D N 1
ATOM 2644 C CA . SER B 1 159 ? 43.53400 20.14700 28.73900 1.000 52.48784 158 SER D CA 1
ATOM 2645 C C . SER B 1 159 ? 43.60100 19.69900 30.19600 1.000 50.41370 158 SER D C 1
ATOM 2646 O O . SER B 1 159 ? 44.45700 20.16000 30.95800 1.000 56.80284 158 SER D O 1
ATOM 2649 N N . GLN B 1 160 ? 42.69200 18.81100 30.59300 1.000 54.55287 159 GLN D N 1
ATOM 2650 C CA . GLN B 1 160 ? 42.67100 18.31100 31.99500 1.000 55.17522 159 GLN D CA 1
ATOM 2651 C C . GLN B 1 160 ? 43.14700 16.85600 32.03300 1.000 51.06265 159 GLN D C 1
ATOM 2652 O O . GLN B 1 160 ? 44.01600 16.54500 32.85800 1.000 47.30690 159 GLN D O 1
ATOM 2658 N N . VAL B 1 161 ? 42.60000 16.01100 31.15800 1.000 44.68151 160 VAL D N 1
ATOM 2659 C CA . VAL B 1 161 ? 43.04100 14.58900 31.09900 1.000 46.79837 160 VAL D CA 1
ATOM 2660 C C . VAL B 1 161 ? 44.05800 14.45800 29.96600 1.000 45.00630 160 VAL D C 1
ATOM 2661 O O . VAL B 1 161 ? 43.70000 14.74800 28.81700 1.000 41.12856 160 VAL D O 1
ATOM 2665 N N . TYR B 1 162 ? 45.28400 14.06300 30.30100 1.000 41.44082 161 TYR D N 1
ATOM 2666 C CA . TYR B 1 162 ? 46.35300 13.95500 29.27800 1.000 47.48200 161 TYR D CA 1
ATOM 2667 C C . TYR B 1 162 ? 46.58600 12.48800 28.91700 1.000 45.38913 161 TYR D C 1
ATOM 2668 O O . TYR B 1 162 ? 46.84700 12.21000 27.74400 1.000 41.79484 161 TYR D O 1
ATOM 2677 N N . TYR B 1 163 ? 46.44000 11.58500 29.88500 1.000 45.59731 162 TYR D N 1
ATOM 2678 C CA . TYR B 1 163 ? 46.73700 10.14900 29.64900 1.000 42.43886 162 TYR D CA 1
ATOM 2679 C C . TYR B 1 163 ? 45.42900 9.38500 29.43100 1.000 41.58328 162 TYR D C 1
ATOM 2680 O O . TYR B 1 163 ? 44.50300 9.55000 30.23400 1.000 38.20287 162 TYR D O 1
ATOM 2689 N N . HIS B 1 164 ? 45.36400 8.59500 28.35600 1.000 33.80150 163 HIS D N 1
ATOM 2690 C CA . HIS B 1 164 ? 44.11300 7.88000 27.99500 1.000 32.71719 163 HIS D CA 1
ATOM 2691 C C . HIS B 1 164 ? 44.41300 6.41200 27.69900 1.000 30.14698 163 HIS D C 1
ATOM 2692 O O . HIS B 1 164 ? 45.18900 6.14700 26.77400 1.000 34.41384 163 HIS D O 1
ATOM 2699 N N . GLU B 1 165 ? 43.82000 5.50500 28.47200 1.000 28.94851 164 GLU D N 1
ATOM 2700 C CA . GLU B 1 165 ? 44.03300 4.05300 28.26400 1.000 27.58122 164 GLU D CA 1
ATOM 2701 C C . GLU B 1 165 ? 42.68800 3.33700 28.11600 1.000 27.46238 164 GLU D C 1
ATOM 2702 O O . GLU B 1 165 ? 41.80900 3.54600 28.96100 1.000 26.31283 164 GLU D O 1
ATOM 2704 N N . PHE B 1 166 ? 42.55600 2.51900 27.07600 1.000 21.56505 165 PHE D N 1
ATOM 2705 C CA . PHE B 1 166 ? 41.31500 1.74300 26.85400 1.000 22.20135 165 PHE D CA 1
ATOM 2706 C C . PHE B 1 166 ? 41.65000 0.25500 26.93800 1.000 21.49603 165 PHE D C 1
ATOM 2707 O O . PHE B 1 166 ? 42.38200 -0.24700 26.07600 1.000 24.35752 165 PHE D O 1
ATOM 2715 N N . GLU B 1 167 ? 41.13900 -0.41400 27.96300 1.000 17.96558 166 GLU D N 1
ATOM 2716 C CA . GLU B 1 167 ? 41.36700 -1.83400 28.14400 1.000 17.97330 166 GLU D CA 1
ATOM 2717 C C . GLU B 1 167 ? 40.11800 -2.58800 27.69800 1.000 19.12949 166 GLU D C 1
ATOM 2718 O O . GLU B 1 167 ? 39.02700 -2.36400 28.23400 1.000 16.21340 166 GLU D O 1
ATOM 2724 N N . ILE B 1 168 ? 40.27900 -3.47800 26.72300 1.000 16.83524 167 ILE D N 1
ATOM 2725 C CA . ILE B 1 168 ? 39.16500 -4.19700 26.11900 1.000 19.74965 167 ILE D CA 1
ATOM 2726 C C . ILE B 1 168 ? 39.24400 -5.65700 26.53300 1.000 13.78576 167 ILE D C 1
ATOM 2727 O O . ILE B 1 168 ? 40.32100 -6.26300 26.48500 1.000 17.01598 167 ILE D O 1
ATOM 2732 N N . THR B 1 169 ? 38.10300 -6.20300 26.96300 1.000 11.65692 168 THR D N 1
ATOM 2733 C CA . THR B 1 169 ? 38.01000 -7.65100 27.28300 1.000 19.24767 168 THR D CA 1
ATOM 2734 C C . THR B 1 169 ? 36.85600 -8.27900 26.48900 1.000 21.02515 168 THR D C 1
ATOM 2735 O O . THR B 1 169 ? 35.85900 -7.58900 26.23700 1.000 19.41328 168 THR D O 1
ATOM 2739 N N . HIS B 1 170 ? 37.02300 -9.53200 26.07800 1.000 17.11431 169 HIS D N 1
ATOM 2740 C CA . HIS B 1 170 ? 35.98700 -10.26900 25.31800 1.000 17.68987 169 HIS D CA 1
ATOM 2741 C C . HIS B 1 170 ? 35.51300 -11.47000 26.13800 1.000 17.16971 169 HIS D C 1
ATOM 2742 O O . HIS B 1 170 ? 34.96700 -12.39600 25.53900 1.000 21.04282 169 HIS D O 1
ATOM 2749 N N . GLU B 1 171 ? 35.74000 -11.45000 27.45100 1.000 15.90096 170 GLU D N 1
ATOM 2750 C CA . GLU B 1 171 ? 35.32600 -12.56400 28.34900 1.000 27.04891 170 GLU D CA 1
ATOM 2751 C C . GLU B 1 171 ? 33.79600 -12.66100 28.44200 1.000 26.80734 170 GLU D C 1
ATOM 2752 O O . GLU B 1 171 ? 33.11600 -11.73600 27.96600 1.000 27.96561 170 GLU D O 1
ATOM 2758 N N . SER C 1 1 ? 62.78000 22.02400 -0.91100 1.000 58.63300 0 SER A N 1
ATOM 2759 C CA . SER C 1 1 ? 62.05400 23.31000 -0.79800 1.000 40.76174 0 SER A CA 1
ATOM 2760 C C . SER C 1 1 ? 60.63200 23.18000 -1.34600 1.000 51.39072 0 SER A C 1
ATOM 2761 O O . SER C 1 1 ? 60.44700 23.44400 -2.54400 1.000 57.63073 0 SER A O 1
ATOM 2763 N N . MET C 1 2 ? 59.66700 22.75900 -0.52200 1.000 50.86531 1 MET A N 1
ATOM 2764 C CA . MET C 1 2 ? 58.24300 22.74400 -0.95700 1.000 52.42343 1 MET A CA 1
ATOM 2765 C C . MET C 1 2 ? 57.47800 23.68700 -0.02900 1.000 54.35163 1 MET A C 1
ATOM 2766 O O . MET C 1 2 ? 57.62200 23.53800 1.19600 1.000 49.44695 1 MET A O 1
ATOM 2771 N N . ARG C 1 3 ? 56.68800 24.60300 -0.58800 1.000 52.58313 2 ARG A N 1
ATOM 2772 C CA . ARG C 1 3 ? 56.02600 25.63700 0.24300 1.000 52.64654 2 ARG A CA 1
ATOM 2773 C C . ARG C 1 3 ? 55.11400 25.00600 1.28700 1.000 56.10768 2 ARG A C 1
ATOM 2774 O O . ARG C 1 3 ? 55.18500 25.43700 2.44200 1.000 61.25128 2 ARG A O 1
ATOM 2782 N N . LYS C 1 4 ? 54.32100 24.00800 0.90600 1.000 57.90696 3 LYS A N 1
ATOM 2783 C CA . LYS C 1 4 ? 53.33100 23.43000 1.85200 1.000 57.95240 3 LYS A CA 1
ATOM 2784 C C . LYS C 1 4 ? 54.02500 22.97000 3.13500 1.000 55.98029 3 LYS A C 1
ATOM 2785 O O . LYS C 1 4 ? 53.51600 23.29400 4.21600 1.000 60.42452 3 LYS A O 1
ATOM 2787 N N . THR C 1 5 ? 55.13500 22.24500 3.01800 1.000 49.68563 4 THR A N 1
ATOM 2788 C CA . THR C 1 5 ? 55.81700 21.72000 4.19600 1.000 56.11275 4 THR A CA 1
ATOM 2789 C C . THR C 1 5 ? 56.37400 22.84600 5.06300 1.000 56.40619 4 THR A C 1
ATOM 2790 O O . THR C 1 5 ? 56.22700 22.83400 6.29700 1.000 61.07532 4 THR A O 1
ATOM 2794 N N . ILE C 1 6 ? 56.99500 23.84100 4.43200 1.000 54.47653 5 ILE A N 1
ATOM 2795 C CA . ILE C 1 6 ? 57.49900 24.97800 5.19000 1.000 55.68801 5 ILE A CA 1
ATOM 2796 C C . ILE C 1 6 ? 56.34500 25.72500 5.84500 1.000 61.17454 5 ILE A C 1
ATOM 2797 O O . ILE C 1 6 ? 56.45400 26.18300 6.98900 1.000 65.72948 5 ILE A O 1
ATOM 2802 N N . GLU C 1 7 ? 55.21000 25.79500 5.15000 1.000 59.75291 6 GLU A N 1
ATOM 2803 C CA . GLU C 1 7 ? 54.02800 26.50700 5.70400 1.000 66.21318 6 GLU A CA 1
ATOM 2804 C C . GLU C 1 7 ? 53.58700 25.82300 7.00100 1.000 69.34667 6 GLU A C 1
ATOM 2805 O O . GLU C 1 7 ? 53.19500 26.54100 7.93400 1.000 73.71020 6 GLU A O 1
ATOM 2811 N N . ARG C 1 8 ? 53.65400 24.49200 7.05200 1.000 64.11923 7 ARG A N 1
ATOM 2812 C CA . ARG C 1 8 ? 53.29600 23.75600 8.29200 1.000 69.50483 7 ARG A CA 1
ATOM 2813 C C . ARG C 1 8 ? 54.26700 24.11700 9.41800 1.000 72.96279 7 ARG A C 1
ATOM 2814 O O . ARG C 1 8 ? 53.80400 24.29800 10.55700 1.000 78.41942 7 ARG A O 1
ATOM 2822 N N . LEU C 1 9 ? 55.56000 24.21300 9.10900 1.000 68.70174 8 LEU A N 1
ATOM 2823 C CA . LEU C 1 9 ? 56.56100 24.59500 10.13600 1.000 67.81954 8 LEU A CA 1
ATOM 2824 C C . LEU C 1 9 ? 56.22000 25.99200 10.66700 1.000 70.75347 8 LEU A C 1
ATOM 2825 O O . LEU C 1 9 ? 56.31500 26.19400 11.88700 1.000 75.55620 8 LEU A O 1
ATOM 2830 N N . LEU C 1 10 ? 55.84500 26.91700 9.78000 1.000 71.72140 9 LEU A N 1
ATOM 2831 C CA . LEU C 1 10 ? 55.55500 28.30400 10.21600 1.000 75.09963 9 LEU A CA 1
ATOM 2832 C C . LEU C 1 10 ? 54.30500 28.27000 11.09300 1.000 81.32996 9 LEU A C 1
ATOM 2833 O O . LEU C 1 10 ? 54.32900 28.87800 12.17700 1.000 82.79266 9 LEU A O 1
ATOM 2838 N N . ASN C 1 11 ? 53.27500 27.54500 10.65400 1.000 79.79995 10 ASN A N 1
ATOM 2839 C CA . ASN C 1 11 ? 51.98900 27.50800 11.39600 1.000 82.58817 10 ASN A CA 1
ATOM 2840 C C . ASN C 1 11 ? 52.03300 26.40000 12.45200 1.000 84.73509 10 ASN A C 1
ATOM 2841 O O . ASN C 1 11 ? 51.08800 25.59400 12.49000 1.000 86.28771 10 ASN A O 1
ATOM 2846 N N . SER C 1 12 ? 53.08200 26.37400 13.27700 1.000 84.18853 11 SER A N 1
ATOM 2847 C CA . SER C 1 12 ? 53.20600 25.35200 14.34800 1.000 87.64203 11 SER A CA 1
ATOM 2848 C C . SER C 1 12 ? 53.51900 26.03500 15.68100 1.000 93.77545 11 SER A C 1
ATOM 2849 O O . SER C 1 12 ? 54.06100 27.15600 15.65600 1.000 93.45949 11 SER A O 1
ATOM 2852 N N . GLU C 1 13 ? 53.18600 25.38100 16.79700 1.000 96.18160 12 GLU A N 1
ATOM 2853 C CA . GLU C 1 13 ? 53.49600 25.94800 18.13700 1.000 96.34471 12 GLU A CA 1
ATOM 2854 C C . GLU C 1 13 ? 54.93400 25.58400 18.51100 1.000 95.24479 12 GLU A C 1
ATOM 2855 O O . GLU C 1 13 ? 55.10800 24.76000 19.42600 1.000 99.16268 12 GLU A O 1
ATOM 2857 N N . LEU C 1 14 ? 55.91700 26.17800 17.83000 1.000 91.40215 13 LEU A N 1
ATOM 2858 C CA . LEU C 1 14 ? 57.34600 25.94700 18.16000 1.000 84.58455 13 LEU A CA 1
ATOM 2859 C C . LEU C 1 14 ? 58.03400 27.31300 18.21800 1.000 84.65122 13 LEU A C 1
ATOM 2860 O O . LEU C 1 14 ? 57.55800 28.23300 17.52900 1.000 85.02941 13 LEU A O 1
ATOM 2862 N N . SER C 1 15 ? 59.10600 27.43900 19.00400 1.000 82.12927 14 SER A N 1
ATOM 2863 C CA . SER C 1 15 ? 59.77500 28.75400 19.18500 1.000 81.86422 14 SER A CA 1
ATOM 2864 C C . SER C 1 15 ? 60.61800 29.09300 17.95400 1.000 80.83320 14 SER A C 1
ATOM 2865 O O . SER C 1 15 ? 61.34400 28.21400 17.48700 1.000 74.84168 14 SER A O 1
ATOM 2868 N N . SER C 1 16 ? 60.54900 30.33900 17.48500 1.000 79.31681 15 SER A N 1
ATOM 2869 C CA . SER C 1 16 ? 61.39300 30.76200 16.33900 1.000 76.97681 15 SER A CA 1
ATOM 2870 C C . SER C 1 16 ? 62.85600 30.60200 16.75300 1.000 80.88348 15 SER A C 1
ATOM 2871 O O . SER C 1 16 ? 63.67100 30.22700 15.89100 1.000 73.19864 15 SER A O 1
ATOM 2874 N N . ASN C 1 17 ? 63.16900 30.89800 18.02000 1.000 77.35227 16 ASN A N 1
ATOM 2875 C CA . ASN C 1 17 ? 64.54800 30.69000 18.53500 1.000 77.96271 16 ASN A CA 1
ATOM 2876 C C . ASN C 1 17 ? 64.89200 29.19600 18.50000 1.000 76.66502 16 ASN A C 1
ATOM 2877 O O . ASN C 1 17 ? 66.02700 28.86900 18.12600 1.000 73.07648 16 ASN A O 1
ATOM 2882 N N . SER C 1 18 ? 63.95100 28.32900 18.87900 1.000 81.02653 17 SER A N 1
ATOM 2883 C CA . SER C 1 18 ? 64.18100 26.86000 18.82400 1.000 78.64042 17 SER A CA 1
ATOM 2884 C C . SER C 1 18 ? 64.29200 26.43900 17.36100 1.000 76.92303 17 SER A C 1
ATOM 2885 O O . SER C 1 18 ? 65.21900 25.68600 17.03500 1.000 71.30162 17 SER A O 1
ATOM 2888 N N . ILE C 1 19 ? 63.35700 26.88500 16.52100 1.000 77.44356 18 ILE A N 1
ATOM 2889 C CA . ILE C 1 19 ? 63.46700 26.61900 15.08800 1.000 72.88413 18 ILE A CA 1
ATOM 2890 C C . ILE C 1 19 ? 64.83300 27.04600 14.56900 1.000 70.17753 18 ILE A C 1
ATOM 2891 O O . ILE C 1 19 ? 65.44000 26.35000 13.75100 1.000 62.41308 18 ILE A O 1
ATOM 2896 N N . ALA C 1 20 ? 65.33800 28.19300 15.03100 1.000 71.67816 19 ALA A N 1
ATOM 2897 C CA . ALA C 1 20 ? 66.66500 28.63600 14.61800 1.000 64.11646 19 ALA A CA 1
ATOM 2898 C C . ALA C 1 20 ? 67.72100 27.62200 15.04000 1.000 74.28066 19 ALA A C 1
ATOM 2899 O O . ALA C 1 20 ? 68.65400 27.32700 14.28100 1.000 68.49530 19 ALA A O 1
ATOM 2901 N N . VAL C 1 21 ? 67.60000 27.09700 16.26200 1.000 69.30899 20 VAL A N 1
ATOM 2902 C CA . VAL C 1 21 ? 68.55300 26.10800 16.76200 1.000 69.56598 20 VAL A CA 1
ATOM 2903 C C . VAL C 1 21 ? 68.47100 24.82600 15.94300 1.000 68.25190 20 VAL A C 1
ATOM 2904 O O . VAL C 1 21 ? 69.48900 24.17700 15.66800 1.000 63.21224 20 VAL A O 1
ATOM 2908 N N . ARG C 1 22 ? 67.25400 24.41100 15.58700 1.000 67.36324 21 ARG A N 1
ATOM 2909 C CA . ARG C 1 22 ? 67.09800 23.15500 14.86700 1.000 70.55076 21 ARG A CA 1
ATOM 2910 C C . ARG C 1 22 ? 67.52000 23.29100 13.40500 1.000 68.74339 21 ARG A C 1
ATOM 2911 O O . ARG C 1 22 ? 68.13000 22.37300 12.84300 1.000 61.49393 21 ARG A O 1
ATOM 2913 N N . THR C 1 23 ? 67.26100 24.45200 12.79500 1.000 71.21581 22 THR A N 1
ATOM 2914 C CA . THR C 1 23 ? 67.48000 24.67900 11.36900 1.000 64.03434 22 THR A CA 1
ATOM 2915 C C . THR C 1 23 ? 68.70700 25.51800 11.05000 1.000 55.81210 22 THR A C 1
ATOM 2916 O O . THR C 1 23 ? 69.31100 25.32000 9.98900 1.000 61.11829 22 THR A O 1
ATOM 2920 N N . GLY C 1 24 ? 69.09500 26.44100 11.93000 1.000 56.85086 23 GLY A N 1
ATOM 2921 C CA . GLY C 1 24 ? 70.16600 27.37300 11.63200 1.000 57.17114 23 GLY A CA 1
ATOM 2922 C C . GLY C 1 24 ? 69.73300 28.65400 10.94700 1.000 45.63739 23 GLY A C 1
ATOM 2923 O O . GLY C 1 24 ? 70.58900 29.47600 10.61600 1.000 52.47968 23 GLY A O 1
ATOM 2924 N N . VAL C 1 25 ? 68.42500 28.81300 10.76000 1.000 49.44362 24 VAL A N 1
ATOM 2925 C CA . VAL C 1 25 ? 67.88500 29.99000 10.02400 1.000 52.80340 24 VAL A CA 1
ATOM 2926 C C . VAL C 1 25 ? 67.62700 31.11000 11.02800 1.000 50.00364 24 VAL A C 1
ATOM 2927 O O . VAL C 1 25 ? 67.12500 30.80800 12.11100 1.000 55.26314 24 VAL A O 1
ATOM 2931 N N . SER C 1 26 ? 67.98300 32.34500 10.67600 1.000 55.17756 25 SER A N 1
ATOM 2932 C CA . SER C 1 26 ? 67.79800 33.50400 11.58500 1.000 59.27013 25 SER A CA 1
ATOM 2933 C C . SER C 1 26 ? 66.35000 33.57700 12.07100 1.000 59.19548 25 SER A C 1
ATOM 2934 O O . SER C 1 26 ? 65.44100 33.46400 11.23500 1.000 58.32389 25 SER A O 1
ATOM 2937 N N . GLN C 1 27 ? 66.16100 33.79800 13.37200 1.000 62.93077 26 GLN A N 1
ATOM 2938 C CA . GLN C 1 27 ? 64.79400 33.91700 13.94300 1.000 61.59927 26 GLN A CA 1
ATOM 2939 C C . GLN C 1 27 ? 64.12300 35.13400 13.31500 1.000 60.17090 26 GLN A C 1
ATOM 2940 O O . GLN C 1 27 ? 62.89800 35.10900 13.15600 1.000 62.26192 26 GLN A O 1
ATOM 2946 N N . ALA C 1 28 ? 64.91100 36.15400 12.97700 1.000 61.97982 27 ALA A N 1
ATOM 2947 C CA . ALA C 1 28 ? 64.35600 37.37900 12.36400 1.000 66.91317 27 ALA A CA 1
ATOM 2948 C C . ALA C 1 28 ? 63.68600 37.01300 11.04000 1.000 66.06934 27 ALA A C 1
ATOM 2949 O O . ALA C 1 28 ? 62.60600 37.56000 10.75600 1.000 66.26156 27 ALA A O 1
ATOM 2951 N N . VAL C 1 29 ? 64.30600 36.12100 10.26500 1.000 65.15383 28 VAL A N 1
ATOM 2952 C CA . VAL C 1 29 ? 63.68300 35.66000 8.99000 1.000 63.93312 28 VAL A CA 1
ATOM 2953 C C . VAL C 1 29 ? 62.38100 34.91900 9.30300 1.000 59.35469 28 VAL A C 1
ATOM 2954 O O . VAL C 1 29 ? 61.37300 35.20500 8.64400 1.000 61.09593 28 VAL A O 1
ATOM 2958 N N . ILE C 1 30 ? 62.39400 34.04800 10.31000 1.000 60.05254 29 ILE A N 1
ATOM 2959 C CA . ILE C 1 30 ? 61.19300 33.22400 10.63100 1.000 60.04783 29 ILE A CA 1
ATOM 2960 C C . ILE C 1 30 ? 60.08300 34.14500 11.13800 1.000 62.85840 29 ILE A C 1
ATOM 2961 O O . ILE C 1 30 ? 58.93200 33.95800 10.71600 1.000 66.79824 29 ILE A O 1
ATOM 2966 N N . SER C 1 31 ? 60.42800 35.11700 11.98100 1.000 62.38486 30 SER A N 1
ATOM 2967 C CA . SER C 1 31 ? 59.44700 36.05100 12.52600 1.000 66.12425 30 SER A CA 1
ATOM 2968 C C . SER C 1 31 ? 58.81900 36.90200 11.43400 1.000 66.12322 30 SER A C 1
ATOM 2969 O O . SER C 1 31 ? 57.60100 37.10200 11.41300 1.000 66.63104 30 SER A O 1
ATOM 2972 N N . LYS C 1 32 ? 59.63700 37.43500 10.52700 1.000 64.29967 31 LYS A N 1
ATOM 2973 C CA . LYS C 1 32 ? 59.07800 38.22300 9.43800 1.000 65.96949 31 LYS A CA 1
ATOM 2974 C C . LYS C 1 32 ? 58.27800 37.35700 8.47500 1.000 67.73704 31 LYS A C 1
ATOM 2975 O O . LYS C 1 32 ? 57.31900 37.84400 7.86500 1.000 71.47345 31 LYS A O 1
ATOM 2977 N N . LEU C 1 33 ? 58.61900 36.07000 8.36700 1.000 67.76009 32 LEU A N 1
ATOM 2978 C CA . LEU C 1 33 ? 57.79300 35.15800 7.52400 1.000 70.73149 32 LEU A CA 1
ATOM 2979 C C . LEU C 1 33 ? 56.41400 35.01800 8.17600 1.000 69.21093 32 LEU A C 1
ATOM 2980 O O . LEU C 1 33 ? 55.40600 35.14700 7.46700 1.000 67.50991 32 LEU A O 1
ATOM 2985 N N . ARG C 1 34 ? 56.37500 34.79700 9.49100 1.000 70.03560 33 ARG A N 1
ATOM 2986 C CA . ARG C 1 34 ? 55.08500 34.66200 10.22300 1.000 67.12353 33 ARG A CA 1
ATOM 2987 C C . ARG C 1 34 ? 54.30600 35.98300 10.18600 1.000 72.28925 33 ARG A C 1
ATOM 2988 O O . ARG C 1 34 ? 53.09300 35.93600 9.92000 1.000 67.42580 33 ARG A O 1
ATOM 2996 N N . ASN C 1 35 ? 54.97400 37.11200 10.44200 1.000 76.36256 34 ASN A N 1
ATOM 2997 C CA . ASN C 1 35 ? 54.30000 38.44200 10.49400 1.000 77.12503 34 ASN A CA 1
ATOM 2998 C C . ASN C 1 35 ? 53.79000 38.86200 9.11100 1.000 75.20600 34 ASN A C 1
ATOM 2999 O O . ASN C 1 35 ? 52.88400 39.71300 9.06200 1.000 73.23811 34 ASN A O 1
ATOM 3004 N N . GLY C 1 36 ? 54.35000 38.30600 8.03400 1.000 72.90184 35 GLY A N 1
ATOM 3005 C CA . GLY C 1 36 ? 53.96900 38.72600 6.67200 1.000 68.56933 35 GLY A CA 1
ATOM 3006 C C . GLY C 1 36 ? 54.90800 39.79500 6.15100 1.000 72.01335 35 GLY A C 1
ATOM 3007 O O . GLY C 1 36 ? 54.68300 40.27600 5.02600 1.000 72.32760 35 GLY A O 1
ATOM 3008 N N . LYS C 1 37 ? 55.91100 40.16900 6.94500 1.000 70.00999 36 LYS A N 1
ATOM 3009 C CA . LYS C 1 37 ? 56.93500 41.14400 6.48800 1.000 75.11348 36 LYS A CA 1
ATOM 3010 C C . LYS C 1 37 ? 57.73100 40.53200 5.33000 1.000 75.55893 36 LYS A C 1
ATOM 3011 O O . LYS C 1 37 ? 58.06100 41.27100 4.38500 1.000 71.78554 36 LYS A O 1
ATOM 3013 N N . LYS C 1 38 ? 58.03200 39.23400 5.41600 1.000 78.43626 37 LYS A N 1
ATOM 3014 C CA . LYS C 1 38 ? 58.78000 38.53700 4.33700 1.000 67.67521 37 LYS A CA 1
ATOM 3015 C C . LYS C 1 38 ? 57.90200 37.44100 3.73000 1.000 63.33166 37 LYS A C 1
ATOM 3016 O O . LYS C 1 38 ? 57.37000 36.62500 4.50000 1.000 60.12066 37 LYS A O 1
ATOM 3022 N N . GLU C 1 39 ? 57.73000 37.44900 2.40800 1.000 56.30310 38 GLU A N 1
ATOM 3023 C CA . GLU C 1 39 ? 56.98700 36.35700 1.72900 1.000 52.40161 38 GLU A CA 1
ATOM 3024 C C . GLU C 1 39 ? 57.88400 35.11800 1.63000 1.000 50.15951 38 GLU A C 1
ATOM 3025 O O . GLU C 1 39 ? 59.11300 35.28900 1.57100 1.000 48.91992 38 GLU A O 1
ATOM 3031 N N . LEU C 1 40 ? 57.28600 33.92500 1.59800 1.000 46.01359 39 LEU A N 1
ATOM 3032 C CA . LEU C 1 40 ? 58.05400 32.65700 1.47500 1.000 46.31734 39 LEU A CA 1
ATOM 3033 C C . LEU C 1 40 ? 58.80200 32.64400 0.13800 1.000 40.40961 39 LEU A C 1
ATOM 3034 O O . LEU C 1 40 ? 59.92500 32.13100 0.09900 1.000 44.31046 39 LEU A O 1
ATOM 3039 N N . GLY C 1 41 ? 58.18400 33.17300 -0.91500 1.000 40.03895 40 GLY A N 1
ATOM 3040 C CA . GLY C 1 41 ? 58.81400 33.19200 -2.24700 1.000 38.05982 40 GLY A CA 1
ATOM 3041 C C . GLY C 1 41 ? 60.07600 34.02800 -2.29600 1.000 42.67909 40 GLY A C 1
ATOM 3042 O O . GLY C 1 41 ? 60.87700 33.81200 -3.21400 1.000 39.05627 40 GLY A O 1
ATOM 3043 N N . ASN C 1 42 ? 60.24300 34.96400 -1.35900 1.000 49.84651 41 ASN A N 1
ATOM 3044 C CA . ASN C 1 42 ? 61.47400 35.74400 -1.30400 1.000 43.88234 41 ASN A CA 1
ATOM 3045 C C . ASN C 1 42 ? 62.55300 35.10200 -0.44300 1.000 39.80058 41 ASN A C 1
ATOM 3046 O O . ASN C 1 42 ? 63.69700 35.56700 -0.46300 1.000 42.77829 41 ASN A O 1
ATOM 3051 N N . LEU C 1 43 ? 62.21700 34.06700 0.31800 1.000 33.72934 42 LEU A N 1
ATOM 3052 C CA . LEU C 1 43 ? 63.23100 33.30300 1.02300 1.000 28.12154 42 LEU A CA 1
ATOM 3053 C C . LEU C 1 43 ? 64.20000 32.69900 0.01400 1.000 36.06833 42 LEU A C 1
ATOM 3054 O O . LEU C 1 43 ? 63.80200 32.27700 -1.07700 1.000 34.80699 42 LEU A O 1
ATOM 3059 N N . THR C 1 44 ? 65.47000 32.61600 0.39100 1.000 31.26476 43 THR A N 1
ATOM 3060 C CA . THR C 1 44 ? 66.48000 32.00400 -0.50200 1.000 31.39576 43 THR A CA 1
ATOM 3061 C C . THR C 1 44 ? 66.25300 30.49300 -0.54700 1.000 34.21701 43 THR A C 1
ATOM 3062 O O . THR C 1 44 ? 65.63000 29.96300 0.38300 1.000 34.90634 43 THR A O 1
ATOM 3066 N N . LEU C 1 45 ? 66.76400 29.83700 -1.58300 1.000 30.37688 44 LEU A N 1
ATOM 3067 C CA . LEU C 1 45 ? 66.64900 28.36600 -1.70000 1.000 34.16875 44 LEU A CA 1
ATOM 3068 C C . LEU C 1 45 ? 67.39300 27.73000 -0.52700 1.000 31.73685 44 LEU A C 1
ATOM 3069 O O . LEU C 1 45 ? 66.86000 26.78000 0.04400 1.000 35.78855 44 LEU A O 1
ATOM 3074 N N . ASN C 1 46 ? 68.55000 28.27700 -0.15300 1.000 33.95600 45 ASN A N 1
ATOM 3075 C CA . ASN C 1 46 ? 69.35100 27.66300 0.93400 1.000 33.44273 45 ASN A CA 1
ATOM 3076 C C . ASN C 1 46 ? 68.52600 27.65500 2.22400 1.000 32.06833 45 ASN A C 1
ATOM 3077 O O . ASN C 1 46 ? 68.47500 26.60400 2.88100 1.000 40.22775 45 ASN A O 1
ATOM 3082 N N . SER C 1 47 ? 67.89800 28.78200 2.55500 1.000 28.29258 46 SER A N 1
ATOM 3083 C CA . SER C 1 47 ? 67.09100 28.88800 3.79800 1.000 39.49032 46 SER A CA 1
ATOM 3084 C C . SER C 1 47 ? 65.80300 28.05800 3.71800 1.000 39.17766 46 SER A C 1
ATOM 3085 O O . SER C 1 47 ? 65.46100 27.40800 4.71700 1.000 40.78510 46 SER A O 1
ATOM 3088 N N . ALA C 1 48 ? 65.13100 28.07200 2.56600 1.000 37.86411 47 ALA A N 1
ATOM 3089 C CA . ALA C 1 48 ? 63.90700 27.26300 2.38400 1.000 40.16615 47 ALA A CA 1
ATOM 3090 C C . ALA C 1 48 ? 64.26200 25.78300 2.50700 1.000 35.82709 47 ALA A C 1
ATOM 3091 O O . ALA C 1 48 ? 63.51500 25.05500 3.15800 1.000 33.33704 47 ALA A O 1
ATOM 3093 N N . GLU C 1 49 ? 65.38700 25.38600 1.92300 1.000 32.92486 48 GLU A N 1
ATOM 3094 C CA . GLU C 1 49 ? 65.83600 23.97900 2.01100 1.000 36.59594 48 GLU A CA 1
ATOM 3095 C C . GLU C 1 49 ? 66.03600 23.60100 3.47900 1.000 44.75251 48 GLU A C 1
ATOM 3096 O O . GLU C 1 49 ? 65.55300 22.53000 3.86500 1.000 44.69906 48 GLU A O 1
ATOM 3102 N N . LYS C 1 50 ? 66.73200 24.44100 4.25400 1.000 45.10189 49 LYS A N 1
ATOM 3103 C CA . LYS C 1 50 ? 66.98300 24.03800 5.63800 1.000 39.86608 49 LYS A CA 1
ATOM 3104 C C . LYS C 1 50 ? 65.67300 23.82300 6.38900 1.000 45.26748 49 LYS A C 1
ATOM 3105 O O . LYS C 1 50 ? 65.48100 22.79200 7.05900 1.000 55.01957 49 LYS A O 1
ATOM 3111 N N . LEU C 1 51 ? 64.73500 24.76500 6.24800 1.000 43.38526 50 LEU A N 1
ATOM 3112 C CA . LEU C 1 51 ? 63.45900 24.62100 6.94400 1.000 44.45577 50 LEU A CA 1
ATOM 3113 C C . LEU C 1 51 ? 62.71000 23.37900 6.46700 1.000 50.89012 50 LEU A C 1
ATOM 3114 O O . LEU C 1 51 ? 62.18600 22.59400 7.27900 1.000 52.59587 50 LEU A O 1
ATOM 3119 N N . PHE C 1 52 ? 62.69400 23.16600 5.14800 1.000 47.73348 51 PHE A N 1
ATOM 3120 C CA . PHE C 1 52 ? 61.96000 22.05700 4.55400 1.000 47.04076 51 PHE A CA 1
ATOM 3121 C C . PHE C 1 52 ? 62.52900 20.72200 4.99200 1.000 47.60739 51 PHE A C 1
ATOM 3122 O O . PHE C 1 52 ? 61.77500 19.81000 5.34200 1.000 49.57845 51 PHE A O 1
ATOM 3130 N N . GLU C 1 53 ? 63.85700 20.61200 5.01600 1.000 48.05752 52 GLU A N 1
ATOM 3131 C CA . GLU C 1 53 ? 64.50300 19.31700 5.35700 1.000 52.32328 52 GLU A CA 1
ATOM 3132 C C . GLU C 1 53 ? 64.24400 18.94800 6.82400 1.000 52.62200 52 GLU A C 1
ATOM 3133 O O . GLU C 1 53 ? 64.05400 17.76200 7.10700 1.000 51.24794 52 GLU A O 1
ATOM 3139 N N . TYR C 1 54 ? 64.21200 19.93100 7.71900 1.000 49.75814 53 TYR A N 1
ATOM 3140 C CA . TYR C 1 54 ? 63.91600 19.63900 9.14100 1.000 59.47603 53 TYR A CA 1
ATOM 3141 C C . TYR C 1 54 ? 62.50100 19.07200 9.26600 1.000 58.08061 53 TYR A C 1
ATOM 3142 O O . TYR C 1 54 ? 62.34800 17.98100 9.83300 1.000 58.95993 53 TYR A O 1
ATOM 3151 N N . GLN C 1 55 ? 61.51400 19.78300 8.73400 1.000 56.40546 54 GLN A N 1
ATOM 3152 C CA . GLN C 1 55 ? 60.09100 19.37900 8.84000 1.000 59.58178 54 GLN A CA 1
ATOM 3153 C C . GLN C 1 55 ? 59.94100 18.01300 8.17600 1.000 60.04745 54 GLN A C 1
ATOM 3154 O O . GLN C 1 55 ? 59.25600 17.14700 8.75200 1.000 60.04727 54 GLN A O 1
ATOM 3160 N N . LYS C 1 56 ? 60.61700 17.81900 7.04400 1.000 53.46686 55 LYS A N 1
ATOM 3161 C CA . LYS C 1 56 ? 60.47600 16.54300 6.30600 1.000 55.87245 55 LYS A CA 1
ATOM 3162 C C . LYS C 1 56 ? 60.97600 15.41000 7.19900 1.000 59.46446 55 LYS A C 1
ATOM 3163 O O . LYS C 1 56 ? 60.26000 14.43900 7.31800 1.000 59.62182 55 LYS A O 1
ATOM 3169 N N . GLU C 1 57 ? 62.12300 15.58100 7.85200 1.000 58.04310 56 GLU A N 1
ATOM 3170 C CA . GLU C 1 57 ? 62.70100 14.50100 8.69100 1.000 64.13733 56 GLU A CA 1
ATOM 3171 C C . GLU C 1 57 ? 61.74300 14.21200 9.85100 1.000 58.52284 56 GLU A C 1
ATOM 3172 O O . GLU C 1 57 ? 61.45000 13.00700 10.10100 1.000 57.82635 56 GLU A O 1
ATOM 3178 N N . MET C 1 58 ? 61.19700 15.27700 10.44700 1.000 56.23577 57 MET A N 1
ATOM 3179 C CA . MET C 1 58 ? 60.27500 15.09600 11.59600 1.000 60.47232 57 MET A CA 1
ATOM 3180 C C . MET C 1 58 ? 59.05200 14.28700 11.14500 1.000 62.43700 57 MET A C 1
ATOM 3181 O O . MET C 1 58 ? 58.64500 13.38600 11.89800 1.000 67.25228 57 MET A O 1
ATOM 3186 N N . GLU C 1 59 ? 58.55000 14.52600 9.93800 1.000 58.01077 58 GLU A N 1
ATOM 3187 C CA . GLU C 1 59 ? 57.30900 13.85200 9.48100 1.000 54.79389 58 GLU A CA 1
ATOM 3188 C C . GLU C 1 59 ? 57.61600 12.48900 8.85800 1.000 54.75983 58 GLU A C 1
ATOM 3189 O O . GLU C 1 59 ? 56.65600 11.78300 8.55600 1.000 59.32197 58 GLU A O 1
ATOM 3195 N N . LYS C 1 60 ? 58.88500 12.09600 8.74500 1.000 51.26853 59 LYS A N 1
ATOM 3196 C CA . LYS C 1 60 ? 59.22100 10.84000 8.01600 1.000 54.21694 59 LYS A CA 1
ATOM 3197 C C . LYS C 1 60 ? 58.54800 9.63000 8.67400 1.000 59.16308 59 LYS A C 1
ATOM 3198 O O . LYS C 1 60 ? 58.01400 8.77900 7.93500 1.000 54.92927 59 LYS A O 1
ATOM 3204 N N . VAL C 1 61 ? 58.54900 9.57300 10.00500 1.000 57.96385 60 VAL A N 1
ATOM 3205 C CA . VAL C 1 61 ? 57.94100 8.42800 10.74300 1.000 56.20136 60 VAL A CA 1
ATOM 3206 C C . VAL C 1 61 ? 56.43500 8.37300 10.46900 1.000 54.52106 60 VAL A C 1
ATOM 3207 O O . VAL C 1 61 ? 55.90600 7.25900 10.35900 1.000 53.89474 60 VAL A O 1
ATOM 3211 N N . ASP C 1 62 ? 55.77400 9.52700 10.36400 1.000 54.12473 61 ASP A N 1
ATOM 3212 C CA . ASP C 1 62 ? 54.29700 9.56000 10.20600 1.000 56.08146 61 ASP A CA 1
ATOM 3213 C C . ASP C 1 62 ? 53.86900 9.75400 8.74300 1.000 57.47007 61 ASP A C 1
ATOM 3214 O O . ASP C 1 62 ? 52.67400 10.01500 8.53100 1.000 53.33102 61 ASP A O 1
ATOM 3219 N N . THR C 1 63 ? 54.77800 9.63100 7.77100 1.000 54.63880 62 THR A N 1
ATOM 3220 C CA . THR C 1 63 ? 54.41300 9.91800 6.38600 1.000 53.77486 62 THR A CA 1
ATOM 3221 C C . THR C 1 63 ? 54.06500 8.61300 5.68600 1.000 43.16726 62 THR A C 1
ATOM 3222 O O . THR C 1 63 ? 54.89300 7.69600 5.60600 1.000 40.73307 62 THR A O 1
ATOM 3226 N N . TRP C 1 64 ? 52.83300 8.54100 5.18900 1.000 36.55750 63 TRP A N 1
ATOM 3227 C CA . TRP C 1 64 ? 52.33700 7.39500 4.44500 1.000 41.49367 63 TRP A CA 1
ATOM 3228 C C . TRP C 1 64 ? 51.56200 7.86400 3.22000 1.000 37.27866 63 TRP A C 1
ATOM 3229 O O . TRP C 1 64 ? 50.92800 8.92400 3.24400 1.000 37.82898 63 TRP A O 1
ATOM 3240 N N . ILE C 1 65 ? 51.66000 7.09000 2.14200 1.000 33.65518 64 ILE A N 1
ATOM 3241 C CA . ILE C 1 65 ? 51.01300 7.36600 0.86100 1.000 36.28100 64 ILE A CA 1
ATOM 3242 C C . ILE C 1 65 ? 50.19800 6.14200 0.47800 1.000 27.23107 64 ILE A C 1
ATOM 3243 O O . ILE C 1 65 ? 50.71900 5.01600 0.49500 1.000 31.38955 64 ILE A O 1
ATOM 3248 N N . VAL C 1 66 ? 48.93600 6.36600 0.11400 1.000 26.40252 65 VAL A N 1
ATOM 3249 C CA . VAL C 1 66 ? 48.05700 5.32400 -0.41400 1.000 31.66957 65 VAL A CA 1
ATOM 3250 C C . VAL C 1 66 ? 47.66500 5.68400 -1.84300 1.000 33.89256 65 VAL A C 1
ATOM 3251 O O . VAL C 1 66 ? 47.06600 6.73900 -2.08300 1.000 30.02053 65 VAL A O 1
ATOM 3255 N N . TYR C 1 67 ? 47.97800 4.79700 -2.78200 1.000 32.62905 66 TYR A N 1
ATOM 3256 C CA . TYR C 1 67 ? 47.63300 4.94500 -4.18600 1.000 30.46674 66 TYR A CA 1
ATOM 3257 C C . TYR C 1 67 ? 46.46400 4.03900 -4.52500 1.000 26.22024 66 TYR A C 1
ATOM 3258 O O . TYR C 1 67 ? 46.44900 2.86800 -4.12300 1.000 32.02271 66 TYR A O 1
ATOM 3267 N N . ARG C 1 68 ? 45.49500 4.57800 -5.25900 1.000 25.06206 67 ARG A N 1
ATOM 3268 C CA . ARG C 1 68 ? 44.39200 3.80000 -5.81300 1.000 33.19279 67 ARG A CA 1
ATOM 3269 C C . ARG C 1 68 ? 44.30000 4.02900 -7.31800 1.000 26.59880 67 ARG A C 1
ATOM 3270 O O . ARG C 1 68 ? 44.24200 5.17500 -7.77700 1.000 25.78830 67 ARG A O 1
ATOM 3278 N N . GLY C 1 69 ? 44.29800 2.94100 -8.07300 1.000 26.58166 68 GLY A N 1
ATOM 3279 C CA . GLY C 1 69 ? 44.22600 2.99800 -9.52700 1.000 26.56666 68 GLY A CA 1
ATOM 3280 C C . GLY C 1 69 ? 42.96200 2.36500 -10.03800 1.000 28.37842 68 GLY A C 1
ATOM 3281 O O . GLY C 1 69 ? 42.60900 1.24300 -9.65200 1.000 31.35430 68 GLY A O 1
ATOM 3282 N N . ARG C 1 70 ? 42.28700 3.09600 -10.92800 1.000 29.72144 69 ARG A N 1
ATOM 3283 C CA . ARG C 1 70 ? 40.98900 2.63900 -11.47800 1.000 30.87230 69 ARG A CA 1
ATOM 3284 C C . ARG C 1 70 ? 41.18800 2.07800 -12.88500 1.000 31.81062 69 ARG A C 1
ATOM 3285 O O . ARG C 1 70 ? 42.05800 2.59000 -13.60000 1.000 27.75155 69 ARG A O 1
ATOM 3293 N N . THR C 1 71 ? 40.40400 1.06700 -13.25200 1.000 34.64730 70 THR A N 1
ATOM 3294 C CA . THR C 1 71 ? 40.48900 0.44600 -14.59500 1.000 30.98464 70 THR A CA 1
ATOM 3295 C C . THR C 1 71 ? 39.08800 0.42900 -15.20100 1.000 38.38395 70 THR A C 1
ATOM 3296 O O . THR C 1 71 ? 38.18100 0.90600 -14.53200 1.000 39.19010 70 THR A O 1
ATOM 3300 N N . ALA C 1 72 ? 38.93200 -0.10800 -16.41100 1.000 36.81865 71 ALA A N 1
ATOM 3301 C CA . ALA C 1 72 ? 37.61600 -0.21000 -17.08400 1.000 42.59216 71 ALA A CA 1
ATOM 3302 C C . ALA C 1 72 ? 36.69800 -1.12000 -16.27100 1.000 47.25007 71 ALA A C 1
ATOM 3303 O O . ALA C 1 72 ? 35.49100 -0.83600 -16.21200 1.000 50.92500 71 ALA A O 1
ATOM 3305 N N . ASP C 1 73 ? 37.25900 -2.17700 -15.68200 1.000 53.64955 72 ASP A N 1
ATOM 3306 C CA . ASP C 1 73 ? 36.44200 -3.05300 -14.80900 1.000 55.73669 72 ASP A CA 1
ATOM 3307 C C . ASP C 1 73 ? 36.28500 -2.33500 -13.46800 1.000 54.63187 72 ASP A C 1
ATOM 3308 O O . ASP C 1 73 ? 37.27700 -2.21400 -12.74900 1.000 55.61740 72 ASP A O 1
ATOM 3313 N N . MET C 1 74 ? 35.06600 -1.90500 -13.15100 1.000 56.08726 73 MET A N 1
ATOM 3314 C CA . MET C 1 74 ? 34.79700 -1.16700 -11.89100 1.000 60.43315 73 MET A CA 1
ATOM 3315 C C . MET C 1 74 ? 35.11400 -2.10100 -10.72700 1.000 63.46355 73 MET A C 1
ATOM 3316 O O . MET C 1 74 ? 35.58200 -1.61600 -9.68200 1.000 64.17015 73 MET A O 1
ATOM 3318 N N . ASN C 1 75 ? 34.83100 -3.38700 -10.91200 1.000 59.95427 74 ASN A N 1
ATOM 3319 C CA . ASN C 1 75 ? 35.14800 -4.38000 -9.86200 1.000 61.88478 74 ASN A CA 1
ATOM 3320 C C . ASN C 1 75 ? 36.66300 -4.40100 -9.63500 1.000 65.61429 74 ASN A C 1
ATOM 3321 O O . ASN C 1 75 ? 37.02900 -4.36600 -8.46400 1.000 67.70429 74 ASN A O 1
ATOM 3326 N N . LYS C 1 76 ? 37.48600 -4.35300 -10.69400 1.000 64.04435 75 LYS A N 1
ATOM 3327 C CA . LYS C 1 76 ? 38.97100 -4.46500 -10.56300 1.000 57.31178 75 LYS A CA 1
ATOM 3328 C C . LYS C 1 76 ? 39.63200 -3.11600 -10.24400 1.000 56.13520 75 LYS A C 1
ATOM 3329 O O . LYS C 1 76 ? 39.54700 -2.20300 -11.07800 1.000 61.26435 75 LYS A O 1
ATOM 3335 N N . SER C 1 77 ? 40.31700 -3.01600 -9.10400 1.000 42.88726 76 SER A N 1
ATOM 3336 C CA . SER C 1 77 ? 41.04800 -1.77300 -8.75000 1.000 44.71757 76 SER A CA 1
ATOM 3337 C C . SER C 1 77 ? 42.41000 -2.11100 -8.13500 1.000 40.01676 76 SER A C 1
ATOM 3338 O O . SER C 1 77 ? 42.57200 -3.24900 -7.67300 1.000 43.34025 76 SER A O 1
ATOM 3341 N N . TYR C 1 78 ? 43.34900 -1.16700 -8.14600 1.000 27.97619 77 TYR A N 1
ATOM 3342 C CA . TYR C 1 78 ? 44.69600 -1.41500 -7.66300 1.000 29.73106 77 TYR A CA 1
ATOM 3343 C C . TYR C 1 78 ? 44.97000 -0.53600 -6.45500 1.000 30.25751 77 TYR A C 1
ATOM 3344 O O . TYR C 1 78 ? 44.57100 0.63000 -6.42300 1.000 29.21445 77 TYR A O 1
ATOM 3353 N N . ILE C 1 79 ? 45.67800 -1.09100 -5.47800 1.000 28.53810 78 ILE A N 1
ATOM 3354 C CA . ILE C 1 79 ? 46.07100 -0.35900 -4.27900 1.000 27.36592 78 ILE A CA 1
ATOM 3355 C C . ILE C 1 79 ? 47.55000 -0.59600 -4.04400 1.000 23.46857 78 ILE A C 1
ATOM 3356 O O . ILE C 1 79 ? 48.02300 -1.73300 -4.15800 1.000 23.43937 78 ILE A O 1
ATOM 3361 N N . ALA C 1 80 ? 48.28500 0.48000 -3.76900 1.000 20.45985 79 ALA A N 1
ATOM 3362 C CA . ALA C 1 80 ? 49.69700 0.36500 -3.41100 1.000 27.63185 79 ALA A CA 1
ATOM 3363 C C . ALA C 1 80 ? 50.00600 1.39100 -2.32600 1.000 29.41622 79 ALA A C 1
ATOM 3364 O O . ALA C 1 80 ? 49.32600 2.40700 -2.22500 1.000 29.08658 79 ALA A O 1
ATOM 3366 N N . GLU C 1 81 ? 50.99000 1.10600 -1.47000 1.000 32.54969 80 GLU A N 1
ATOM 3367 C CA . GLU C 1 81 ? 51.24100 2.00400 -0.33900 1.000 32.52150 80 GLU A CA 1
ATOM 3368 C C . GLU C 1 81 ? 52.72900 2.08600 -0.01200 1.000 34.03048 80 GLU A C 1
ATOM 3369 O O . GLU C 1 81 ? 53.50800 1.19700 -0.35400 1.000 36.81812 80 GLU A O 1
ATOM 3375 N N . GLY C 1 82 ? 53.11900 3.15800 0.68400 1.000 36.61338 81 GLY A N 1
ATOM 3376 C CA . GLY C 1 82 ? 54.53700 3.34900 1.04400 1.000 35.53310 81 GLY A CA 1
ATOM 3377 C C . GLY C 1 82 ? 54.83400 4.72400 1.61600 1.000 39.21938 81 GLY A C 1
ATOM 3378 O O . GLY C 1 82 ? 53.98700 5.61000 1.47000 1.000 41.03610 81 GLY A O 1
ATOM 3379 N N . SER C 1 83 ? 55.97500 4.88000 2.28900 1.000 43.17027 82 SER A N 1
ATOM 3380 C CA . SER C 1 83 ? 56.41000 6.19100 2.84600 1.000 44.01321 82 SER A CA 1
ATOM 3381 C C . SER C 1 83 ? 56.74700 7.15800 1.71300 1.000 46.52428 82 SER A C 1
ATOM 3382 O O . SER C 1 83 ? 56.57500 8.37200 1.90300 1.000 46.15659 82 SER A O 1
ATOM 3385 N N . THR C 1 84 ? 57.27000 6.63000 0.60800 1.000 45.50578 83 THR A N 1
ATOM 3386 C CA . THR C 1 84 ? 57.68200 7.46600 -0.54200 1.000 37.63476 83 THR A CA 1
ATOM 3387 C C . THR C 1 84 ? 56.99900 6.94500 -1.80600 1.000 40.36056 83 THR A C 1
ATOM 3388 O O . THR C 1 84 ? 56.48000 5.82100 -1.76700 1.000 38.44483 83 THR A O 1
ATOM 3392 N N . TYR C 1 85 ? 56.98300 7.75100 -2.86800 1.000 36.09834 84 TYR A N 1
ATOM 3393 C CA . TYR C 1 85 ? 56.37500 7.33200 -4.15500 1.000 32.45819 84 TYR A CA 1
ATOM 3394 C C . TYR C 1 85 ? 57.12100 6.11000 -4.69500 1.000 29.10660 84 TYR A C 1
ATOM 3395 O O . TYR C 1 85 ? 56.47200 5.24400 -5.28200 1.000 31.33463 84 TYR A O 1
ATOM 3404 N N . GLU C 1 86 ? 58.44100 6.05900 -4.50900 1.000 28.59228 85 GLU A N 1
ATOM 3405 C CA . GLU C 1 86 ? 59.23500 4.88300 -4.94900 1.000 34.51641 85 GLU A CA 1
ATOM 3406 C C . GLU C 1 86 ? 58.77100 3.62900 -4.20300 1.000 31.80132 85 GLU A C 1
ATOM 3407 O O . GLU C 1 86 ? 58.65000 2.58500 -4.84200 1.000 36.58979 85 GLU A O 1
ATOM 3413 N N . GLU C 1 87 ? 58.51500 3.74400 -2.90300 1.000 34.25233 86 GLU A N 1
ATOM 3414 C CA . GLU C 1 87 ? 58.01100 2.59300 -2.11500 1.000 36.18987 86 GLU A CA 1
ATOM 3415 C C . GLU C 1 87 ? 56.62800 2.19700 -2.62600 1.000 29.39844 86 GLU A C 1
ATOM 3416 O O . GLU C 1 87 ? 56.35200 0.99800 -2.68900 1.000 32.82067 86 GLU A O 1
ATOM 3422 N N . VAL C 1 88 ? 55.79700 3.18400 -2.95000 1.000 36.95706 87 VAL A N 1
ATOM 3423 C CA . VAL C 1 88 ? 54.45000 2.89400 -3.51700 1.000 33.71154 87 VAL A CA 1
ATOM 3424 C C . VAL C 1 88 ? 54.65000 2.13000 -4.83200 1.000 26.10113 87 VAL A C 1
ATOM 3425 O O . VAL C 1 88 ? 53.95000 1.13400 -5.03400 1.000 26.92271 87 VAL A O 1
ATOM 3429 N N . TYR C 1 89 ? 55.61300 2.56200 -5.65600 1.000 26.41185 88 TYR A N 1
ATOM 3430 C CA . TYR C 1 89 ? 55.89300 1.83800 -6.92600 1.000 29.59829 88 TYR A CA 1
ATOM 3431 C C . TYR C 1 89 ? 56.36900 0.41300 -6.63100 1.000 27.11915 88 TYR A C 1
ATOM 3432 O O . TYR C 1 89 ? 55.87900 -0.51600 -7.27400 1.000 28.80672 88 TYR A O 1
ATOM 3441 N N . ASN C 1 90 ? 57.30400 0.26800 -5.69500 1.000 29.12584 89 ASN A N 1
ATOM 3442 C CA . ASN C 1 90 ? 57.84100 -1.06600 -5.31800 1.000 32.33170 89 ASN A CA 1
ATOM 3443 C C . ASN C 1 90 ? 56.70200 -1.96200 -4.82400 1.000 27.22320 89 ASN A C 1
ATOM 3444 O O . ASN C 1 90 ? 56.66100 -3.12800 -5.22800 1.000 27.44704 89 ASN A O 1
ATOM 3449 N N . ASN C 1 91 ? 55.81700 -1.42700 -3.98500 1.000 27.41675 90 ASN A N 1
ATOM 3450 C CA . ASN C 1 91 ? 54.67500 -2.19500 -3.49600 1.000 26.95276 90 ASN A CA 1
ATOM 3451 C C . ASN C 1 91 ? 53.74500 -2.57800 -4.64600 1.000 31.92217 90 ASN A C 1
ATOM 3452 O O . ASN C 1 91 ? 53.27400 -3.72300 -4.72900 1.000 29.37227 90 ASN A O 1
ATOM 3457 N N . PHE C 1 92 ? 53.50500 -1.63900 -5.56800 1.000 26.39204 91 PHE A N 1
ATOM 3458 C CA . PHE C 1 92 ? 52.67000 -1.92500 -6.72900 1.000 23.89221 91 PHE A CA 1
ATOM 3459 C C . PHE C 1 92 ? 53.26000 -3.04300 -7.57700 1.000 22.97004 91 PHE A C 1
ATOM 3460 O O . PHE C 1 92 ? 52.53900 -3.94500 -8.00600 1.000 26.76488 91 PHE A O 1
ATOM 3468 N N . VAL C 1 93 ? 54.56900 -3.02300 -7.81600 1.000 26.19852 92 VAL A N 1
ATOM 3469 C CA . VAL C 1 93 ? 55.17900 -4.05400 -8.71000 1.000 29.77536 92 VAL A CA 1
ATOM 3470 C C . VAL C 1 93 ? 55.26300 -5.40100 -7.98100 1.000 28.99013 92 VAL A C 1
ATOM 3471 O O . VAL C 1 93 ? 55.13000 -6.42700 -8.64300 1.000 33.39892 92 VAL A O 1
ATOM 3475 N N . ASP C 1 94 ? 55.47200 -5.38600 -6.66600 1.000 32.01555 93 ASP A N 1
ATOM 3476 C CA . ASP C 1 94 ? 55.50600 -6.63600 -5.86600 1.000 33.74892 93 ASP A CA 1
ATOM 3477 C C . ASP C 1 94 ? 54.13200 -7.31200 -5.89400 1.000 31.36071 93 ASP A C 1
ATOM 3478 O O . ASP C 1 94 ? 54.08800 -8.54500 -6.00700 1.000 38.82756 93 ASP A O 1
ATOM 3483 N N . LYS C 1 95 ? 53.05700 -6.53300 -5.81100 1.000 33.91699 94 LYS A N 1
ATOM 3484 C CA . LYS C 1 95 ? 51.69700 -7.12200 -5.71800 1.000 29.63328 94 LYS A CA 1
ATOM 3485 C C . LYS C 1 95 ? 51.11100 -7.39600 -7.10000 1.000 31.58649 94 LYS A C 1
ATOM 3486 O O . LYS C 1 95 ? 50.44800 -8.43000 -7.25000 1.000 32.70214 94 LYS A O 1
ATOM 3492 N N . TYR C 1 96 ? 51.37500 -6.52700 -8.07800 1.000 29.96920 95 TYR A N 1
ATOM 3493 C CA . TYR C 1 96 ? 50.67900 -6.65200 -9.38400 1.000 23.96754 95 TYR A CA 1
ATOM 3494 C C . TYR C 1 96 ? 51.61600 -6.92100 -10.56400 1.000 28.27580 95 TYR A C 1
ATOM 3495 O O . TYR C 1 96 ? 51.10500 -7.25100 -11.64100 1.000 24.65679 95 TYR A O 1
ATOM 3504 N N . GLY C 1 97 ? 52.92400 -6.77400 -10.38200 1.000 22.56483 96 GLY A N 1
ATOM 3505 C CA . GLY C 1 97 ? 53.85000 -7.11200 -11.47500 1.000 23.93834 96 GLY A CA 1
ATOM 3506 C C . GLY C 1 97 ? 54.22600 -5.91600 -12.32400 1.000 29.92759 96 GLY A C 1
ATOM 3507 O O . GLY C 1 97 ? 53.81200 -4.80700 -11.97100 1.000 26.92337 96 GLY A O 1
ATOM 3508 N N . TYR C 1 98 ? 54.96400 -6.14200 -13.41300 1.000 22.84750 97 TYR A N 1
ATOM 3509 C CA . TYR C 1 98 ? 55.47800 -5.02800 -14.25000 1.000 25.74118 97 TYR A CA 1
ATOM 3510 C C . TYR C 1 98 ? 54.65000 -4.82800 -15.52100 1.000 22.78571 97 TYR A C 1
ATOM 3511 O O . TYR C 1 98 ? 55.02600 -3.98000 -16.30900 1.000 23.70026 97 TYR A O 1
ATOM 3520 N N . ASP C 1 99 ? 53.54000 -5.54200 -15.68500 1.000 24.94901 98 ASP A N 1
ATOM 3521 C CA . ASP C 1 99 ? 52.79500 -5.46800 -16.96900 1.000 26.34805 98 ASP A CA 1
ATOM 3522 C C . ASP C 1 99 ? 51.44800 -4.74600 -16.81900 1.000 26.89652 98 ASP A C 1
ATOM 3523 O O . ASP C 1 99 ? 50.62200 -4.87700 -17.73000 1.000 25.56392 98 ASP A O 1
ATOM 3528 N N . VAL C 1 100 ? 51.23800 -4.01300 -15.72600 1.000 23.07752 99 VAL A N 1
ATOM 3529 C CA . VAL C 1 100 ? 49.98900 -3.27000 -15.57100 1.000 22.86396 99 VAL A CA 1
ATOM 3530 C C . VAL C 1 100 ? 50.12800 -1.82800 -16.03200 1.000 20.69121 99 VAL A C 1
ATOM 3531 O O . VAL C 1 100 ? 49.25900 -1.30300 -16.73000 1.000 19.03631 99 VAL A O 1
ATOM 3535 N N . LEU C 1 101 ? 51.20200 -1.15500 -15.63000 1.000 22.19410 100 LEU A N 1
ATOM 3536 C CA . LEU C 1 101 ? 51.44000 0.21000 -16.07100 1.000 21.54412 100 LEU A CA 1
ATOM 3537 C C . LEU C 1 101 ? 51.81300 0.20600 -17.55700 1.000 18.89407 100 LEU A C 1
ATOM 3538 O O . LEU C 1 101 ? 52.07900 -0.84200 -18.15300 1.000 20.92407 100 LEU A O 1
ATOM 3543 N N . ASP C 1 102 ? 51.78200 1.39000 -18.16600 1.000 17.67901 101 ASP A N 1
ATOM 3544 C CA . ASP C 1 102 ? 52.03000 1.52200 -19.60000 1.000 20.49668 101 ASP A CA 1
ATOM 3545 C C . ASP C 1 102 ? 53.38000 0.92900 -19.98600 1.000 22.24244 101 ASP A C 1
ATOM 3546 O O . ASP C 1 102 ? 54.34000 0.96000 -19.20600 1.000 21.09280 101 ASP A O 1
ATOM 3551 N N . GLU C 1 103 ? 53.44900 0.38000 -21.20100 1.000 19.07104 102 GLU A N 1
ATOM 3552 C CA . GLU C 1 103 ? 54.65900 -0.30300 -21.64500 1.000 19.44393 102 GLU A CA 1
ATOM 3553 C C . GLU C 1 103 ? 55.88900 0.58200 -21.51200 1.000 24.66291 102 GLU A C 1
ATOM 3554 O O . GLU C 1 103 ? 55.92900 1.70400 -22.04200 1.000 17.44099 102 GLU A O 1
ATOM 3560 N N . ASP C 1 104 ? 56.89100 0.05300 -20.79600 1.000 21.58421 103 ASP A N 1
ATOM 3561 C CA . ASP C 1 104 ? 58.21100 0.66800 -20.65200 1.000 23.83594 103 ASP A CA 1
ATOM 3562 C C . ASP C 1 104 ? 58.14400 2.07200 -20.05600 1.000 21.76129 103 ASP A C 1
ATOM 3563 O O . ASP C 1 104 ? 59.04100 2.89200 -20.28600 1.000 19.69522 103 ASP A O 1
ATOM 3568 N N . ILE C 1 105 ? 57.10100 2.35800 -19.26900 1.000 18.89008 104 ILE A N 1
ATOM 3569 C CA . ILE C 1 105 ? 56.93000 3.71500 -18.75300 1.000 20.53626 104 ILE A CA 1
ATOM 3570 C C . ILE C 1 105 ? 58.13200 4.13300 -17.90900 1.000 21.18347 104 ILE A C 1
ATOM 3571 O O . ILE C 1 105 ? 58.58600 5.27300 -17.99700 1.000 23.15482 104 ILE A O 1
ATOM 3576 N N . TYR C 1 106 ? 58.68100 3.22100 -17.09900 1.000 23.57160 105 TYR A N 1
ATOM 3577 C CA . TYR C 1 106 ? 59.84400 3.56300 -16.27900 1.000 21.84751 105 TYR A CA 1
ATOM 3578 C C . TYR C 1 106 ? 61.02200 3.97300 -17.15300 1.000 24.33457 105 TYR A C 1
ATOM 3579 O O . TYR C 1 106 ? 61.66500 5.00200 -16.91900 1.000 23.17975 105 TYR A O 1
ATOM 3588 N N . GLU C 1 107 ? 61.32900 3.15600 -18.15700 1.000 24.19568 106 GLU A N 1
ATOM 3589 C CA . GLU C 1 107 ? 62.46100 3.44000 -19.02600 1.000 22.49458 106 GLU A CA 1
ATOM 3590 C C . GLU C 1 107 ? 62.23900 4.71200 -19.83900 1.000 25.33028 106 GLU A C 1
ATOM 3591 O O . GLU C 1 107 ? 63.16600 5.50900 -20.00300 1.000 23.87167 106 GLU A O 1
ATOM 3597 N N . ILE C 1 108 ? 61.01900 4.91600 -20.35700 1.000 21.71781 107 ILE A N 1
ATOM 3598 C CA . ILE C 1 108 ? 60.71300 6.12700 -21.11600 1.000 22.19645 107 ILE A CA 1
ATOM 3599 C C . ILE C 1 108 ? 60.87700 7.35800 -20.23500 1.000 25.15974 107 ILE A C 1
ATOM 3600 O O . ILE C 1 108 ? 61.43500 8.37600 -20.66000 1.000 24.22940 107 ILE A O 1
ATOM 3605 N N . GLN C 1 109 ? 60.40700 7.27500 -18.98900 1.000 22.21634 108 GLN A N 1
ATOM 3606 C CA . GLN C 1 109 ? 60.56700 8.38000 -18.05300 1.000 27.48931 108 GLN A CA 1
ATOM 3607 C C . GLN C 1 109 ? 62.03700 8.66000 -17.77100 1.000 25.67995 108 GLN A C 1
ATOM 3608 O O . GLN C 1 109 ? 62.45500 9.81800 -17.70000 1.000 28.37006 108 GLN A O 1
ATOM 3614 N N . LEU C 1 110 ? 62.83100 7.60600 -17.60300 1.000 26.22233 109 LEU A N 1
ATOM 3615 C CA . LEU C 1 110 ? 64.26500 7.76900 -17.40000 1.000 27.78207 109 LEU A CA 1
ATOM 3616 C C . LEU C 1 110 ? 64.92900 8.42600 -18.60200 1.000 30.50538 109 LEU A C 1
ATOM 3617 O O . LEU C 1 110 ? 65.85200 9.23200 -18.44800 1.000 31.18396 109 LEU A O 1
ATOM 3622 N N . LEU C 1 111 ? 64.53900 8.01700 -19.80800 1.000 26.66504 110 LEU A N 1
ATOM 3623 C CA . LEU C 1 111 ? 65.10200 8.61200 -21.01100 1.000 29.34220 110 LEU A CA 1
ATOM 3624 C C . LEU C 1 111 ? 64.77700 10.09600 -21.08200 1.000 31.64220 110 LEU A C 1
ATOM 3625 O O . LEU C 1 111 ? 65.65300 10.92200 -21.35700 1.000 33.63556 110 LEU A O 1
ATOM 3630 N N . LYS C 1 112 ? 63.51400 10.45200 -20.82400 1.000 24.41492 111 LYS A N 1
ATOM 3631 C CA . LYS C 1 112 ? 63.10700 11.85300 -20.85300 1.000 28.35982 111 LYS A CA 1
ATOM 3632 C C . LYS C 1 112 ? 63.84100 12.66800 -19.79500 1.000 33.68069 111 LYS A C 1
ATOM 3633 O O . LYS C 1 112 ? 64.23700 13.81200 -20.05500 1.000 33.03494 111 LYS A O 1
ATOM 3639 N N . LYS C 1 113 ? 64.03300 12.10100 -18.59400 1.000 27.75123 112 LYS A N 1
ATOM 3640 C CA . LYS C 1 113 ? 64.73700 12.83600 -17.54700 1.000 30.40562 112 LYS A CA 1
ATOM 3641 C C . LYS C 1 113 ? 66.18600 13.10600 -17.93700 1.000 33.53095 112 LYS A C 1
ATOM 3642 O O . LYS C 1 113 ? 66.76000 14.11600 -17.52000 1.000 39.23683 112 LYS A O 1
ATOM 3648 N N . ASN C 1 114 ? 66.78300 12.24400 -18.75300 1.000 26.70384 113 ASN A N 1
ATOM 3649 C CA . ASN C 1 114 ? 68.17600 12.38500 -19.15400 1.000 36.35013 113 ASN A CA 1
ATOM 3650 C C . ASN C 1 114 ? 68.34200 13.10100 -20.49400 1.000 38.67469 113 ASN A C 1
ATOM 3651 O O . ASN C 1 114 ? 69.42400 13.04500 -21.08800 1.000 40.55222 113 ASN A O 1
ATOM 3656 N N . GLY C 1 115 ? 67.29000 13.75000 -20.99100 1.000 38.85583 114 GLY A N 1
ATOM 3657 C CA . GLY C 1 115 ? 67.37800 14.54000 -22.20200 1.000 32.68573 114 GLY A CA 1
ATOM 3658 C C . GLY C 1 115 ? 67.52000 13.74000 -23.47200 1.000 38.59563 114 GLY A C 1
ATOM 3659 O O . GLY C 1 115 ? 67.94100 14.28600 -24.49200 1.000 38.19964 114 GLY A O 1
ATOM 3660 N N . GLU C 1 116 ? 67.15100 12.46200 -23.44300 1.000 36.16086 115 GLU A N 1
ATOM 3661 C CA . GLU C 1 116 ? 67.32200 11.58900 -24.63300 1.000 38.19277 115 GLU A CA 1
ATOM 3662 C C . GLU C 1 116 ? 66.17200 11.81200 -25.62200 1.000 47.20189 115 GLU A C 1
ATOM 3663 O O . GLU C 1 116 ? 65.07100 12.17100 -25.17800 1.000 42.49307 115 GLU A O 1
ATOM 3669 N N . ASN C 1 117 ? 66.42700 11.58900 -26.91000 1.000 40.06702 116 ASN A N 1
ATOM 3670 C CA . ASN C 1 117 ? 65.36500 11.72600 -27.93600 1.000 38.96449 116 ASN A CA 1
ATOM 3671 C C . ASN C 1 117 ? 64.70900 10.35900 -28.10600 1.000 42.84704 116 ASN A C 1
ATOM 3672 O O . ASN C 1 117 ? 65.42500 9.40700 -28.44400 1.000 44.52582 116 ASN A O 1
ATOM 3677 N N . LEU C 1 118 ? 63.39500 10.28700 -27.91300 1.000 38.30451 117 LEU A N 1
ATOM 3678 C CA . LEU C 1 118 ? 62.67200 8.99100 -27.97000 1.000 36.88329 117 LEU A CA 1
ATOM 3679 C C . LEU C 1 118 ? 62.67700 8.42400 -29.39100 1.000 38.43054 117 LEU A C 1
ATOM 3680 O O . LEU C 1 118 ? 62.48200 7.20900 -29.53700 1.000 41.38502 117 LEU A O 1
ATOM 3685 N N . ASP C 1 119 ? 62.88400 9.27500 -30.39300 1.000 38.91808 118 ASP A N 1
ATOM 3686 C CA . ASP C 1 119 ? 62.89300 8.82100 -31.80600 1.000 41.68299 118 ASP A CA 1
ATOM 3687 C C . ASP C 1 119 ? 64.01600 7.79700 -31.97700 1.000 44.06684 118 ASP A C 1
ATOM 3688 O O . ASP C 1 119 ? 63.81200 6.81800 -32.71500 1.000 41.04010 118 ASP A O 1
ATOM 3693 N N . ASP C 1 120 ? 65.13300 7.99500 -31.27700 1.000 42.34531 119 ASP A N 1
ATOM 3694 C CA . ASP C 1 120 ? 66.30300 7.08700 -31.40800 1.000 42.93986 119 ASP A CA 1
ATOM 3695 C C . ASP C 1 120 ? 65.98200 5.73600 -30.77200 1.000 41.34189 119 ASP A C 1
ATOM 3696 O O . ASP C 1 120 ? 66.67400 4.76000 -31.09100 1.000 45.43226 119 ASP A O 1
ATOM 3701 N N . TYR C 1 121 ? 64.95300 5.67900 -29.93100 1.000 34.93297 120 TYR A N 1
ATOM 3702 C CA . TYR C 1 121 ? 64.63900 4.42400 -29.20600 1.000 35.88193 120 TYR A CA 1
ATOM 3703 C C . TYR C 1 121 ? 63.42400 3.74500 -29.84400 1.000 38.79359 120 TYR A C 1
ATOM 3704 O O . TYR C 1 121 ? 62.93900 2.75800 -29.27600 1.000 34.61858 120 TYR A O 1
ATOM 3713 N N . ASP C 1 122 ? 62.96600 4.25300 -30.99300 1.000 36.42043 121 ASP A N 1
ATOM 3714 C CA . ASP C 1 122 ? 61.83100 3.63400 -31.73000 1.000 35.25725 121 ASP A CA 1
ATOM 3715 C C . ASP C 1 122 ? 60.63000 3.44600 -30.79500 1.000 33.15520 121 ASP A C 1
ATOM 3716 O O . ASP C 1 122 ? 60.07700 2.34100 -30.76000 1.000 30.53956 121 ASP A O 1
ATOM 3721 N N . VAL C 1 123 ? 60.23500 4.50200 -30.08900 1.000 28.02802 122 VAL A N 1
ATOM 3722 C CA . VAL C 1 123 ? 59.11300 4.40600 -29.11500 1.000 28.04760 122 VAL A CA 1
ATOM 3723 C C . VAL C 1 123 ? 57.76300 4.38700 -29.83700 1.000 26.46779 122 VAL A C 1
ATOM 3724 O O . VAL C 1 123 ? 57.57200 5.20300 -30.74600 1.000 26.44417 122 VAL A O 1
ATOM 3728 N N . ASP C 1 124 ? 56.87700 3.48100 -29.43300 1.000 22.67497 123 ASP A N 1
ATOM 3729 C CA . ASP C 1 124 ? 55.50600 3.39800 -29.99400 1.000 24.71935 123 ASP A CA 1
ATOM 3730 C C . ASP C 1 124 ? 54.59000 2.86800 -28.88700 1.000 22.15556 123 ASP A C 1
ATOM 3731 O O . ASP C 1 124 ? 55.04200 2.81900 -27.74200 1.000 21.03316 123 ASP A O 1
ATOM 3736 N N . SER C 1 125 ? 53.34200 2.55600 -29.21300 1.000 15.94801 124 SER A N 1
ATOM 3737 C CA . SER C 1 125 ? 52.38000 1.99400 -28.23200 1.000 21.62716 124 SER A CA 1
ATOM 3738 C C . SER C 1 125 ? 52.92100 0.71200 -27.57700 1.000 22.26537 124 SER A C 1
ATOM 3739 O O . SER C 1 125 ? 52.61400 0.49700 -26.40200 1.000 25.30027 124 SER A O 1
ATOM 3742 N N . ASP C 1 126 ? 53.69900 -0.09500 -28.30300 1.000 22.93926 125 ASP A N 1
ATOM 3743 C CA . ASP C 1 126 ? 54.33000 -1.31500 -27.73100 1.000 25.02935 125 ASP A CA 1
ATOM 3744 C C . ASP C 1 126 ? 55.48400 -0.93200 -26.79700 1.000 22.74935 125 ASP A C 1
ATOM 3745 O O . ASP C 1 126 ? 55.98400 -1.82300 -26.10200 1.000 25.03333 125 ASP A O 1
ATOM 3750 N N . GLY C 1 127 ? 55.89400 0.33600 -26.80100 1.000 23.30792 126 GLY A N 1
ATOM 3751 C CA . GLY C 1 127 ? 56.95000 0.81400 -25.89000 1.000 20.30829 126 GLY A CA 1
ATOM 3752 C C . GLY C 1 127 ? 58.24800 1.07100 -26.62500 1.000 21.78021 126 GLY A C 1
ATOM 3753 O O . GLY C 1 127 ? 58.19000 1.48900 -27.78400 1.000 21.74013 126 GLY A O 1
ATOM 3754 N N . ILE C 1 128 ? 59.38000 0.83400 -25.96200 1.000 27.49504 127 ILE A N 1
ATOM 3755 C CA . ILE C 1 128 ? 60.67200 0.96900 -26.62400 1.000 29.94681 127 ILE A CA 1
ATOM 3756 C C . ILE C 1 128 ? 60.91200 -0.25600 -27.49900 1.000 36.49193 127 ILE A C 1
ATOM 3757 O O . ILE C 1 128 ? 60.70100 -1.39300 -27.05900 1.000 32.61863 127 ILE A O 1
ATOM 3762 N N . ASN C 1 129 ? 61.25200 -0.02900 -28.77100 1.000 35.72579 128 ASN A N 1
ATOM 3763 C CA . ASN C 1 129 ? 61.55500 -1.12500 -29.69100 1.000 36.42404 128 ASN A CA 1
ATOM 3764 C C . ASN C 1 129 ? 63.03400 -1.29400 -30.00200 1.000 34.40495 128 ASN A C 1
ATOM 3765 O O . ASN C 1 129 ? 63.44700 -2.39200 -30.38500 1.000 37.06153 128 ASN A O 1
ATOM 3770 N N . ASN C 1 130 ? 63.83000 -0.22900 -29.90100 1.000 34.7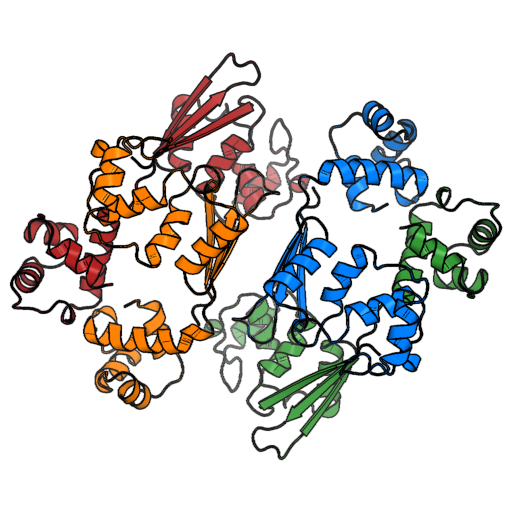8483 129 ASN A N 1
ATOM 3771 C CA . ASN C 1 130 ? 65.27000 -0.30600 -30.14600 1.000 35.64663 129 ASN A CA 1
ATOM 3772 C C . ASN C 1 130 ? 65.99500 -0.68300 -28.85400 1.000 40.00636 129 ASN A C 1
ATOM 3773 O O . ASN C 1 130 ? 66.51100 0.15900 -28.11300 1.000 33.24236 129 ASN A O 1
ATOM 3778 N N . TYR C 1 131 ? 66.04200 -1.98900 -28.58000 1.000 36.74956 130 TYR A N 1
ATOM 3779 C CA . TYR C 1 131 ? 66.62900 -2.46600 -27.30000 1.000 45.05135 130 TYR A CA 1
ATOM 3780 C C . TYR C 1 131 ? 68.14500 -2.26600 -27.28500 1.000 49.19281 130 TYR A C 1
ATOM 3781 O O . TYR C 1 131 ? 68.71100 -2.13600 -26.19200 1.000 47.08461 130 TYR A O 1
ATOM 3790 N N . ASP C 1 132 ? 68.76500 -2.22500 -28.46400 1.000 49.00550 131 ASP A N 1
ATOM 3791 C CA . ASP C 1 132 ? 70.23500 -2.03100 -28.54500 1.000 47.63795 131 ASP A CA 1
ATOM 3792 C C . ASP C 1 132 ? 70.61700 -0.65800 -27.97900 1.000 45.73883 131 ASP A C 1
ATOM 3793 O O . ASP C 1 132 ? 71.58400 -0.59700 -27.20400 1.000 51.49914 131 ASP A O 1
ATOM 3798 N N . LYS C 1 133 ? 69.87700 0.39100 -28.34500 1.000 44.05705 132 LYS A N 1
ATOM 3799 C CA . LYS C 1 133 ? 70.16300 1.75200 -27.81500 1.000 48.91961 132 LYS A CA 1
ATOM 3800 C C . LYS C 1 133 ? 69.87700 1.82400 -26.31300 1.000 45.57089 132 LYS A C 1
ATOM 3801 O O . LYS C 1 133 ? 70.62500 2.51300 -25.60800 1.000 50.25964 132 LYS A O 1
ATOM 3807 N N . LEU C 1 134 ? 68.81500 1.16000 -25.85700 1.000 44.06494 133 LEU A N 1
ATOM 3808 C CA . LEU C 1 134 ? 68.49600 1.15300 -24.40800 1.000 45.08381 133 LEU A CA 1
ATOM 3809 C C . LEU C 1 134 ? 69.64500 0.47500 -23.66000 1.000 42.08981 133 LEU A C 1
ATOM 3810 O O . LEU C 1 134 ? 70.01000 0.96400 -22.59000 1.000 41.78178 133 LEU A O 1
ATOM 3815 N N . ASP C 1 135 ? 70.20100 -0.59200 -24.23300 1.000 48.29570 134 ASP A N 1
ATOM 3816 C CA . ASP C 1 135 ? 71.34400 -1.30200 -23.60000 1.000 53.05575 134 ASP A CA 1
ATOM 3817 C C . ASP C 1 135 ? 72.52600 -0.33800 -23.47900 1.000 50.14727 134 ASP A C 1
ATOM 3818 O O . ASP C 1 135 ? 73.15000 -0.32300 -22.41200 1.000 54.50063 134 ASP A O 1
ATOM 3823 N N . GLU C 1 136 ? 72.78600 0.46200 -24.51600 1.000 49.52053 135 GLU A N 1
ATOM 3824 C CA . GLU C 1 136 ? 73.87600 1.47100 -24.45400 1.000 52.05318 135 GLU A CA 1
ATOM 3825 C C . GLU C 1 136 ? 73.57400 2.50500 -23.36500 1.000 51.37526 135 GLU A C 1
ATOM 3826 O O . GLU C 1 136 ? 74.50800 2.86900 -22.63800 1.000 58.38486 135 GLU A O 1
ATOM 3832 N N . PHE C 1 137 ? 72.32100 2.95200 -23.26200 1.000 49.48842 136 PHE A N 1
ATOM 3833 C CA . PHE C 1 137 ? 71.94700 3.98400 -22.26200 1.000 42.51071 136 PHE A CA 1
ATOM 3834 C C . PHE C 1 137 ? 72.16000 3.42700 -20.85300 1.000 45.25831 136 PHE A C 1
ATOM 3835 O O . PHE C 1 137 ? 72.65200 4.16000 -19.98600 1.000 46.07723 136 PHE A O 1
ATOM 3843 N N . ARG C 1 138 ? 71.77500 2.16800 -20.64000 1.000 46.03243 137 ARG A N 1
ATOM 3844 C CA . ARG C 1 138 ? 71.91800 1.55400 -19.29600 1.000 51.43538 137 ARG A CA 1
ATOM 3845 C C . ARG C 1 138 ? 73.40000 1.54600 -18.92000 1.000 53.98660 137 ARG A C 1
ATOM 3846 O O . ARG C 1 138 ? 73.71100 1.84900 -17.75700 1.000 54.61669 137 ARG A O 1
ATOM 3854 N N . GLU C 1 139 ? 74.27100 1.20500 -19.86900 1.000 55.44854 138 GLU A N 1
ATOM 3855 C CA . GLU C 1 139 ? 75.73900 1.22000 -19.63000 1.000 62.95518 138 GLU A CA 1
ATOM 3856 C C . GLU C 1 139 ? 76.22800 2.65500 -19.41100 1.000 58.56784 138 GLU A C 1
ATOM 3857 O O . GLU C 1 139 ? 77.15500 2.83500 -18.60600 1.000 67.15792 138 GLU A O 1
ATOM 3863 N N . SER C 1 140 ? 75.63900 3.63100 -20.10100 1.000 59.70523 139 SER A N 1
ATOM 3864 C CA . SER C 1 140 ? 76.10700 5.04200 -20.03500 1.000 60.53798 139 SER A CA 1
ATOM 3865 C C . SER C 1 140 ? 75.89200 5.64300 -18.65000 1.000 56.23415 139 SER A C 1
ATOM 3866 O O . SER C 1 140 ? 75.06100 5.11000 -17.89700 1.000 61.71886 139 SER A O 1
ATOM 3869 N N . ASP C 1 141 ? 76.65700 6.68300 -18.31700 1.000 54.44689 140 ASP A N 1
ATOM 3870 C CA . ASP C 1 141 ? 76.41400 7.38400 -17.03300 1.000 54.16797 140 ASP A CA 1
ATOM 3871 C C . ASP C 1 141 ? 75.09200 8.12800 -17.19300 1.000 58.45020 140 ASP A C 1
ATOM 3872 O O . ASP C 1 141 ? 74.96200 8.88400 -18.17000 1.000 62.75750 140 ASP A O 1
ATOM 3877 N N . TYR C 1 142 ? 74.16000 7.93100 -16.26600 1.000 53.80431 141 TYR A N 1
ATOM 3878 C CA . TYR C 1 142 ? 72.82600 8.55800 -16.42100 1.000 49.21517 141 TYR A CA 1
ATOM 3879 C C . TYR C 1 142 ? 72.30500 8.99900 -15.05700 1.000 37.42666 141 TYR A C 1
ATOM 3880 O O . TYR C 1 142 ? 72.78400 8.48400 -14.03900 1.000 40.56041 141 TYR A O 1
ATOM 3889 N N . VAL C 1 143 ? 71.37100 9.94300 -15.05700 1.000 39.37990 142 VAL A N 1
ATOM 3890 C CA . VAL C 1 143 ? 70.74000 10.39300 -13.78600 1.000 37.75730 142 VAL A CA 1
ATOM 3891 C C . VAL C 1 143 ? 69.60300 9.42600 -13.46500 1.000 40.16206 142 VAL A C 1
ATOM 3892 O O . VAL C 1 143 ? 68.84200 9.09700 -14.38000 1.000 39.19425 142 VAL A O 1
ATOM 3896 N N . ASP C 1 144 ? 69.51000 8.99200 -12.21100 1.000 38.85830 143 ASP A N 1
ATOM 3897 C CA . ASP C 1 144 ? 68.41800 8.09000 -11.77000 1.000 35.98149 143 ASP A CA 1
ATOM 3898 C C . ASP C 1 144 ? 67.14100 8.90100 -11.56600 1.000 36.60682 143 ASP A C 1
ATOM 3899 O O . ASP C 1 144 ? 67.24000 10.12600 -11.41900 1.000 37.88785 143 ASP A O 1
ATOM 3904 N N . LEU C 1 145 ? 65.99400 8.22600 -11.56800 1.000 32.76225 144 LEU A N 1
ATOM 3905 C CA . LEU C 1 145 ? 64.70200 8.90700 -11.32700 1.000 31.41338 144 LEU A CA 1
ATOM 3906 C C . LEU C 1 145 ? 64.64900 9.40400 -9.88500 1.000 38.92959 144 LEU A C 1
ATOM 3907 O O . LEU C 1 145 ? 65.13400 8.68800 -8.99800 1.000 40.14822 144 LEU A O 1
ATOM 3912 N N . GLU C 1 146 ? 64.10100 10.59700 -9.67400 1.000 36.78767 145 GLU A N 1
ATOM 3913 C CA . GLU C 1 146 ? 63.89700 11.12000 -8.30000 1.000 35.73962 145 GLU A CA 1
ATOM 3914 C C . GLU C 1 146 ? 62.53900 10.61800 -7.80000 1.000 34.42235 145 GLU A C 1
ATOM 3915 O O . GLU C 1 146 ? 61.83900 9.97000 -8.58300 1.000 37.18475 145 GLU A O 1
ATOM 3921 N N . ASP C 1 147 ? 62.18500 10.89900 -6.54600 1.000 35.79039 146 ASP A N 1
ATOM 3922 C CA . ASP C 1 147 ? 60.92800 10.35700 -5.95900 1.000 33.12413 146 ASP A CA 1
ATOM 3923 C C . ASP C 1 147 ? 59.69400 10.85400 -6.72300 1.000 34.26868 146 ASP A C 1
ATOM 3924 O O . ASP C 1 147 ? 58.75600 10.06200 -6.88300 1.000 37.60369 146 ASP A O 1
ATOM 3929 N N . TYR C 1 148 ? 59.69500 12.10900 -7.16900 1.000 33.98538 147 TYR A N 1
ATOM 3930 C CA . TYR C 1 148 ? 58.52500 12.69100 -7.87700 1.000 35.06726 147 TYR A CA 1
ATOM 3931 C C . TYR C 1 148 ? 58.25900 11.90000 -9.15800 1.000 29.75683 147 TYR A C 1
ATOM 3932 O O . TYR C 1 148 ? 57.09700 11.75400 -9.54500 1.000 37.42966 147 TYR A O 1
ATOM 3941 N N . ASP C 1 149 ? 59.32200 11.43000 -9.80000 1.000 31.68779 148 ASP A N 1
ATOM 3942 C CA . ASP C 1 149 ? 59.18600 10.67100 -11.06500 1.000 32.59951 148 ASP A CA 1
ATOM 3943 C C . ASP C 1 149 ? 58.36100 9.40500 -10.81900 1.000 32.90079 148 ASP A C 1
ATOM 3944 O O . ASP C 1 149 ? 57.62200 9.00800 -11.72700 1.000 29.43688 148 ASP A O 1
ATOM 3949 N N . TYR C 1 150 ? 58.52900 8.78000 -9.65500 1.000 27.87347 149 TYR A N 1
ATOM 3950 C CA . TYR C 1 150 ? 57.77600 7.54200 -9.33000 1.000 31.46596 149 TYR A CA 1
ATOM 3951 C C . TYR C 1 150 ? 56.27000 7.82900 -9.27300 1.000 29.23739 149 TYR A C 1
ATOM 3952 O O . TYR C 1 150 ? 55.49600 6.94400 -9.66400 1.000 28.38992 149 TYR A O 1
ATOM 3961 N N . ARG C 1 151 ? 55.87100 9.02400 -8.83900 1.000 27.45070 150 ARG A N 1
ATOM 3962 C CA . ARG C 1 151 ? 54.42700 9.37800 -8.86900 1.000 30.71628 150 ARG A CA 1
ATOM 3963 C C . ARG C 1 151 ? 54.01200 9.52100 -10.33500 1.000 31.20721 150 ARG A C 1
ATOM 3964 O O . ARG C 1 151 ? 52.90000 9.09300 -10.68400 1.000 27.29450 150 ARG A O 1
ATOM 3972 N N . GLU C 1 152 ? 54.89100 10.09000 -11.15400 1.000 23.46385 151 GLU A N 1
ATOM 3973 C CA . GLU C 1 152 ? 54.57400 10.32800 -12.58500 1.000 29.85451 151 GLU A CA 1
ATOM 3974 C C . GLU C 1 152 ? 54.45300 9.00200 -13.34500 1.000 27.98368 151 GLU A C 1
ATOM 3975 O O . GLU C 1 152 ? 53.67600 8.96800 -14.30400 1.000 24.49692 151 GLU A O 1
ATOM 3981 N N . LEU C 1 153 ? 55.18800 7.96300 -12.93900 1.000 21.69369 152 LEU A N 1
ATOM 3982 C CA . LEU C 1 153 ? 55.01400 6.66300 -13.59700 1.000 20.51325 152 LEU A CA 1
ATOM 3983 C C . LEU C 1 153 ? 53.55800 6.22700 -13.58900 1.000 21.56176 152 LEU A C 1
ATOM 3984 O O . LEU C 1 153 ? 53.06200 5.64900 -14.56400 1.000 21.68350 152 LEU A O 1
ATOM 3989 N N . PHE C 1 154 ? 52.87300 6.44400 -12.47100 1.000 19.31110 153 PHE A N 1
ATOM 3990 C CA . PHE C 1 154 ? 51.43900 6.20500 -12.42000 1.000 20.66854 153 PHE A CA 1
ATOM 3991 C C . PHE C 1 154 ? 50.67600 7.26100 -13.20800 1.000 22.45775 153 PHE A C 1
ATOM 3992 O O . PHE C 1 154 ? 49.79700 6.93600 -14.01300 1.000 20.74600 153 PHE A O 1
ATOM 4000 N N . GLU C 1 155 ? 50.99200 8.54000 -12.99300 1.000 23.45395 154 GLU A N 1
ATOM 4001 C CA . GLU C 1 155 ? 50.09600 9.56400 -13.53300 1.000 27.44488 154 GLU A CA 1
ATOM 4002 C C . GLU C 1 155 ? 50.12300 9.63100 -15.06300 1.000 24.70944 154 GLU A C 1
ATOM 4003 O O . GLU C 1 155 ? 49.10100 9.94700 -15.68300 1.000 24.65277 154 GLU A O 1
ATOM 4009 N N . ASN C 1 156 ? 51.24800 9.30000 -15.68800 1.000 22.27826 155 ASN A N 1
ATOM 4010 C CA . ASN C 1 156 ? 51.31800 9.24500 -17.13900 1.000 21.43202 155 ASN A CA 1
ATOM 4011 C C . ASN C 1 156 ? 50.73200 7.97100 -17.71800 1.000 24.80249 155 ASN A C 1
ATOM 4012 O O . ASN C 1 156 ? 50.55000 7.90400 -18.93300 1.000 22.77167 155 ASN A O 1
ATOM 4017 N N . SER C 1 157 ? 50.42800 6.97300 -16.89000 1.000 21.42705 156 SER A N 1
ATOM 4018 C CA . SER C 1 157 ? 49.85900 5.69600 -17.39400 1.000 20.52726 156 SER A CA 1
ATOM 4019 C C . SER C 1 157 ? 48.36600 5.85900 -17.72000 1.000 21.85419 156 SER A C 1
ATOM 4020 O O . SER C 1 157 ? 47.65900 6.44600 -16.90600 1.000 20.67188 156 SER A O 1
ATOM 4023 N N . SER C 1 158 ? 47.93700 5.46900 -18.92500 1.000 18.99963 157 SER A N 1
ATOM 4024 C CA . SER C 1 158 ? 46.50100 5.53400 -19.30600 1.000 23.40343 157 SER A CA 1
ATOM 4025 C C . SER C 1 158 ? 45.97200 4.24000 -19.94500 1.000 19.86969 157 SER A C 1
ATOM 4026 O O . SER C 1 158 ? 44.76000 4.17100 -20.14700 1.000 23.85016 157 SER A O 1
ATOM 4029 N N . SER C 1 159 ? 46.83000 3.27700 -20.28800 1.000 18.01589 158 SER A N 1
ATOM 4030 C CA . SER C 1 159 ? 46.35600 2.07500 -21.03300 1.000 26.43521 158 SER A CA 1
ATOM 4031 C C . SER C 1 159 ? 45.42700 1.14200 -20.24000 1.000 21.80865 158 SER A C 1
ATOM 4032 O O . SER C 1 159 ? 44.34500 0.83500 -20.74600 1.000 25.04358 158 SER A O 1
ATOM 4035 N N . GLN C 1 160 ? 45.81700 0.74400 -19.03400 1.000 23.93119 159 GLN A N 1
ATOM 4036 C CA . GLN C 1 160 ? 44.98900 -0.18100 -18.21900 1.000 24.73585 159 GLN A CA 1
ATOM 4037 C C . GLN C 1 160 ? 44.47400 0.60100 -17.01700 1.000 24.41354 159 GLN A C 1
ATOM 4038 O O . GLN C 1 160 ? 43.26800 0.56900 -16.76700 1.000 29.23413 159 GLN A O 1
ATOM 4044 N N . VAL C 1 161 ? 45.37300 1.30700 -16.34300 1.000 20.27569 160 VAL A N 1
ATOM 4045 C CA . VAL C 1 161 ? 44.97300 2.16900 -15.20400 1.000 24.88109 160 VAL A CA 1
ATOM 4046 C C . VAL C 1 161 ? 44.90500 3.59000 -15.75800 1.000 23.75772 160 VAL A C 1
ATOM 4047 O O . VAL C 1 161 ? 45.94600 4.08200 -16.20300 1.000 21.24551 160 VAL A O 1
ATOM 4051 N N . TYR C 1 162 ? 43.71600 4.19400 -15.76400 1.000 25.77448 161 TYR A N 1
ATOM 4052 C CA . TYR C 1 162 ? 43.55500 5.53600 -16.38100 1.000 27.26909 161 TYR A CA 1
ATOM 4053 C C . TYR C 1 162 ? 43.15100 6.57900 -15.33700 1.000 28.0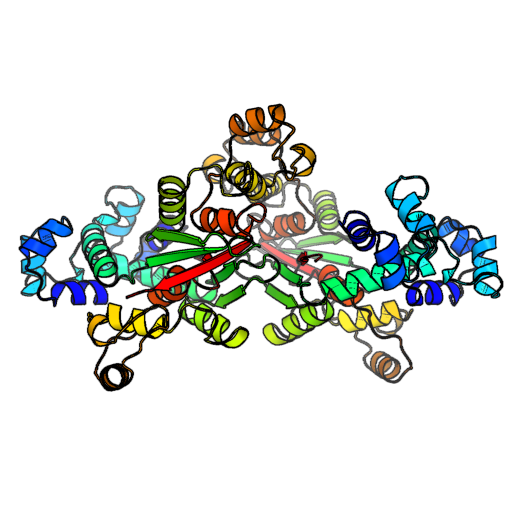7507 161 TYR A C 1
ATOM 4054 O O . TYR C 1 162 ? 43.12600 7.76600 -15.68000 1.000 35.42605 161 TYR A O 1
ATOM 4063 N N . TYR C 1 163 ? 42.83200 6.14900 -14.11700 1.000 30.17590 162 TYR A N 1
ATOM 4064 C CA . TYR C 1 163 ? 42.55400 7.12500 -13.03100 1.000 31.44127 162 TYR A CA 1
ATOM 4065 C C . TYR C 1 163 ? 43.45100 6.81000 -11.84000 1.000 32.81639 162 TYR A C 1
ATOM 4066 O O . TYR C 1 163 ? 43.52300 5.64500 -11.42900 1.000 33.09436 162 TYR A O 1
ATOM 4075 N N . HIS C 1 164 ? 44.13300 7.83300 -11.32800 1.000 29.15756 163 HIS A N 1
ATOM 4076 C CA . HIS C 1 164 ? 45.12500 7.61900 -10.24700 1.000 31.57649 163 HIS A CA 1
ATOM 4077 C C . HIS C 1 164 ? 44.83500 8.55700 -9.07600 1.000 36.14920 163 HIS A C 1
ATOM 4078 O O . HIS C 1 164 ? 44.75700 9.77500 -9.29600 1.000 39.57030 163 HIS A O 1
ATOM 4085 N N . GLU C 1 165 ? 44.68800 7.99100 -7.88000 1.000 34.06378 164 GLU A N 1
ATOM 4086 C CA . GLU C 1 165 ? 44.43000 8.81000 -6.67100 1.000 37.58763 164 GLU A CA 1
ATOM 4087 C C . GLU C 1 165 ? 45.55300 8.59000 -5.65800 1.000 29.66439 164 GLU A C 1
ATOM 4088 O O . GLU C 1 165 ? 45.84700 7.43200 -5.34800 1.000 26.44218 164 GLU A O 1
ATOM 4094 N N . PHE C 1 166 ? 46.15100 9.67900 -5.18000 1.000 32.26241 165 PHE A N 1
ATOM 4095 C CA . PHE C 1 166 ? 47.22100 9.58600 -4.15700 1.000 32.13693 165 PHE A CA 1
ATOM 4096 C C . PHE C 1 166 ? 46.73800 10.23600 -2.85700 1.000 39.42309 165 PHE A C 1
ATOM 4097 O O . PHE C 1 166 ? 46.39400 11.42800 -2.87600 1.000 41.87061 165 PHE A O 1
ATOM 4105 N N . GLU C 1 167 ? 46.69100 9.46600 -1.77000 1.000 39.65943 166 GLU A N 1
ATOM 4106 C CA . GLU C 1 167 ? 46.31200 10.01900 -0.44500 1.000 41.00360 166 GLU A CA 1
ATOM 4107 C C . GLU C 1 167 ? 47.59700 10.15200 0.37100 1.000 39.56373 166 GLU A C 1
ATOM 4108 O O . GLU C 1 167 ? 48.21700 9.12200 0.66200 1.000 37.86485 166 GLU A O 1
ATOM 4114 N N . ILE C 1 168 ? 47.96700 11.37800 0.72900 1.000 39.58530 167 ILE A N 1
ATOM 4115 C CA . ILE C 1 168 ? 49.26300 11.59700 1.43000 1.000 46.76159 167 ILE A CA 1
ATOM 4116 C C . ILE C 1 168 ? 48.99700 12.17800 2.82100 1.000 46.80759 167 ILE A C 1
ATOM 4117 O O . ILE C 1 168 ? 48.21400 13.13600 2.91800 1.000 46.27463 167 ILE A O 1
ATOM 4122 N N . THR C 1 169 ? 49.63300 11.61600 3.84800 1.000 50.35963 168 THR A N 1
ATOM 4123 C CA . THR C 1 169 ? 49.42500 12.06500 5.25100 1.000 50.65058 168 THR A CA 1
ATOM 4124 C C . THR C 1 169 ? 49.87400 13.51800 5.41700 1.000 57.03036 168 THR A C 1
ATOM 4125 O O . THR C 1 169 ? 49.22700 14.23600 6.19500 1.000 62.71129 168 THR A O 1
ATOM 4129 N N . HIS C 1 170 ? 50.96300 13.90700 4.75100 1.000 60.30035 169 HIS A N 1
ATOM 4130 C CA . HIS C 1 170 ? 51.50200 15.28800 4.86400 1.000 62.00305 169 HIS A CA 1
ATOM 4131 C C . HIS C 1 170 ? 51.81500 15.56700 6.33400 1.000 66.02684 169 HIS A C 1
ATOM 4132 O O . HIS C 1 170 ? 51.55600 16.69600 6.78200 1.000 71.43847 169 HIS A O 1
ATOM 4134 N N . GLU C 1 171 ? 52.33200 14.56300 7.04600 1.000 61.69647 170 GLU A N 1
ATOM 4135 C CA . GLU C 1 171 ? 52.65300 14.71000 8.48800 1.000 57.52557 170 GLU A CA 1
ATOM 4136 C C . GLU C 1 171 ? 53.50000 13.51500 8.91700 1.000 61.09355 170 GLU A C 1
ATOM 4137 O O . GLU C 1 171 ? 53.99700 13.57500 10.04900 1.000 75.61586 170 GLU A O 1
ATOM 4139 N N . SER D 1 1 ? 61.57400 22.91200 -6.60100 1.000 39.52674 0 SER C N 1
ATOM 4140 C CA . SER D 1 1 ? 62.73500 23.82600 -6.55300 1.000 37.49615 0 SER C CA 1
ATOM 4141 C C . SER D 1 1 ? 64.02500 23.01900 -6.38600 1.000 48.36886 0 SER C C 1
ATOM 4142 O O . SER D 1 1 ? 65.03200 23.62100 -5.98300 1.000 59.85065 0 SER C O 1
ATOM 4145 N N . MET D 1 2 ? 64.00700 21.72200 -6.69900 1.000 40.54816 1 MET C N 1
ATOM 4146 C CA . MET D 1 2 ? 65.19900 20.86500 -6.45800 1.000 37.90841 1 MET C CA 1
ATOM 4147 C C . MET D 1 2 ? 66.38000 21.37100 -7.28700 1.000 34.85205 1 MET C C 1
ATOM 4148 O O . MET D 1 2 ? 66.18300 21.65400 -8.47500 1.000 39.19536 1 MET C O 1
ATOM 4153 N N . ARG D 1 3 ? 67.56800 21.41500 -6.68500 1.000 38.29270 2 ARG C N 1
ATOM 4154 C CA . ARG D 1 3 ? 68.77100 21.96500 -7.35600 1.000 38.42829 2 ARG C CA 1
ATOM 4155 C C . ARG D 1 3 ? 69.16100 21.14200 -8.58000 1.000 37.02221 2 ARG C C 1
ATOM 4156 O O . ARG D 1 3 ? 69.53100 21.75600 -9.58300 1.000 35.16136 2 ARG C O 1
ATOM 4164 N N . LYS D 1 4 ? 69.09800 19.81400 -8.49100 1.000 38.09173 3 LYS C N 1
ATOM 4165 C CA . LYS D 1 4 ? 69.57300 18.95900 -9.61300 1.000 39.53200 3 LYS C CA 1
ATOM 4166 C C . LYS D 1 4 ? 68.79400 19.24700 -10.90300 1.000 33.33936 3 LYS C C 1
ATOM 4167 O O . LYS D 1 4 ? 69.42500 19.23900 -11.96400 1.000 34.60724 3 LYS C O 1
ATOM 4173 N N . THR D 1 5 ? 67.48500 19.48900 -10.81000 1.000 28.56633 4 THR C N 1
ATOM 4174 C CA . THR D 1 5 ? 66.66700 19.80400 -12.01200 1.000 33.26445 4 THR C CA 1
ATOM 4175 C C . THR D 1 5 ? 67.05000 21.18800 -12.56600 1.000 26.43044 4 THR C C 1
ATOM 4176 O O . THR D 1 5 ? 67.22700 21.33600 -13.81700 1.000 29.73507 4 THR C O 1
ATOM 4180 N N . ILE D 1 6 ? 67.21700 22.15900 -11.66600 1.000 26.28590 5 ILE C N 1
ATOM 4181 C CA . ILE D 1 6 ? 67.60800 23.53300 -12.09700 1.000 26.99966 5 ILE C CA 1
ATOM 4182 C C . ILE D 1 6 ? 69.00700 23.46400 -12.71300 1.000 27.20708 5 ILE C C 1
ATOM 4183 O O . ILE D 1 6 ? 69.24500 24.17300 -13.67600 1.000 26.20734 5 ILE C O 1
ATOM 4188 N N . GLU D 1 7 ? 69.89100 22.64900 -12.14100 1.000 27.79238 6 GLU C N 1
ATOM 4189 C CA . GLU D 1 7 ? 71.27400 22.51000 -12.64800 1.000 30.16950 6 GLU C CA 1
ATOM 4190 C C . GLU D 1 7 ? 71.22300 21.90600 -14.04700 1.000 31.22386 6 GLU C C 1
ATOM 4191 O O . GLU D 1 7 ? 71.99800 22.34100 -14.86900 1.000 32.45443 6 GLU C O 1
ATOM 4197 N N . ARG D 1 8 ? 70.33700 20.93800 -14.27800 1.000 30.37389 7 ARG C N 1
ATOM 4198 C CA . ARG D 1 8 ? 70.17600 20.35100 -15.63300 1.000 33.90981 7 ARG C CA 1
ATOM 4199 C C . ARG D 1 8 ? 69.70600 21.44800 -16.59200 1.000 26.75123 7 ARG C C 1
ATOM 4200 O O . ARG D 1 8 ? 70.34200 21.60300 -17.63400 1.000 30.09139 7 ARG C O 1
ATOM 4208 N N . LEU D 1 9 ? 68.76200 22.30100 -16.20100 1.000 26.39575 8 LEU C N 1
ATOM 4209 C CA . LEU D 1 9 ? 68.38400 23.45700 -17.06700 1.000 32.83042 8 LEU C CA 1
ATOM 4210 C C . LEU D 1 9 ? 69.59500 24.37500 -17.32600 1.000 30.16628 8 LEU C C 1
ATOM 4211 O O . LEU D 1 9 ? 69.79900 24.76000 -18.47900 1.000 28.89529 8 LEU C O 1
ATOM 4216 N N . LEU D 1 10 ? 70.35400 24.73100 -16.28900 1.000 27.86376 9 LEU C N 1
ATOM 4217 C CA . LEU D 1 10 ? 71.50800 25.66200 -16.43500 1.000 32.15209 9 LEU C CA 1
ATOM 4218 C C . LEU D 1 10 ? 72.60100 25.04200 -17.31700 1.000 31.52545 9 LEU C C 1
ATOM 4219 O O . LEU D 1 10 ? 73.24600 25.78900 -18.05600 1.000 29.76785 9 LEU C O 1
ATOM 4224 N N . ASN D 1 11 ? 72.78200 23.72300 -17.24600 1.000 33.00199 10 ASN C N 1
ATOM 4225 C CA . ASN D 1 11 ? 73.82300 23.02700 -18.05000 1.000 32.51570 10 ASN C CA 1
ATOM 4226 C C . ASN D 1 11 ? 73.24000 22.63800 -19.41000 1.000 31.84844 10 ASN C C 1
ATOM 4227 O O . ASN D 1 11 ? 73.91600 21.91600 -20.15200 1.000 38.82098 10 ASN C O 1
ATOM 4232 N N . SER D 1 12 ? 72.04200 23.12500 -19.72200 1.000 29.60908 11 SER C N 1
ATOM 4233 C CA . SER D 1 12 ? 71.41200 22.85000 -21.03900 1.000 36.94678 11 SER C CA 1
ATOM 4234 C C . SER D 1 12 ? 72.04100 23.71900 -22.12700 1.000 39.59032 11 SER C C 1
ATOM 4235 O O . SER D 1 12 ? 72.76700 24.66600 -21.78700 1.000 40.35898 11 SER C O 1
ATOM 4238 N N . GLU D 1 13 ? 71.76500 23.39300 -23.38500 1.000 38.28360 12 GLU C N 1
ATOM 4239 C CA . GLU D 1 13 ? 72.30900 24.14800 -24.53900 1.000 40.88882 12 GLU C CA 1
ATOM 4240 C C . GLU D 1 13 ? 71.40800 25.34900 -24.84400 1.000 39.16138 12 GLU C C 1
ATOM 4241 O O . GLU D 1 13 ? 71.76300 26.13600 -25.73200 1.000 44.49256 12 GLU C O 1
ATOM 4247 N N . LEU D 1 14 ? 70.28600 25.47300 -24.13700 1.000 36.20028 13 LEU C N 1
ATOM 4248 C CA . LEU D 1 14 ? 69.37100 26.62300 -24.34000 1.000 39.44983 13 LEU C CA 1
ATOM 4249 C C . LEU D 1 14 ? 70.09400 27.91200 -23.94800 1.000 44.27246 13 LEU C C 1
ATOM 4250 O O . LEU D 1 14 ? 70.88400 27.88100 -22.99300 1.000 42.61546 13 LEU C O 1
ATOM 4255 N N . SER D 1 15 ? 69.82500 28.99600 -24.67200 1.000 44.25315 14 SER C N 1
ATOM 4256 C CA . SER D 1 15 ? 70.49600 30.29100 -24.40100 1.000 41.58724 14 SER C CA 1
ATOM 4257 C C . SER D 1 15 ? 69.99600 30.87500 -23.07800 1.000 39.95246 14 SER C C 1
ATOM 4258 O O . SER D 1 15 ? 68.86500 30.55800 -22.67600 1.000 38.84488 14 SER C O 1
ATOM 4261 N N . SER D 1 16 ? 70.81900 31.70100 -22.43600 1.000 35.73109 15 SER C N 1
ATOM 4262 C CA . SER D 1 16 ? 70.41100 32.35200 -21.16800 1.000 34.03510 15 SER C CA 1
ATOM 4263 C C . SER D 1 16 ? 69.17900 33.22700 -21.42000 1.000 33.39329 15 SER C C 1
ATOM 4264 O O . SER D 1 16 ? 68.28700 33.23300 -20.56400 1.000 34.38437 15 SER C O 1
ATOM 4267 N N . ASN D 1 17 ? 69.12900 33.90600 -22.56900 1.000 35.05969 16 ASN C N 1
ATOM 4268 C CA . ASN D 1 17 ? 67.96800 34.76100 -22.92400 1.000 39.44879 16 ASN C CA 1
ATOM 4269 C C . ASN D 1 17 ? 66.72900 33.89100 -23.15900 1.000 31.32817 16 ASN C C 1
ATOM 4270 O O . ASN D 1 17 ? 65.65000 34.28800 -22.71300 1.000 35.76795 16 ASN C O 1
ATOM 4275 N N . SER D 1 18 ? 66.88300 32.77400 -23.87100 1.000 35.43635 17 SER C N 1
ATOM 4276 C CA . SER D 1 18 ? 65.72200 31.92600 -24.14200 1.000 36.93106 17 SER C CA 1
ATOM 4277 C C . SER D 1 18 ? 65.12300 31.39200 -22.84700 1.000 32.91261 17 SER C C 1
ATOM 4278 O O . SER D 1 18 ? 63.89600 31.38900 -22.67500 1.000 38.93662 17 SER C O 1
ATOM 4281 N N . ILE D 1 19 ? 65.97900 30.96500 -21.91200 1.000 32.66352 18 ILE C N 1
ATOM 4282 C CA . ILE D 1 19 ? 65.50300 30.55200 -20.59400 1.000 33.60309 18 ILE C CA 1
ATOM 4283 C C . ILE D 1 19 ? 64.77500 31.69600 -19.90600 1.000 36.86875 18 ILE C C 1
ATOM 4284 O O . ILE D 1 19 ? 63.72600 31.50000 -19.27000 1.000 36.61494 18 ILE C O 1
ATOM 4289 N N . ALA D 1 20 ? 65.30300 32.90900 -20.05600 1.000 35.39045 19 ALA C N 1
ATOM 4290 C CA . ALA D 1 20 ? 64.68200 34.08200 -19.40200 1.000 34.98418 19 ALA C CA 1
ATOM 4291 C C . ALA D 1 20 ? 63.26300 34.29300 -19.92700 1.000 37.96821 19 ALA C C 1
ATOM 4292 O O . ALA D 1 20 ? 62.35100 34.42300 -19.10300 1.000 42.15162 19 ALA C O 1
ATOM 4294 N N . VAL D 1 21 ? 63.09200 34.31600 -21.24800 1.000 35.93873 20 VAL C N 1
ATOM 4295 C CA . VAL D 1 21 ? 61.75400 34.60700 -21.83800 1.000 42.48044 20 VAL C CA 1
ATOM 4296 C C . VAL D 1 21 ? 60.77100 33.51700 -21.41700 1.000 39.35596 20 VAL C C 1
ATOM 4297 O O . VAL D 1 21 ? 59.64800 33.86100 -21.01500 1.000 44.24604 20 VAL C O 1
ATOM 4301 N N . ARG D 1 22 ? 61.19300 32.25900 -21.48800 1.000 39.66615 21 ARG C N 1
ATOM 4302 C CA . ARG D 1 22 ? 60.29700 31.11300 -21.18400 1.000 39.49871 21 ARG C CA 1
ATOM 4303 C C . ARG D 1 22 ? 59.90700 31.04800 -19.70500 1.000 40.54617 21 ARG C C 1
ATOM 4304 O O . ARG D 1 22 ? 58.76400 30.65300 -19.43100 1.000 49.25612 21 ARG C O 1
ATOM 4312 N N . THR D 1 23 ? 60.81300 31.39700 -18.79100 1.000 38.07204 22 THR C N 1
ATOM 4313 C CA . THR D 1 23 ? 60.53300 31.21100 -17.34300 1.000 33.76066 22 THR C CA 1
ATOM 4314 C C . THR D 1 23 ? 60.11000 32.50100 -16.64500 1.000 35.08238 22 THR C C 1
ATOM 4315 O O . THR D 1 23 ? 59.49600 32.39400 -15.57600 1.000 37.49683 22 THR C O 1
ATOM 4319 N N . GLY D 1 24 ? 60.42700 33.66800 -17.20400 1.000 34.53282 23 GLY C N 1
ATOM 4320 C CA . GLY D 1 24 ? 60.15000 34.89100 -16.48300 1.000 32.65782 23 GLY C CA 1
ATOM 4321 C C . GLY D 1 24 ? 61.23500 35.30700 -15.51400 1.000 35.24939 23 GLY C C 1
ATOM 4322 O O . GLY D 1 24 ? 61.06000 36.29800 -14.79400 1.000 38.98037 23 GLY C O 1
ATOM 4323 N N . VAL D 1 25 ? 62.32200 34.53900 -15.45200 1.000 31.92150 24 VAL C N 1
ATOM 4324 C CA . VAL D 1 25 ? 63.47200 34.91300 -14.58200 1.000 29.35469 24 VAL C CA 1
ATOM 4325 C C . VAL D 1 25 ? 64.42100 35.75700 -15.43400 1.000 35.16096 24 VAL C C 1
ATOM 4326 O O . VAL D 1 25 ? 64.57200 35.43200 -16.60400 1.000 34.59755 24 VAL C O 1
ATOM 4330 N N . SER D 1 26 ? 65.04100 36.78800 -14.86300 1.000 32.78939 25 SER C N 1
ATOM 4331 C CA . SER D 1 26 ? 65.88900 37.71500 -15.65800 1.000 35.40243 25 SER C CA 1
ATOM 4332 C C . SER D 1 26 ? 67.10100 37.00900 -16.27300 1.000 34.74773 25 SER C C 1
ATOM 4333 O O . SER D 1 26 ? 67.64100 36.09900 -15.62900 1.000 33.98886 25 SER C O 1
ATOM 4336 N N . GLN D 1 27 ? 67.51900 37.44500 -17.46200 1.000 30.47114 26 GLN C N 1
ATOM 4337 C CA . GLN D 1 27 ? 68.73000 36.88700 -18.11600 1.000 32.78408 26 GLN C CA 1
ATOM 4338 C C . GLN D 1 27 ? 69.93300 37.15700 -17.21000 1.000 33.61504 26 GLN C C 1
ATOM 4339 O O . GLN D 1 27 ? 70.82300 36.30500 -17.14300 1.000 32.95976 26 GLN C O 1
ATOM 4345 N N . ALA D 1 28 ? 69.94600 38.30800 -16.54400 1.000 28.38527 27 ALA C N 1
ATOM 4346 C CA . ALA D 1 28 ? 71.08700 38.67500 -15.68400 1.000 27.01741 27 ALA C CA 1
ATOM 4347 C C . ALA D 1 28 ? 71.24200 37.63100 -14.58000 1.000 28.21492 27 ALA C C 1
ATOM 4348 O O . ALA D 1 28 ? 72.37800 37.25000 -14.29300 1.000 30.14483 27 ALA C O 1
ATOM 4350 N N . VAL D 1 29 ? 70.12800 37.18800 -14.00400 1.000 29.55578 28 VAL C N 1
ATOM 4351 C CA . VAL D 1 29 ? 70.18700 36.12300 -12.96700 1.000 30.41303 28 VAL C CA 1
ATOM 4352 C C . VAL D 1 29 ? 70.71000 34.84000 -13.61600 1.000 24.63673 28 VAL C C 1
ATOM 4353 O O . VAL D 1 29 ? 71.63400 34.24900 -13.04800 1.000 28.68035 28 VAL C O 1
ATOM 4357 N N . ILE D 1 30 ? 70.16400 34.45500 -14.77300 1.000 28.07624 29 ILE C N 1
ATOM 4358 C CA . ILE D 1 30 ? 70.57900 33.19800 -15.39900 1.000 25.57833 29 ILE C CA 1
ATOM 4359 C C . ILE D 1 30 ? 72.06700 33.22900 -15.71700 1.000 25.18559 29 ILE C C 1
ATOM 4360 O O . ILE D 1 30 ? 72.79200 32.25600 -15.47800 1.000 25.42391 29 ILE C O 1
ATOM 4365 N N . SER D 1 31 ? 72.54400 34.35000 -16.25800 1.000 25.95270 30 SER C N 1
ATOM 4366 C CA . SER D 1 31 ? 73.96200 34.48500 -16.58100 1.000 27.82890 30 SER C CA 1
ATOM 4367 C C . SER D 1 31 ? 74.82900 34.39600 -15.33200 1.000 27.82701 30 SER C C 1
ATOM 4368 O O . SER D 1 31 ? 75.87400 33.73400 -15.34000 1.000 25.65958 30 SER C O 1
ATOM 4371 N N . LYS D 1 32 ? 74.42300 35.06400 -14.24600 1.000 21.33742 31 LYS C N 1
ATOM 4372 C CA . LYS D 1 32 ? 75.22500 34.98800 -13.02900 1.000 27.81682 31 LYS C CA 1
ATOM 4373 C C . LYS D 1 32 ? 75.20500 33.58400 -12.43300 1.000 27.98584 31 LYS C C 1
ATOM 4374 O O . LYS D 1 32 ? 76.20100 33.13900 -11.84300 1.000 27.86280 31 LYS C O 1
ATOM 4380 N N . LEU D 1 33 ? 74.07100 32.88500 -12.54000 1.000 24.70986 32 LEU C N 1
ATOM 4381 C CA . LEU D 1 33 ? 74.03300 31.48600 -12.12200 1.000 27.34724 32 LEU C CA 1
ATOM 4382 C C . LEU D 1 33 ? 74.98900 30.64200 -12.96300 1.000 24.89973 32 LEU C C 1
ATOM 4383 O O . LEU D 1 33 ? 75.70900 29.79000 -12.43100 1.000 24.46269 32 LEU C O 1
ATOM 4388 N N . ARG D 1 34 ? 75.03700 30.89200 -14.27300 1.000 20.40736 33 ARG C N 1
ATOM 4389 C CA . ARG D 1 34 ? 75.87300 30.07400 -15.14900 1.000 27.81769 33 ARG C CA 1
ATOM 4390 C C . ARG D 1 34 ? 77.36500 30.35200 -14.96300 1.000 33.20086 33 ARG C C 1
ATOM 4391 O O . ARG D 1 34 ? 78.18400 29.43200 -15.08300 1.000 33.82921 33 ARG C O 1
ATOM 4399 N N . ASN D 1 35 ? 77.75800 31.60400 -14.71000 1.000 25.47439 34 ASN C N 1
ATOM 4400 C CA . ASN D 1 35 ? 79.18800 31.87800 -14.60400 1.000 26.57390 34 ASN C CA 1
ATOM 4401 C C . ASN D 1 35 ? 79.72600 31.72300 -13.18200 1.000 28.00429 34 ASN C C 1
ATOM 4402 O O . ASN D 1 35 ? 80.93900 31.84300 -12.98000 1.000 30.66606 34 ASN C O 1
ATOM 4407 N N . GLY D 1 36 ? 78.86600 31.45800 -12.19500 1.000 28.31819 35 GLY C N 1
ATOM 4408 C CA . GLY D 1 36 ? 79.30500 31.29800 -10.82700 1.000 25.96755 35 GLY C CA 1
ATOM 4409 C C . GLY D 1 36 ? 79.27000 32.55200 -9.98100 1.000 30.49303 35 GLY C C 1
ATOM 4410 O O . GLY D 1 36 ? 79.58700 32.48000 -8.78100 1.000 32.93621 35 GLY C O 1
ATOM 4411 N N . LYS D 1 37 ? 78.92000 33.70300 -10.56300 1.000 23.66432 36 LYS C N 1
ATOM 4412 C CA . LYS D 1 37 ? 78.84200 34.92700 -9.77200 1.000 30.19498 36 LYS C CA 1
ATOM 4413 C C . LYS D 1 37 ? 77.70200 34.86400 -8.75900 1.000 30.85597 36 LYS C C 1
ATOM 4414 O O . LYS D 1 37 ? 77.82600 35.39200 -7.64900 1.000 34.23368 36 LYS C O 1
ATOM 4420 N N . LYS D 1 38 ? 76.59000 34.22300 -9.11100 1.000 28.27586 37 LYS C N 1
ATOM 4421 C CA . LYS D 1 38 ? 75.49200 33.99800 -8.17700 1.000 29.11595 37 LYS C CA 1
ATOM 4422 C C . LYS D 1 38 ? 75.35800 32.49900 -7.91800 1.000 32.34195 37 LYS C C 1
ATOM 4423 O O . LYS D 1 38 ? 75.22100 31.71300 -8.86000 1.000 29.42238 37 LYS C O 1
ATOM 4429 N N . GLU D 1 39 ? 75.34300 32.10200 -6.65100 1.000 24.09727 38 GLU C N 1
ATOM 4430 C CA . GLU D 1 39 ? 75.13700 30.67100 -6.32300 1.000 29.74976 38 GLU C CA 1
ATOM 4431 C C . GLU D 1 39 ? 73.64700 30.32200 -6.44300 1.000 32.45219 38 GLU C C 1
ATOM 4432 O O . GLU D 1 39 ? 72.82100 31.21300 -6.20800 1.000 30.65002 38 GLU C O 1
ATOM 4438 N N . LEU D 1 40 ? 73.33000 29.07200 -6.78800 1.000 25.35370 39 LEU C N 1
ATOM 4439 C CA . LEU D 1 40 ? 71.92600 28.62100 -6.98400 1.000 25.45448 39 LEU C CA 1
ATOM 4440 C C . LEU D 1 40 ? 71.14300 28.75900 -5.67500 1.000 24.29912 39 LEU C C 1
ATOM 4441 O O . LEU D 1 40 ? 69.95000 29.07000 -5.73800 1.000 24.00809 39 LEU C O 1
ATOM 4446 N N . GLY D 1 41 ? 71.79500 28.52000 -4.54100 1.000 23.34956 40 GLY C N 1
ATOM 4447 C CA . GLY D 1 41 ? 71.14500 28.68300 -3.22900 1.000 28.05032 40 GLY C CA 1
ATOM 4448 C C . GLY D 1 41 ? 70.68000 30.10700 -2.99700 1.000 29.93909 40 GLY C C 1
ATOM 4449 O O . GLY D 1 41 ? 69.68700 30.27600 -2.28600 1.000 31.44522 40 GLY C O 1
ATOM 4450 N N . ASN D 1 42 ? 71.40900 31.09300 -3.52700 1.000 26.37511 41 ASN C N 1
ATOM 4451 C CA . ASN D 1 42 ? 71.05200 32.52800 -3.36800 1.000 28.02013 41 ASN C CA 1
ATOM 4452 C C . ASN D 1 42 ? 69.71300 32.82400 -4.04600 1.000 29.24549 41 ASN C C 1
ATOM 4453 O O . ASN D 1 42 ? 69.03700 33.75900 -3.61200 1.000 29.52359 41 ASN C O 1
ATOM 4458 N N . LEU D 1 43 ? 69.35300 32.03300 -5.05600 1.000 32.25124 42 LEU C N 1
ATOM 4459 C CA . LEU D 1 43 ? 68.08900 32.26000 -5.80000 1.000 24.17270 42 LEU C CA 1
ATOM 4460 C C . LEU D 1 43 ? 66.89900 32.23900 -4.84300 1.000 25.57028 42 LEU C C 1
ATOM 4461 O O . LEU D 1 43 ? 66.89200 31.41700 -3.91700 1.000 22.42124 42 LEU C O 1
ATOM 4466 N N . THR D 1 44 ? 65.93300 33.11600 -5.07300 1.000 23.20504 43 THR C N 1
ATOM 4467 C CA . THR D 1 44 ? 64.69100 33.12300 -4.26800 1.000 27.60537 43 THR C CA 1
ATOM 4468 C C . THR D 1 44 ? 63.84200 31.90400 -4.63700 1.000 32.00236 43 THR C C 1
ATOM 4469 O O . THR D 1 44 ? 64.02400 31.37800 -5.74200 1.000 28.71485 43 THR C O 1
ATOM 4473 N N . LEU D 1 45 ? 62.95500 31.48400 -3.73800 1.000 33.77528 44 LEU C N 1
ATOM 4474 C CA . LEU D 1 45 ? 62.10300 30.29200 -3.96800 1.000 30.43653 44 LEU C CA 1
ATOM 4475 C C . LEU D 1 45 ? 61.21200 30.52200 -5.19000 1.000 32.29050 44 LEU C C 1
ATOM 4476 O O . LEU D 1 45 ? 61.10100 29.60100 -6.00000 1.000 33.76650 44 LEU C O 1
ATOM 4481 N N . ASN D 1 46 ? 60.64300 31.71900 -5.32800 1.000 30.90402 45 ASN C N 1
ATOM 4482 C CA . ASN D 1 46 ? 59.79100 32.04700 -6.49700 1.000 34.96046 45 ASN C CA 1
ATOM 4483 C C . ASN D 1 46 ? 60.53900 31.75400 -7.79900 1.000 34.47064 45 ASN C C 1
ATOM 4484 O O . ASN D 1 46 ? 59.96900 31.06300 -8.65000 1.000 36.04996 45 ASN C O 1
ATOM 4489 N N . SER D 1 47 ? 61.76200 32.26500 -7.94100 1.000 33.35736 46 SER C N 1
ATOM 4490 C CA . SER D 1 47 ? 62.51900 32.12700 -9.21100 1.000 30.60630 46 SER C CA 1
ATOM 4491 C C . SER D 1 47 ? 62.99700 30.68300 -9.36600 1.000 27.53500 46 SER C C 1
ATOM 4492 O O . SER D 1 47 ? 63.00800 30.18800 -10.49700 1.000 26.89960 46 SER C O 1
ATOM 4495 N N . ALA D 1 48 ? 63.37700 30.04600 -8.26100 1.000 27.22746 47 ALA C N 1
ATOM 4496 C CA . ALA D 1 48 ? 63.78600 28.65000 -8.31100 1.000 30.81563 47 ALA C CA 1
ATOM 4497 C C . ALA D 1 48 ? 62.63600 27.77400 -8.77100 1.000 32.70608 47 ALA C C 1
ATOM 4498 O O . ALA D 1 48 ? 62.82600 26.87900 -9.60000 1.000 30.85893 47 ALA C O 1
ATOM 4500 N N . GLU D 1 49 ? 61.43100 28.03800 -8.26100 1.000 31.76310 48 GLU C N 1
ATOM 4501 C CA . GLU D 1 49 ? 60.25500 27.29900 -8.70000 1.000 32.57582 48 GLU C CA 1
ATOM 4502 C C . GLU D 1 49 ? 60.01300 27.49100 -10.18700 1.000 32.82908 48 GLU C C 1
ATOM 4503 O O . GLU D 1 49 ? 59.69000 26.53300 -10.89400 1.000 34.73722 48 GLU C O 1
ATOM 4509 N N . LYS D 1 50 ? 60.16500 28.71700 -10.68200 1.000 32.58983 49 LYS C N 1
ATOM 4510 C CA . LYS D 1 50 ? 59.95200 28.99200 -12.12900 1.000 34.47520 49 LYS C CA 1
ATOM 4511 C C . LYS D 1 50 ? 60.92600 28.15600 -12.97100 1.000 34.08283 49 LYS C C 1
ATOM 4512 O O . LYS D 1 50 ? 60.48700 27.55000 -13.95700 1.000 30.94353 49 LYS C O 1
ATOM 4518 N N . LEU D 1 51 ? 62.19400 28.10800 -12.57500 1.000 27.92902 50 LEU C N 1
ATOM 4519 C CA . LEU D 1 51 ? 63.21000 27.33500 -13.33100 1.000 34.20074 50 LEU C CA 1
ATOM 4520 C C . LEU D 1 51 ? 62.92700 25.83300 -13.19400 1.000 30.69819 50 LEU C C 1
ATOM 4521 O O . LEU D 1 51 ? 63.08300 25.11600 -14.19100 1.000 24.67780 50 LEU C O 1
ATOM 4526 N N . PHE D 1 52 ? 62.52200 25.37400 -12.01000 1.000 28.23948 51 PHE C N 1
ATOM 4527 C CA . PHE D 1 52 ? 62.24100 23.93500 -11.76700 1.000 30.80557 51 PHE C CA 1
ATOM 4528 C C . PHE D 1 52 ? 61.05800 23.47100 -12.62800 1.000 31.13097 51 PHE C C 1
ATOM 4529 O O . PHE D 1 52 ? 61.17300 22.41700 -13.26200 1.000 28.67165 51 PHE C O 1
ATOM 4537 N N . GLU D 1 53 ? 59.96500 24.23600 -12.63600 1.000 28.00134 52 GLU C N 1
ATOM 4538 C CA . GLU D 1 53 ? 58.74800 23.87400 -13.40900 1.000 31.23011 52 GLU C CA 1
ATOM 4539 C C . GLU D 1 53 ? 59.02000 23.87100 -14.91400 1.000 33.15613 52 GLU C C 1
ATOM 4540 O O . GLU D 1 53 ? 58.50400 22.97100 -15.59100 1.000 34.57850 52 GLU C O 1
ATOM 4546 N N . TYR D 1 54 ? 59.78500 24.84200 -15.41600 1.000 29.48041 53 TYR C N 1
ATOM 4547 C CA . TYR D 1 54 ? 60.13600 24.81800 -16.85500 1.000 27.30840 53 TYR C CA 1
ATOM 4548 C C . TYR D 1 54 ? 60.93400 23.54500 -17.15500 1.000 28.47612 53 TYR C C 1
ATOM 4549 O O . TYR D 1 54 ? 60.61300 22.86600 -18.14000 1.000 26.07822 53 TYR C O 1
ATOM 4558 N N . GLN D 1 55 ? 61.91900 23.18000 -16.33500 1.000 27.88035 54 GLN C N 1
ATOM 4559 C CA . GLN D 1 55 ? 62.75000 21.99100 -16.67400 1.000 30.35008 54 GLN C CA 1
ATOM 4560 C C . GLN D 1 55 ? 61.91000 20.71000 -16.58200 1.000 32.52750 54 GLN C C 1
ATOM 4561 O O . GLN D 1 55 ? 62.13800 19.79900 -17.38900 1.000 28.86173 54 GLN C O 1
ATOM 4567 N N . LYS D 1 56 ? 60.97100 20.65700 -15.64000 1.000 27.42157 55 LYS C N 1
ATOM 4568 C CA . LYS D 1 56 ? 60.08500 19.47500 -15.49300 1.000 33.77645 55 LYS C CA 1
ATOM 4569 C C . LYS D 1 56 ? 59.22900 19.30100 -16.75100 1.000 30.34332 55 LYS C C 1
ATOM 4570 O O . LYS D 1 56 ? 59.05500 18.15600 -17.17100 1.000 32.07755 55 LYS C O 1
ATOM 4576 N N . GLU D 1 57 ? 58.72100 20.39600 -17.31400 1.000 31.58850 56 GLU C N 1
ATOM 4577 C CA . GLU D 1 57 ? 57.93100 20.34500 -18.57100 1.000 34.36374 56 GLU C CA 1
ATOM 4578 C C . GLU D 1 57 ? 58.81300 19.83700 -19.71200 1.000 31.54449 56 GLU C C 1
ATOM 4579 O O . GLU D 1 57 ? 58.30400 19.08900 -20.55900 1.000 40.72868 56 GLU C O 1
ATOM 4585 N N . MET D 1 58 ? 60.07600 20.25000 -19.73600 1.000 29.91484 57 MET C N 1
ATOM 4586 C CA . MET D 1 58 ? 61.02800 19.79200 -20.77700 1.000 33.13290 57 MET C CA 1
ATOM 4587 C C . MET D 1 58 ? 61.23400 18.27800 -20.66800 1.000 30.57093 57 MET C C 1
ATOM 4588 O O . MET D 1 58 ? 61.40600 17.63900 -21.71000 1.000 39.72880 57 MET C O 1
ATOM 4593 N N . GLU D 1 59 ? 61.24600 17.74200 -19.45100 1.000 28.96080 58 GLU C N 1
ATOM 4594 C CA . GLU D 1 59 ? 61.47400 16.29100 -19.23300 1.000 35.38765 58 GLU C CA 1
ATOM 4595 C C . GLU D 1 59 ? 60.14100 15.53300 -19.12100 1.000 36.02171 58 GLU C C 1
ATOM 4596 O O . GLU D 1 59 ? 60.18600 14.33000 -18.86900 1.000 35.59614 58 GLU C O 1
ATOM 4602 N N . LYS D 1 60 ? 59.00400 16.20800 -19.28700 1.000 30.74283 59 LYS C N 1
ATOM 4603 C CA . LYS D 1 60 ? 57.69200 15.54000 -19.08400 1.000 31.19190 59 LYS C CA 1
ATOM 4604 C C . LYS D 1 60 ? 57.43400 14.49200 -20.16800 1.000 35.31781 59 LYS C C 1
ATOM 4605 O O . LYS D 1 60 ? 57.71000 14.77900 -21.34400 1.000 33.26306 59 LYS C O 1
ATOM 4611 N N . VAL D 1 61 ? 56.91300 13.33100 -19.77300 1.000 27.50471 60 VAL C N 1
ATOM 4612 C CA . VAL D 1 61 ? 56.53600 12.27900 -20.75900 1.000 27.20154 60 VAL C CA 1
ATOM 4613 C C . VAL D 1 61 ? 55.23700 12.73100 -21.42300 1.000 24.29817 60 VAL C C 1
ATOM 4614 O O . VAL D 1 61 ? 54.32400 13.15200 -20.70200 1.000 28.17971 60 VAL C O 1
ATOM 4618 N N . ASP D 1 62 ? 55.17800 12.66700 -22.74800 1.000 23.50785 61 ASP C N 1
ATOM 4619 C CA . ASP D 1 62 ? 53.96300 13.04300 -23.45100 1.000 22.58434 61 ASP C CA 1
ATOM 4620 C C . ASP D 1 62 ? 53.02700 11.84500 -23.55500 1.000 20.95448 61 ASP C C 1
ATOM 4621 O O . ASP D 1 62 ? 53.40700 10.70000 -23.29900 1.000 17.54192 61 ASP C O 1
ATOM 4626 N N . THR D 1 63 ? 51.78300 12.13300 -23.92200 1.000 21.54814 62 THR C N 1
ATOM 4627 C CA . THR D 1 63 ? 50.73000 11.13800 -24.05000 1.000 22.23394 62 THR C CA 1
ATOM 4628 C C . THR D 1 63 ? 49.92300 11.42400 -25.30600 1.000 22.89806 62 THR C C 1
ATOM 4629 O O . THR D 1 63 ? 49.49100 12.55800 -25.51000 1.000 19.80830 62 THR C O 1
ATOM 4633 N N . TRP D 1 64 ? 49.74100 10.41600 -26.15600 1.000 20.72278 63 TRP C N 1
ATOM 4634 C CA . TRP D 1 64 ? 48.82800 10.53000 -27.28600 1.000 17.30209 63 TRP C CA 1
ATOM 4635 C C . TRP D 1 64 ? 47.94400 9.29100 -27.27800 1.000 17.75716 63 TRP C C 1
ATOM 4636 O O . TRP D 1 64 ? 48.42200 8.18100 -27.02200 1.000 17.83728 63 TRP C O 1
ATOM 4647 N N . ILE D 1 65 ? 46.65900 9.48200 -27.57400 1.000 19.21525 64 ILE C N 1
ATOM 4648 C CA . ILE D 1 65 ? 45.63300 8.45400 -27.47200 1.000 14.30266 64 ILE C CA 1
ATOM 4649 C C . ILE D 1 65 ? 44.94900 8.29000 -28.82000 1.000 17.08237 64 ILE C C 1
ATOM 4650 O O . ILE D 1 65 ? 44.50500 9.27700 -29.42300 1.000 19.97796 64 ILE C O 1
ATOM 4655 N N . VAL D 1 66 ? 44.84500 7.04200 -29.27200 1.000 18.28191 65 VAL C N 1
ATOM 4656 C CA . VAL D 1 66 ? 44.08200 6.67200 -30.45400 1.000 18.79670 65 VAL C CA 1
ATOM 4657 C C . VAL D 1 66 ? 42.95500 5.75600 -30.00500 1.000 19.77415 65 VAL C C 1
ATOM 4658 O O . VAL D 1 66 ? 43.20800 4.65900 -29.49600 1.000 20.47418 65 VAL C O 1
ATOM 4662 N N . TYR D 1 67 ? 41.71900 6.17200 -30.24500 1.000 19.96533 66 TYR C N 1
ATOM 4663 C CA . TYR D 1 67 ? 40.54500 5.36200 -29.96600 1.000 21.27405 66 TYR C CA 1
ATOM 4664 C C . TYR D 1 67 ? 40.06900 4.71200 -31.25800 1.000 20.98211 66 TYR C C 1
ATOM 4665 O O . TYR D 1 67 ? 39.94700 5.38600 -32.28900 1.000 19.96077 66 TYR C O 1
ATOM 4674 N N . ARG D 1 68 ? 39.78100 3.41600 -31.19200 1.000 24.10166 67 ARG C N 1
ATOM 4675 C CA . ARG D 1 68 ? 39.18200 2.67300 -32.29700 1.000 26.44878 67 ARG C CA 1
ATOM 4676 C C . ARG D 1 68 ? 37.90800 2.01200 -31.79300 1.000 31.51164 67 ARG C C 1
ATOM 4677 O O . ARG D 1 68 ? 37.94200 1.24400 -30.82100 1.000 29.33522 67 ARG C O 1
ATOM 4685 N N . GLY D 1 69 ? 36.79300 2.34500 -32.44000 1.000 28.67515 68 GLY C N 1
ATOM 4686 C CA . GLY D 1 69 ? 35.50300 1.73400 -32.08500 1.000 35.62740 68 GLY C CA 1
ATOM 4687 C C . GLY D 1 69 ? 34.94300 0.93100 -33.24100 1.000 40.97003 68 GLY C C 1
ATOM 4688 O O . GLY D 1 69 ? 35.21400 1.28800 -34.39700 1.000 37.68729 68 GLY C O 1
ATOM 4689 N N . ARG D 1 70 ? 34.18800 -0.11800 -32.92900 1.000 38.75932 69 ARG C N 1
ATOM 4690 C CA . ARG D 1 70 ? 33.57300 -0.94300 -33.99300 1.000 43.83616 69 ARG C CA 1
ATOM 4691 C C . ARG D 1 70 ? 32.13700 -1.30800 -33.62200 1.000 46.09713 69 ARG C C 1
ATOM 4692 O O . ARG D 1 70 ? 31.86500 -1.51600 -32.42700 1.000 37.67619 69 ARG C O 1
ATOM 4700 N N . THR D 1 71 ? 31.25800 -1.36400 -34.62300 1.000 47.48832 70 THR C N 1
ATOM 4701 C CA . THR D 1 71 ? 29.86000 -1.80100 -34.39200 1.000 41.78340 70 THR C CA 1
ATOM 4702 C C . THR D 1 71 ? 29.87400 -3.30700 -34.12300 1.000 47.53344 70 THR C C 1
ATOM 4703 O O . THR D 1 71 ? 30.83600 -3.97200 -34.54000 1.000 42.53374 70 THR C O 1
ATOM 4707 N N . ALA D 1 72 ? 28.84100 -3.81800 -33.45700 1.000 46.71291 71 ALA C N 1
ATOM 4708 C CA . ALA D 1 72 ? 28.75500 -5.27200 -33.19900 1.000 52.52866 71 ALA C CA 1
ATOM 4709 C C . ALA D 1 72 ? 28.73400 -6.00800 -34.54300 1.000 53.52767 71 ALA C C 1
ATOM 4710 O O . ALA D 1 72 ? 29.37100 -7.07100 -34.63200 1.000 54.15712 71 ALA C O 1
ATOM 4712 N N . ASP D 1 73 ? 28.04200 -5.45700 -35.54400 1.000 51.27674 72 ASP C N 1
ATOM 4713 C CA . ASP D 1 73 ? 28.01900 -6.04800 -36.91100 1.000 58.39508 72 ASP C CA 1
ATOM 4714 C C . ASP D 1 73 ? 29.41000 -5.96800 -37.55300 1.000 59.30297 72 ASP C C 1
ATOM 4715 O O . ASP D 1 73 ? 29.65400 -6.76800 -38.47400 1.000 60.43274 72 ASP C O 1
ATOM 4720 N N . MET D 1 74 ? 30.24000 -5.00000 -37.14600 1.000 58.78105 73 MET C N 1
ATOM 4721 C CA . MET D 1 74 ? 31.63000 -4.83100 -37.66400 1.000 55.69188 73 MET C CA 1
ATOM 4722 C C . MET D 1 74 ? 31.61800 -4.24800 -39.08100 1.000 55.88265 73 MET C C 1
ATOM 4723 O O . MET D 1 74 ? 32.63800 -4.36800 -39.77700 1.000 48.01461 73 MET C O 1
ATOM 4728 N N . ASN D 1 75 ? 30.49400 -3.65900 -39.48500 1.000 55.81662 74 ASN C N 1
ATOM 4729 C CA . ASN D 1 75 ? 30.40700 -3.00200 -40.81300 1.000 63.69484 74 ASN C CA 1
ATOM 4730 C C . ASN D 1 75 ? 30.86800 -1.54700 -40.69500 1.000 59.10372 74 ASN C C 1
ATOM 4731 O O . ASN D 1 75 ? 31.32400 -0.99700 -41.71200 1.000 60.01350 74 ASN C O 1
ATOM 4736 N N . LYS D 1 76 ? 30.76300 -0.96100 -39.50000 1.000 54.48631 75 LYS C N 1
ATOM 4737 C CA . LYS D 1 76 ? 31.12400 0.46900 -39.32100 1.000 53.31535 75 LYS C CA 1
ATOM 4738 C C . LYS D 1 76 ? 32.28600 0.61000 -38.33600 1.000 55.96223 75 LYS C C 1
ATOM 4739 O O . LYS D 1 76 ? 32.22900 0.00200 -37.25100 1.000 53.24280 75 LYS C O 1
ATOM 4745 N N . SER D 1 77 ? 33.29300 1.39800 -38.71300 1.000 50.99024 76 SER C N 1
ATOM 4746 C CA . SER D 1 77 ? 34.46600 1.61400 -37.83400 1.000 45.40444 76 SER C CA 1
ATOM 4747 C C . SER D 1 77 ? 34.65500 3.10000 -37.52200 1.000 44.45002 76 SER C C 1
ATOM 4748 O O . SER D 1 77 ? 34.36100 3.92600 -38.39800 1.000 42.12057 76 SER C O 1
ATOM 4751 N N . TYR D 1 78 ? 35.09700 3.41300 -36.30800 1.000 32.55377 77 TYR C N 1
ATOM 4752 C CA . TYR D 1 78 ? 35.34600 4.76600 -35.84400 1.000 30.83002 77 TYR C CA 1
ATOM 4753 C C . TYR D 1 78 ? 36.78800 4.90300 -35.36800 1.000 27.75574 77 TYR C C 1
ATOM 4754 O O . TYR D 1 78 ? 37.35500 3.96500 -34.80000 1.000 26.67977 77 TYR C O 1
ATOM 4763 N N . ILE D 1 79 ? 37.39800 6.05200 -35.62700 1.000 21.01538 78 ILE C N 1
ATOM 4764 C CA . ILE D 1 79 ? 38.71800 6.35100 -35.09100 1.000 21.75558 78 ILE C CA 1
ATOM 4765 C C . ILE D 1 79 ? 38.69800 7.78800 -34.59500 1.000 22.60557 78 ILE C C 1
ATOM 4766 O O . ILE D 1 79 ? 38.16300 8.66900 -35.27200 1.000 20.33460 78 ILE C O 1
ATOM 4771 N N . ALA D 1 80 ? 39.21800 8.01900 -33.38700 1.000 19.83634 79 ALA C N 1
ATOM 4772 C CA . ALA D 1 80 ? 39.32500 9.37300 -32.85100 1.000 22.06009 79 ALA C CA 1
ATOM 4773 C C . ALA D 1 80 ? 40.65800 9.49700 -32.13000 1.000 21.08327 79 ALA C C 1
ATOM 4774 O O . ALA D 1 80 ? 41.24800 8.49900 -31.72300 1.000 17.50000 79 ALA C O 1
ATOM 4776 N N . GLU D 1 81 ? 41.16100 10.72000 -32.02900 1.000 18.81913 80 GLU C N 1
ATOM 4777 C CA . GLU D 1 81 ? 42.50100 10.91100 -31.50200 1.000 22.10731 80 GLU C CA 1
ATOM 4778 C C . GLU D 1 81 ? 42.57100 12.15900 -30.63900 1.000 19.07496 80 GLU C C 1
ATOM 4779 O O . GLU D 1 81 ? 41.80100 13.10900 -30.81500 1.000 22.37966 80 GLU C O 1
ATOM 4785 N N . GLY D 1 82 ? 43.54100 12.15100 -29.72800 1.000 17.83701 81 GLY C N 1
ATOM 4786 C CA . GLY D 1 82 ? 43.78500 13.28900 -28.86600 1.000 15.87750 81 GLY C CA 1
ATOM 4787 C C . GLY D 1 82 ? 44.80900 13.03400 -27.77300 1.000 18.76161 81 GLY C C 1
ATOM 4788 O O . GLY D 1 82 ? 45.19200 11.88800 -27.53400 1.000 16.21483 81 GLY C O 1
ATOM 4789 N N . SER D 1 83 ? 45.29800 14.09500 -27.13000 1.000 19.45236 82 SER C N 1
ATOM 4790 C CA . SER D 1 83 ? 46.23000 13.95000 -26.01400 1.000 18.95764 82 SER C CA 1
ATOM 4791 C C . SER D 1 83 ? 45.53000 13.67700 -24.68500 1.000 19.96094 82 SER C C 1
ATOM 4792 O O . SER D 1 83 ? 46.20500 13.40300 -23.69600 1.000 22.05543 82 SER C O 1
ATOM 4795 N N . THR D 1 84 ? 44.22000 13.88900 -24.60200 1.000 22.26979 83 THR C N 1
ATOM 4796 C CA . THR D 1 84 ? 43.42400 13.57000 -23.42500 1.000 22.09191 83 THR C CA 1
ATOM 4797 C C . THR D 1 84 ? 42.14900 12.88300 -23.87600 1.000 22.38162 83 THR C C 1
ATOM 4798 O O . THR D 1 84 ? 41.77900 12.93600 -25.05100 1.000 21.76650 83 THR C O 1
ATOM 4802 N N . TYR D 1 85 ? 41.46500 12.24500 -22.92500 1.000 21.75563 84 TYR C N 1
ATOM 4803 C CA . TYR D 1 85 ? 40.20200 11.60000 -23.25600 1.000 20.97095 84 TYR C CA 1
ATOM 4804 C C . TYR D 1 85 ? 39.13300 12.61600 -23.64800 1.000 22.73338 84 TYR C C 1
ATOM 4805 O O . TYR D 1 85 ? 38.27700 12.31500 -24.48600 1.000 24.20104 84 TYR C O 1
ATOM 4814 N N . GLU D 1 86 ? 39.17400 13.82600 -23.09700 1.000 27.29789 85 GLU C N 1
ATOM 4815 C CA . GLU D 1 86 ? 38.19500 14.85600 -23.54200 1.000 29.74266 85 GLU C CA 1
ATOM 4816 C C . GLU D 1 86 ? 38.43800 15.22300 -25.01400 1.000 25.53657 85 GLU C C 1
ATOM 4817 O O . GLU D 1 86 ? 37.45500 15.33500 -25.75700 1.000 26.72588 85 GLU C O 1
ATOM 4823 N N . GLU D 1 87 ? 39.69900 15.39800 -25.41000 1.000 23.51359 86 GLU C N 1
ATOM 4824 C CA . GLU D 1 87 ? 40.03700 15.73100 -26.81900 1.000 26.06611 86 GLU C CA 1
ATOM 4825 C C . GLU D 1 87 ? 39.62800 14.57200 -27.73200 1.000 22.98348 86 GLU C C 1
ATOM 4826 O O . GLU D 1 87 ? 39.14900 14.84600 -28.83200 1.000 23.79411 86 GLU C O 1
ATOM 4832 N N . VAL D 1 88 ? 39.83600 13.33500 -27.28600 1.000 19.40138 87 VAL C N 1
ATOM 4833 C CA . VAL D 1 88 ? 39.41300 12.14700 -28.07900 1.000 19.64973 87 VAL C CA 1
ATOM 4834 C C . VAL D 1 88 ? 37.89200 12.21500 -28.24300 1.000 23.44169 87 VAL C C 1
ATOM 4835 O O . VAL D 1 88 ? 37.41800 12.03300 -29.36600 1.000 20.43901 87 VAL C O 1
ATOM 4839 N N . TYR D 1 89 ? 37.17300 12.49500 -27.14800 1.000 26.24149 88 TYR C N 1
ATOM 4840 C CA . TYR D 1 89 ? 35.71600 12.57300 -27.23000 1.000 26.80331 88 TYR C CA 1
ATOM 4841 C C . TYR D 1 89 ? 35.27200 13.69200 -28.15800 1.000 24.35333 88 TYR C C 1
ATOM 4842 O O . TYR D 1 89 ? 34.36600 13.50000 -28.97800 1.000 23.69315 88 TYR C O 1
ATOM 4851 N N . ASN D 1 90 ? 35.91200 14.86100 -28.05200 1.000 24.34733 89 ASN C N 1
ATOM 4852 C CA . ASN D 1 90 ? 35.57800 15.97700 -28.92900 1.000 25.72551 89 ASN C CA 1
ATOM 4853 C C . ASN D 1 90 ? 35.86300 15.64400 -30.38700 1.000 30.06015 89 ASN C C 1
ATOM 4854 O O . ASN D 1 90 ? 35.05500 15.96300 -31.26600 1.000 34.10752 89 ASN C O 1
ATOM 4859 N N . ASN D 1 91 ? 37.00500 15.00900 -30.66300 1.000 23.45521 90 ASN C N 1
ATOM 4860 C CA . ASN D 1 91 ? 37.31800 14.58900 -32.02600 1.000 22.16300 90 ASN C CA 1
ATOM 4861 C C . ASN D 1 91 ? 36.29000 13.58300 -32.53000 1.000 23.06323 90 ASN C C 1
ATOM 4862 O O . ASN D 1 91 ? 35.85300 13.64400 -33.68800 1.000 24.39333 90 ASN C O 1
ATOM 4867 N N . PHE D 1 92 ? 35.87900 12.65600 -31.66600 1.000 23.28066 91 PHE C N 1
ATOM 4868 C CA . PHE D 1 92 ? 34.87000 11.68400 -32.05900 1.000 29.38713 91 PHE C CA 1
ATOM 4869 C C . PHE D 1 92 ? 33.56400 12.37000 -32.44300 1.000 30.92683 91 PHE C C 1
ATOM 4870 O O . PHE D 1 92 ? 32.98400 12.07500 -33.49500 1.000 26.71542 91 PHE C O 1
ATOM 4878 N N . VAL D 1 93 ? 33.08800 13.30200 -31.61000 1.000 28.64055 92 VAL C N 1
ATOM 4879 C CA . VAL D 1 93 ? 31.79100 13.90000 -31.92100 1.000 31.57046 92 VAL C CA 1
ATOM 4880 C C . VAL D 1 93 ? 31.91200 14.82800 -33.12800 1.000 34.82501 92 VAL C C 1
ATOM 4881 O O . VAL D 1 93 ? 30.99500 14.89500 -33.95500 1.000 30.17691 92 VAL C O 1
ATOM 4885 N N . ASP D 1 94 ? 33.06600 15.46800 -33.30200 1.000 30.78809 93 ASP C N 1
ATOM 4886 C CA . ASP D 1 94 ? 33.26800 16.37300 -34.46200 1.000 27.39078 93 ASP C CA 1
ATOM 4887 C C . ASP D 1 94 ? 33.26000 15.56800 -35.76500 1.000 30.27313 93 ASP C C 1
ATOM 4888 O O . ASP D 1 94 ? 32.91900 16.14900 -36.80100 1.000 35.04331 93 ASP C O 1
ATOM 4893 N N . LYS D 1 95 ? 33.60000 14.28400 -35.71200 1.000 28.03008 94 LYS C N 1
ATOM 4894 C CA . LYS D 1 95 ? 33.71500 13.47400 -36.95100 1.000 30.60424 94 LYS C CA 1
ATOM 4895 C C . LYS D 1 95 ? 32.45700 12.63500 -37.17900 1.000 32.58000 94 LYS C C 1
ATOM 4896 O O . LYS D 1 95 ? 32.08900 12.44800 -38.34500 1.000 31.78740 94 LYS C O 1
ATOM 4902 N N . TYR D 1 96 ? 31.84200 12.12800 -36.11100 1.000 33.61864 95 TYR C N 1
ATOM 4903 C CA . TYR D 1 96 ? 30.69800 11.24700 -36.26900 1.000 33.61251 95 TYR C CA 1
ATOM 4904 C C . TYR D 1 96 ? 29.40400 11.76300 -35.64500 1.000 32.68779 95 TYR C C 1
ATOM 4905 O O . TYR D 1 96 ? 28.36300 11.12100 -35.81100 1.000 34.40775 95 TYR C O 1
ATOM 4914 N N . GLY D 1 97 ? 29.43700 12.88800 -34.93000 1.000 34.30356 96 GLY C N 1
ATOM 4915 C CA . GLY D 1 97 ? 28.25300 13.46200 -34.31400 1.000 35.66286 96 GLY C CA 1
ATOM 4916 C C . GLY D 1 97 ? 28.01200 12.97500 -32.89400 1.000 39.39662 96 GLY C C 1
ATOM 4917 O O . GLY D 1 97 ? 28.71600 12.11800 -32.35800 1.000 38.32068 96 GLY C O 1
ATOM 4918 N N . TYR D 1 98 ? 26.95300 13.51200 -32.28500 1.000 37.74973 97 TYR C N 1
ATOM 4919 C CA . TYR D 1 98 ? 26.64700 13.26500 -30.88000 1.000 38.87225 97 TYR C CA 1
ATOM 4920 C C . TYR D 1 98 ? 25.62200 12.16000 -30.66700 1.000 40.10424 97 TYR C C 1
ATOM 4921 O O . TYR D 1 98 ? 25.22700 11.91900 -29.52300 1.000 46.07898 97 TYR C O 1
ATOM 4930 N N . ASP D 1 99 ? 25.15500 11.50600 -31.73000 1.000 41.08479 98 ASP C N 1
ATOM 4931 C CA . ASP D 1 99 ? 24.11500 10.48900 -31.62200 1.000 48.35138 98 ASP C CA 1
ATOM 4932 C C . ASP D 1 99 ? 24.62800 9.06600 -31.82400 1.000 49.97601 98 ASP C C 1
ATOM 4933 O O . ASP D 1 99 ? 23.81200 8.14400 -31.94300 1.000 56.94806 98 ASP C O 1
ATOM 4935 N N . VAL D 1 100 ? 25.94500 8.85800 -31.90000 1.000 50.18801 99 VAL C N 1
ATOM 4936 C CA . VAL D 1 100 ? 26.48600 7.51100 -32.11900 1.000 45.51414 99 VAL C CA 1
ATOM 4937 C C . VAL D 1 100 ? 26.71400 6.78200 -30.79900 1.000 44.06339 99 VAL C C 1
ATOM 4938 O O . VAL D 1 100 ? 26.40600 5.59300 -30.67400 1.000 44.74918 99 VAL C O 1
ATOM 4942 N N . LEU D 1 101 ? 27.25800 7.48600 -29.81000 1.000 41.82820 100 LEU C N 1
ATOM 4943 C CA . LEU D 1 101 ? 27.44600 6.87600 -28.46800 1.000 43.41498 100 LEU C CA 1
ATOM 4944 C C . LEU D 1 101 ? 26.08000 6.66800 -27.80500 1.000 44.11175 100 LEU C C 1
ATOM 4945 O O . LEU D 1 101 ? 25.07700 7.16700 -28.34300 1.000 44.51033 100 LEU C O 1
ATOM 4950 N N . ASP D 1 102 ? 26.04600 5.96500 -26.67300 1.000 45.99275 101 ASP C N 1
ATOM 4951 C CA . ASP D 1 102 ? 24.76400 5.65000 -25.98800 1.000 41.52426 101 ASP C CA 1
ATOM 4952 C C . ASP D 1 102 ? 24.00800 6.93300 -25.64000 1.000 48.08785 101 ASP C C 1
ATOM 4953 O O . ASP D 1 102 ? 24.65900 7.93600 -25.31600 1.000 44.01386 101 ASP C O 1
ATOM 4958 N N . GLU D 1 103 ? 22.67800 6.87400 -25.67400 1.000 49.87765 102 GLU C N 1
ATOM 4959 C CA . GLU D 1 103 ? 21.85900 8.08800 -25.43600 1.000 50.77382 102 GLU C CA 1
ATOM 4960 C C . GLU D 1 103 ? 22.08400 8.63400 -24.02600 1.000 49.23583 102 GLU C C 1
ATOM 4961 O O . GLU D 1 103 ? 22.07500 7.83000 -23.07800 1.000 44.09005 102 GLU C O 1
ATOM 4967 N N . ASP D 1 104 ? 22.30800 9.94500 -23.91700 1.000 47.26972 103 ASP C N 1
ATOM 4968 C CA . ASP D 1 104 ? 22.49100 10.62100 -22.60400 1.000 52.17875 103 ASP C CA 1
ATOM 4969 C C . ASP D 1 104 ? 23.69400 10.05500 -21.84300 1.000 53.40682 103 ASP C C 1
ATOM 4970 O O . ASP D 1 104 ? 23.68700 10.16000 -20.61600 1.000 49.79520 103 ASP C O 1
ATOM 4975 N N . ILE D 1 105 ? 24.70900 9.54300 -22.54100 1.000 53.06474 104 ILE C N 1
ATOM 4976 C CA . ILE D 1 105 ? 25.84400 8.89700 -21.82100 1.000 47.96143 104 ILE C CA 1
ATOM 4977 C C . ILE D 1 105 ? 26.54000 9.96800 -20.97700 1.000 45.21410 104 ILE C C 1
ATOM 4978 O O . ILE D 1 105 ? 26.93400 9.65400 -19.84600 1.000 39.58494 104 ILE C O 1
ATOM 4983 N N . TYR D 1 106 ? 26.64700 11.18900 -21.50500 1.000 38.14261 105 TYR C N 1
ATOM 4984 C CA . TYR D 1 106 ? 27.26100 12.26200 -20.73100 1.000 40.10458 105 TYR C CA 1
ATOM 4985 C C . TYR D 1 106 ? 26.44500 12.51200 -19.46800 1.000 47.31619 105 TYR C C 1
ATOM 4986 O O . TYR D 1 106 ? 26.98600 12.59600 -18.34800 1.000 49.17853 105 TYR C O 1
ATOM 4995 N N . GLU D 1 107 ? 25.11800 12.58500 -19.64000 1.000 53.12771 106 GLU C N 1
ATOM 4996 C CA . GLU D 1 107 ? 24.22100 12.84700 -18.51900 1.000 49.85217 106 GLU C CA 1
ATOM 4997 C C . GLU D 1 107 ? 24.28700 11.73200 -17.48300 1.000 48.93445 106 GLU C C 1
ATOM 4998 O O . GLU D 1 107 ? 24.47900 11.99400 -16.28500 1.000 50.43388 106 GLU C O 1
ATOM 5000 N N . ILE D 1 108 ? 24.27000 10.48400 -17.94700 1.000 47.84367 107 ILE C N 1
ATOM 5001 C CA . ILE D 1 108 ? 24.33300 9.33800 -17.05000 1.000 46.07563 107 ILE C CA 1
ATOM 5002 C C . ILE D 1 108 ? 25.64900 9.32200 -16.28100 1.000 52.17338 107 ILE C C 1
ATOM 5003 O O . ILE D 1 108 ? 25.68500 8.99400 -15.08800 1.000 55.15532 107 ILE C O 1
ATOM 5008 N N . GLN D 1 109 ? 26.75400 9.64400 -16.95900 1.000 46.17336 108 GLN C N 1
ATOM 5009 C CA . GLN D 1 109 ? 28.06200 9.62600 -16.31100 1.000 50.01812 108 GLN C CA 1
ATOM 5010 C C . GLN D 1 109 ? 28.17300 10.64900 -15.19200 1.000 47.29780 108 GLN C C 1
ATOM 5011 O O . GLN D 1 109 ? 28.74600 10.35100 -14.13800 1.000 46.55382 108 GLN C O 1
ATOM 5017 N N . LEU D 1 110 ? 27.67300 11.87300 -15.40600 1.000 51.26378 109 LEU C N 1
ATOM 5018 C CA . LEU D 1 110 ? 27.67500 12.84400 -14.30400 1.000 55.99775 109 LEU C CA 1
ATOM 5019 C C . LEU D 1 110 ? 26.79800 12.36100 -13.14900 1.000 59.48271 109 LEU C C 1
ATOM 5020 O O . LEU D 1 110 ? 27.14000 12.56600 -11.97500 1.000 56.54141 109 LEU C O 1
ATOM 5025 N N . LEU D 1 111 ? 25.64700 11.74300 -13.46300 1.000 48.93461 110 LEU C N 1
ATOM 5026 C CA . LEU D 1 111 ? 24.80300 11.20600 -12.39400 1.000 60.89877 110 LEU C CA 1
ATOM 5027 C C . LEU D 1 111 ? 25.56100 10.16700 -11.58200 1.000 61.95907 110 LEU C C 1
ATOM 5028 O O . LEU D 1 111 ? 25.56200 10.20700 -10.34600 1.000 59.37343 110 LEU C O 1
ATOM 5033 N N . LYS D 1 112 ? 26.19500 9.21900 -12.27600 1.000 60.26653 111 LYS C N 1
ATOM 5034 C CA . LYS D 1 112 ? 26.99900 8.18100 -11.57700 1.000 58.03876 111 LYS C CA 1
ATOM 5035 C C . LYS D 1 112 ? 28.09300 8.86100 -10.75300 1.000 57.13043 111 LYS C C 1
ATOM 5036 O O . LYS D 1 112 ? 28.31700 8.43600 -9.60800 1.000 57.16122 111 LYS C O 1
ATOM 5042 N N . LYS D 1 113 ? 28.73500 9.88400 -11.31600 1.000 52.68475 112 LYS C N 1
ATOM 5043 C CA . LYS D 1 113 ? 29.84300 10.58000 -10.61200 1.000 54.11198 112 LYS C CA 1
ATOM 5044 C C . LYS D 1 113 ? 29.31400 11.25000 -9.34200 1.000 56.78218 112 LYS C C 1
ATOM 5045 O O . LYS D 1 113 ? 30.04000 11.25500 -8.33500 1.000 56.37318 112 LYS C O 1
ATOM 5051 N N . ASN D 1 114 ? 28.09800 11.79200 -9.39000 1.000 61.20310 113 ASN C N 1
ATOM 5052 C CA . ASN D 1 114 ? 27.56000 12.57000 -8.24200 1.000 68.85605 113 ASN C CA 1
ATOM 5053 C C . ASN D 1 114 ? 26.84300 11.67700 -7.22200 1.000 68.59381 113 ASN C C 1
ATOM 5054 O O . ASN D 1 114 ? 26.36300 12.22100 -6.21300 1.000 70.69676 113 ASN C O 1
ATOM 5059 N N . GLY D 1 115 ? 26.79000 10.36600 -7.45700 1.000 69.59572 114 GLY C N 1
ATOM 5060 C CA . GLY D 1 115 ? 26.19800 9.44300 -6.46800 1.000 70.21914 114 GLY C CA 1
ATOM 5061 C C . GLY D 1 115 ? 24.68700 9.39300 -6.56000 1.000 68.73074 114 GLY C C 1
ATOM 5062 O O . GLY D 1 115 ? 24.05500 8.91000 -5.60900 1.000 70.30647 114 GLY C O 1
ATOM 5063 N N . GLU D 1 116 ? 24.13200 9.88100 -7.66600 1.000 71.33591 115 GLU C N 1
ATOM 5064 C CA . GLU D 1 116 ? 22.66100 9.84900 -7.86500 1.000 74.22546 115 GLU C CA 1
ATOM 5065 C C . GLU D 1 116 ? 22.21900 8.41300 -8.16500 1.000 73.82143 115 GLU C C 1
ATOM 5066 O O . GLU D 1 116 ? 23.05700 7.62000 -8.62700 1.000 68.30335 115 GLU C O 1
ATOM 5072 N N . ASN D 1 117 ? 20.95000 8.10000 -7.90000 1.000 78.74140 116 ASN C N 1
ATOM 5073 C CA . ASN D 1 117 ? 20.41100 6.74700 -8.19100 1.000 77.24072 116 ASN C CA 1
ATOM 5074 C C . ASN D 1 117 ? 19.75200 6.77700 -9.57000 1.000 80.73974 116 ASN C C 1
ATOM 5075 O O . ASN D 1 117 ? 18.93600 7.68000 -9.81400 1.000 77.55134 116 ASN C O 1
ATOM 5077 N N . LEU D 1 118 ? 20.10900 5.82800 -10.43400 1.000 81.94899 117 LEU C N 1
ATOM 5078 C CA . LEU D 1 118 ? 19.57100 5.79200 -11.82000 1.000 85.88316 117 LEU C CA 1
ATOM 5079 C C . LEU D 1 118 ? 18.05900 5.54700 -11.80500 1.000 86.61557 117 LEU C C 1
ATOM 5080 O O . LEU D 1 118 ? 17.38000 6.04600 -12.72000 1.000 85.82409 117 LEU C O 1
ATOM 5085 N N . ASP D 1 119 ? 17.56000 4.79700 -10.81900 1.000 90.80944 118 ASP C N 1
ATOM 5086 C CA . ASP D 1 119 ? 16.11100 4.45700 -10.74200 1.000 92.00947 118 ASP C CA 1
ATOM 5087 C C . ASP D 1 119 ? 15.28200 5.74000 -10.63600 1.000 87.01535 118 ASP C C 1
ATOM 5088 O O . ASP D 1 119 ? 14.20000 5.79000 -11.24900 1.000 83.53749 118 ASP C O 1
ATOM 5090 N N . ASP D 1 120 ? 15.77100 6.72900 -9.88800 1.000 84.78227 119 ASP C N 1
ATOM 5091 C CA . ASP D 1 120 ? 15.06800 8.03100 -9.75100 1.000 86.32895 119 ASP C CA 1
ATOM 5092 C C . ASP D 1 120 ? 14.97300 8.71100 -11.11900 1.000 86.47753 119 ASP C C 1
ATOM 5093 O O . ASP D 1 120 ? 13.94200 9.35600 -11.37900 1.000 85.02913 119 ASP C O 1
ATOM 5098 N N . TYR D 1 121 ? 16.00800 8.58400 -11.95300 1.000 89.65059 120 TYR C N 1
ATOM 5099 C CA . TYR D 1 121 ? 16.04200 9.29800 -13.25800 1.000 85.16349 120 TYR C CA 1
ATOM 5100 C C . TYR D 1 121 ? 15.44800 8.43900 -14.38100 1.000 85.66398 120 TYR C C 1
ATOM 5101 O O . TYR D 1 121 ? 15.46200 8.90000 -15.53300 1.000 87.62250 120 TYR C O 1
ATOM 5110 N N . ASP D 1 122 ? 14.92800 7.25600 -14.04900 1.000 86.02701 121 ASP C N 1
ATOM 5111 C CA . ASP D 1 122 ? 14.28000 6.37100 -15.05800 1.000 86.54252 121 ASP C CA 1
ATOM 5112 C C . ASP D 1 122 ? 15.21200 6.18400 -16.25500 1.000 89.24556 121 ASP C C 1
ATOM 5113 O O . ASP D 1 122 ? 14.75900 6.39300 -17.39600 1.000 85.28084 121 ASP C O 1
ATOM 5115 N N . VAL D 1 123 ? 16.46100 5.79500 -15.99400 1.000 93.24392 122 VAL C N 1
ATOM 5116 C CA . VAL D 1 123 ? 17.44000 5.56300 -17.09500 1.000 91.27064 122 VAL C CA 1
ATOM 5117 C C . VAL D 1 123 ? 16.95100 4.38300 -17.94200 1.000 89.43777 122 VAL C C 1
ATOM 5118 O O . VAL D 1 123 ? 16.49300 3.38700 -17.35300 1.000 84.18116 122 VAL C O 1
ATOM 5122 N N . ASP D 1 124 ? 17.05600 4.49500 -19.26800 1.000 87.54982 123 ASP C N 1
ATOM 5123 C CA . ASP D 1 124 ? 16.54100 3.44600 -20.18500 1.000 91.81941 123 ASP C CA 1
ATOM 5124 C C . ASP D 1 124 ? 17.50200 3.34300 -21.37200 1.000 93.27056 123 ASP C C 1
ATOM 5125 O O . ASP D 1 124 ? 18.39300 4.20300 -21.47900 1.000 89.50892 123 ASP C O 1
ATOM 5130 N N . SER D 1 125 ? 17.32400 2.33800 -22.23300 1.000 91.08222 124 SER C N 1
ATOM 5131 C CA . SER D 1 125 ? 18.16300 2.25400 -23.45300 1.000 86.84419 124 SER C CA 1
ATOM 5132 C C . SER D 1 125 ? 17.94000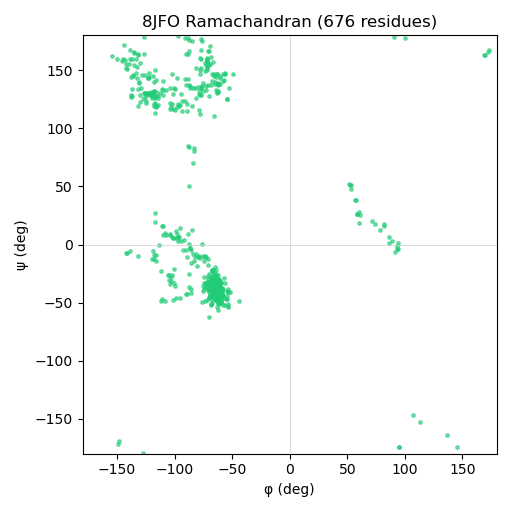 3.54100 -24.24400 1.000 88.70116 124 SER C C 1
ATOM 5133 O O . SER D 1 125 ? 18.92200 4.07100 -24.79100 1.000 95.28731 124 SER C O 1
ATOM 5136 N N . ASP D 1 126 ? 16.70000 4.02500 -24.29300 1.000 89.43214 125 ASP C N 1
ATOM 5137 C CA . ASP D 1 126 ? 16.39900 5.31900 -24.96100 1.000 85.44739 125 ASP C CA 1
ATOM 5138 C C . ASP D 1 126 ? 17.11500 6.45200 -24.21900 1.000 83.77357 125 ASP C C 1
ATOM 5139 O O . ASP D 1 126 ? 17.44700 7.44700 -24.87400 1.000 82.92955 125 ASP C O 1
ATOM 5141 N N . GLY D 1 127 ? 17.23600 6.35800 -22.89300 1.000 81.17919 126 GLY C N 1
ATOM 5142 C CA . GLY D 1 127 ? 17.98300 7.37400 -22.12500 1.000 78.49137 126 GLY C CA 1
ATOM 5143 C C . GLY D 1 127 ? 17.25500 7.77200 -20.85700 1.000 83.06773 126 GLY C C 1
ATOM 5144 O O . GLY D 1 127 ? 16.34200 7.03700 -20.45300 1.000 88.91190 126 GLY C O 1
ATOM 5145 N N . ILE D 1 128 ? 17.64300 8.89100 -20.24300 1.000 79.09165 127 ILE C N 1
ATOM 5146 C CA . ILE D 1 128 ? 16.89000 9.39400 -19.05700 1.000 85.34971 127 ILE C CA 1
ATOM 5147 C C . ILE D 1 128 ? 15.47000 9.73400 -19.52400 1.000 90.00791 127 ILE C C 1
ATOM 5148 O O . ILE D 1 128 ? 15.34200 10.42500 -20.55500 1.000 87.45314 127 ILE C O 1
ATOM 5153 N N . ASN D 1 129 ? 14.44800 9.26800 -18.79700 1.000 91.96234 128 ASN C N 1
ATOM 5154 C CA . ASN D 1 129 ? 13.03500 9.55600 -19.16400 1.000 87.21311 128 ASN C CA 1
ATOM 5155 C C . ASN D 1 129 ? 12.47600 10.64100 -18.23900 1.000 86.24971 128 ASN C C 1
ATOM 5156 O O . ASN D 1 129 ? 11.62700 11.42500 -18.69600 1.000 88.05713 128 ASN C O 1
ATOM 5161 N N . ASN D 1 130 ? 12.95600 10.69200 -16.99600 1.000 86.14443 129 ASN C N 1
ATOM 5162 C CA . ASN D 1 130 ? 12.48700 11.70800 -16.01800 1.000 89.52159 129 ASN C CA 1
ATOM 5163 C C . ASN D 1 130 ? 13.26000 13.00600 -16.25600 1.000 88.25064 129 ASN C C 1
ATOM 5164 O O . ASN D 1 130 ? 14.27800 13.21700 -15.56800 1.000 86.79023 129 ASN C O 1
ATOM 5169 N N . TYR D 1 131 ? 12.82200 13.81300 -17.22100 1.000 82.54833 130 TYR C N 1
ATOM 5170 C CA . TYR D 1 131 ? 13.58500 15.03700 -17.57200 1.000 85.70180 130 TYR C CA 1
ATOM 5171 C C . TYR D 1 131 ? 13.45100 16.05800 -16.44500 1.000 90.52314 130 TYR C C 1
ATOM 5172 O O . TYR D 1 131 ? 14.37700 16.85900 -16.25200 1.000 91.08923 130 TYR C O 1
ATOM 5174 N N . ASP D 1 132 ? 12.32700 16.02000 -15.73100 1.000 94.69736 131 ASP C N 1
ATOM 5175 C CA . ASP D 1 132 ? 12.07100 17.01200 -14.65300 1.000 96.66022 131 ASP C CA 1
ATOM 5176 C C . ASP D 1 132 ? 13.16300 16.89400 -13.58900 1.000 93.47763 131 ASP C C 1
ATOM 5177 O O . ASP D 1 132 ? 13.75600 17.92900 -13.23300 1.000 94.70178 131 ASP C O 1
ATOM 5182 N N . LYS D 1 133 ? 13.42900 15.67300 -13.12500 1.000 93.25909 132 LYS C N 1
ATOM 5183 C CA . LYS D 1 133 ? 14.48200 15.45400 -12.10000 1.000 91.71650 132 LYS C CA 1
ATOM 5184 C C . LYS D 1 133 ? 15.83600 15.88000 -12.67800 1.000 93.84787 132 LYS C C 1
ATOM 5185 O O . LYS D 1 133 ? 16.62200 16.49300 -11.93600 1.000 92.00924 132 LYS C O 1
ATOM 5187 N N . LEU D 1 134 ? 16.09000 15.57200 -13.95300 1.000 89.82928 133 LEU C N 1
ATOM 5188 C CA . LEU D 1 134 ? 17.40500 15.89700 -14.56700 1.000 91.23992 133 LEU C CA 1
ATOM 5189 C C . LEU D 1 134 ? 17.61100 17.41400 -14.57500 1.000 92.28143 133 LEU C C 1
ATOM 5190 O O . LEU D 1 134 ? 18.73200 17.85500 -14.26900 1.000 88.24489 133 LEU C O 1
ATOM 5192 N N . ASP D 1 135 ? 16.56400 18.17200 -14.91200 1.000 95.03543 134 ASP C N 1
ATOM 5193 C CA . ASP D 1 135 ? 16.66700 19.65500 -14.95900 1.000 93.05686 134 ASP C CA 1
ATOM 5194 C C . ASP D 1 135 ? 16.97200 20.16900 -13.55200 1.000 91.27996 134 ASP C C 1
ATOM 5195 O O . ASP D 1 135 ? 17.81800 21.07000 -13.41800 1.000 89.38601 134 ASP C O 1
ATOM 5200 N N . GLU D 1 136 ? 16.31100 19.60100 -12.54500 1.000 92.14059 135 GLU C N 1
ATOM 5201 C CA . GLU D 1 136 ? 16.57400 20.00800 -11.14100 1.000 95.71561 135 GLU C CA 1
ATOM 5202 C C . GLU D 1 136 ? 18.03400 19.70000 -10.79200 1.000 94.53202 135 GLU C C 1
ATOM 5203 O O . GLU D 1 136 ? 18.68400 20.56100 -10.17400 1.000 92.47520 135 GLU C O 1
ATOM 5205 N N . PHE D 1 137 ? 18.52100 18.51200 -11.16500 1.000 90.92982 136 PHE C N 1
ATOM 5206 C CA . PHE D 1 137 ? 19.93200 18.13600 -10.89100 1.000 92.62566 136 PHE C CA 1
ATOM 5207 C C . PHE D 1 137 ? 20.86600 19.18800 -11.49200 1.000 89.34538 136 PHE C C 1
ATOM 5208 O O . PHE D 1 137 ? 21.82400 19.59400 -10.81800 1.000 87.40478 136 PHE C O 1
ATOM 5216 N N . ARG D 1 138 ? 20.60500 19.58700 -12.73600 1.000 88.21298 137 ARG C N 1
ATOM 5217 C CA . ARG D 1 138 ? 21.47500 20.57400 -13.42100 1.000 85.56982 137 ARG C CA 1
ATOM 5218 C C . ARG D 1 138 ? 21.45800 21.86500 -12.61000 1.000 91.74100 137 ARG C C 1
ATOM 5219 O O . ARG D 1 138 ? 22.51800 22.50800 -12.49700 1.000 88.82834 137 ARG C O 1
ATOM 5221 N N . GLU D 1 139 ? 20.28800 22.22700 -12.07800 1.000 96.59871 138 GLU C N 1
ATOM 5222 C CA . GLU D 1 139 ? 20.16300 23.46800 -11.27400 1.000 95.72122 138 GLU C CA 1
ATOM 5223 C C . GLU D 1 139 ? 20.81100 23.26600 -9.89900 1.000 93.97226 138 GLU C C 1
ATOM 5224 O O . GLU D 1 139 ? 20.98700 24.27000 -9.18800 1.000 93.44515 138 GLU C O 1
ATOM 5226 N N . SER D 1 140 ? 21.17500 22.02600 -9.55100 1.000 94.47471 139 SER C N 1
ATOM 5227 C CA . SER D 1 140 ? 21.86700 21.79000 -8.26000 1.000 91.51336 139 SER C CA 1
ATOM 5228 C C . SER D 1 140 ? 23.36500 22.02900 -8.44500 1.000 89.97474 139 SER C C 1
ATOM 5229 O O . SER D 1 140 ? 23.78900 22.26000 -9.59000 1.000 91.82193 139 SER C O 1
ATOM 5231 N N . ASP D 1 141 ? 24.13900 21.96400 -7.36000 1.000 84.65579 140 ASP C N 1
ATOM 5232 C CA . ASP D 1 141 ? 25.61000 22.10600 -7.49000 1.000 85.41530 140 ASP C CA 1
ATOM 5233 C C . ASP D 1 141 ? 26.19900 20.69700 -7.57600 1.000 89.85249 140 ASP C C 1
ATOM 5234 O O . ASP D 1 141 ? 25.98400 19.92100 -6.62700 1.000 90.83284 140 ASP C O 1
ATOM 5236 N N . TYR D 1 142 ? 26.88700 20.36900 -8.67600 1.000 84.37244 141 TYR C N 1
ATOM 5237 C CA . TYR D 1 142 ? 27.39700 18.98400 -8.85300 1.000 78.48672 141 TYR C CA 1
ATOM 5238 C C . TYR D 1 142 ? 28.87200 18.98600 -9.26300 1.000 75.68822 141 TYR C C 1
ATOM 5239 O O . TYR D 1 142 ? 29.37100 20.03900 -9.69900 1.000 71.60702 141 TYR C O 1
ATOM 5248 N N . VAL D 1 143 ? 29.54100 17.83500 -9.12400 1.000 74.80755 142 VAL C N 1
ATOM 5249 C CA . VAL D 1 143 ? 30.96900 17.70800 -9.54100 1.000 68.62331 142 VAL C CA 1
ATOM 5250 C C . VAL D 1 143 ? 30.99200 17.47600 -11.05200 1.000 66.27320 142 VAL C C 1
ATOM 5251 O O . VAL D 1 143 ? 30.32700 16.53300 -11.49300 1.000 62.27912 142 VAL C O 1
ATOM 5255 N N . ASP D 1 144 ? 31.74000 18.29500 -11.79600 1.000 67.44904 143 ASP C N 1
ATOM 5256 C CA . ASP D 1 144 ? 31.84600 18.16200 -13.27500 1.000 65.24851 143 ASP C CA 1
ATOM 5257 C C . ASP D 1 144 ? 32.67100 16.92700 -13.64700 1.000 58.33452 143 ASP C C 1
ATOM 5258 O O . ASP D 1 144 ? 33.54400 16.54000 -12.84700 1.000 53.64507 143 ASP C O 1
ATOM 5263 N N . LEU D 1 145 ? 32.41400 16.35900 -14.82800 1.000 51.68187 144 LEU C N 1
ATOM 5264 C CA . LEU D 1 145 ? 33.15500 15.16300 -15.30300 1.000 42.90139 144 LEU C CA 1
ATOM 5265 C C . LEU D 1 145 ? 34.65600 15.44300 -15.36600 1.000 43.58565 144 LEU C C 1
ATOM 5266 O O . LEU D 1 145 ? 35.03500 16.55800 -15.76100 1.000 42.28869 144 LEU C O 1
ATOM 5271 N N . GLU D 1 146 ? 35.47300 14.46300 -14.98800 1.000 40.68225 145 GLU C N 1
ATOM 5272 C CA . GLU D 1 146 ? 36.94500 14.59800 -15.11900 1.000 38.49704 145 GLU C CA 1
ATOM 5273 C C . GLU D 1 146 ? 37.37000 13.91400 -16.42300 1.000 33.87807 145 GLU C C 1
ATOM 5274 O O . GLU D 1 146 ? 36.48800 13.38100 -17.10900 1.000 35.27373 145 GLU C O 1
ATOM 5280 N N . ASP D 1 147 ? 38.66300 13.92100 -16.74700 1.000 34.40867 146 ASP C N 1
ATOM 5281 C CA . ASP D 1 147 ? 39.13300 13.36400 -18.04500 1.000 34.86445 146 ASP C CA 1
ATOM 5282 C C . ASP D 1 147 ? 38.80400 11.86900 -18.15600 1.000 31.71800 146 ASP C C 1
ATOM 5283 O O . ASP D 1 147 ? 38.41300 11.44600 -19.24700 1.000 33.71284 146 ASP C O 1
ATOM 5288 N N . TYR D 1 148 ? 38.96600 11.10900 -17.07300 1.000 29.38113 147 TYR C N 1
ATOM 5289 C CA . TYR D 1 148 ? 38.72000 9.64500 -17.10900 1.000 29.90222 147 TYR C CA 1
ATOM 5290 C C . TYR D 1 148 ? 37.25600 9.36000 -17.46400 1.000 32.58654 147 TYR C C 1
ATOM 5291 O O . TYR D 1 148 ? 36.99300 8.33000 -18.09800 1.000 25.52126 147 TYR C O 1
ATOM 5300 N N . ASP D 1 149 ? 36.34500 10.25400 -17.07000 1.000 28.96624 148 ASP C N 1
ATOM 5301 C CA . ASP D 1 149 ? 34.92600 10.06100 -17.35600 1.000 30.29649 148 ASP C CA 1
ATOM 5302 C C . ASP D 1 149 ? 34.65900 10.03900 -18.85900 1.000 25.55789 148 ASP C C 1
ATOM 5303 O O . ASP D 1 149 ? 33.72900 9.36800 -19.31600 1.000 31.87263 148 ASP C O 1
ATOM 5308 N N . TYR D 1 150 ? 35.47400 10.74500 -19.64700 1.000 24.04772 149 TYR C N 1
ATOM 5309 C CA . TYR D 1 150 ? 35.29100 10.72500 -21.10000 1.000 33.99260 149 TYR C CA 1
ATOM 5310 C C . TYR D 1 150 ? 35.66100 9.37100 -21.69700 1.000 27.47577 149 TYR C C 1
ATOM 5311 O O . TYR D 1 150 ? 35.01900 8.91600 -22.65000 1.000 29.69281 149 TYR C O 1
ATOM 5320 N N . ARG D 1 151 ? 36.69100 8.71200 -21.16000 1.000 27.31867 150 ARG C N 1
ATOM 5321 C CA . ARG D 1 151 ? 36.95700 7.33800 -21.57200 1.000 27.70247 150 ARG C CA 1
ATOM 5322 C C . ARG D 1 151 ? 35.77600 6.43900 -21.22400 1.000 26.29274 150 ARG C C 1
ATOM 5323 O O . ARG D 1 151 ? 35.36400 5.58000 -22.02300 1.000 26.50100 150 ARG C O 1
ATOM 5331 N N . GLU D 1 152 ? 35.19700 6.64900 -20.04100 1.000 28.75231 151 GLU C N 1
ATOM 5332 C CA . GLU D 1 152 ? 34.05700 5.82500 -19.64100 1.000 30.10167 151 GLU C CA 1
ATOM 5333 C C . GLU D 1 152 ? 32.84200 6.06400 -20.53300 1.000 35.15680 151 GLU C C 1
ATOM 5334 O O . GLU D 1 152 ? 32.05200 5.13800 -20.76200 1.000 34.22878 151 GLU C O 1
ATOM 5340 N N . LEU D 1 153 ? 32.69300 7.28200 -21.06600 1.000 30.47559 152 LEU C N 1
ATOM 5341 C CA . LEU D 1 153 ? 31.61800 7.54400 -22.02300 1.000 32.66013 152 LEU C CA 1
ATOM 5342 C C . LEU D 1 153 ? 31.64400 6.55300 -23.18300 1.000 32.98368 152 LEU C C 1
ATOM 5343 O O . LEU D 1 153 ? 30.59000 6.09700 -23.63900 1.000 38.01587 152 LEU C O 1
ATOM 5348 N N . PHE D 1 154 ? 32.83300 6.18300 -23.64600 1.000 31.10568 153 PHE C N 1
ATOM 5349 C CA . PHE D 1 154 ? 32.93600 5.18700 -24.74100 1.000 29.90966 153 PHE C CA 1
ATOM 5350 C C . PHE D 1 154 ? 32.67900 3.78200 -24.19000 1.000 31.63586 153 PHE C C 1
ATOM 5351 O O . PHE D 1 154 ? 31.84300 3.08200 -24.74900 1.000 37.48854 153 PHE C O 1
ATOM 5359 N N . GLU D 1 155 ? 33.34400 3.40700 -23.10100 1.000 33.52718 154 GLU C N 1
ATOM 5360 C CA . GLU D 1 155 ? 33.24600 2.02600 -22.55400 1.000 38.98274 154 GLU C CA 1
ATOM 5361 C C . GLU D 1 155 ? 31.82500 1.69100 -22.08500 1.000 39.25203 154 GLU C C 1
ATOM 5362 O O . GLU D 1 155 ? 31.39600 0.54800 -22.29700 1.000 42.95169 154 GLU C O 1
ATOM 5368 N N . ASN D 1 156 ? 31.12400 2.65100 -21.48900 1.000 32.62130 155 ASN C N 1
ATOM 5369 C CA . ASN D 1 156 ? 29.74400 2.42400 -20.98800 1.000 40.87255 155 ASN C CA 1
ATOM 5370 C C . ASN D 1 156 ? 28.78300 2.27900 -22.17200 1.000 41.00645 155 ASN C C 1
ATOM 5371 O O . ASN D 1 156 ? 27.63600 1.86800 -21.94200 1.000 41.83858 155 ASN C O 1
ATOM 5376 N N . SER D 1 157 ? 29.23200 2.62200 -23.38100 1.000 39.36397 156 SER C N 1
ATOM 5377 C CA . SER D 1 157 ? 28.34200 2.58600 -24.56800 1.000 38.41144 156 SER C CA 1
ATOM 5378 C C . SER D 1 157 ? 28.30500 1.20400 -25.22400 1.000 38.70013 156 SER C C 1
ATOM 5379 O O . SER D 1 157 ? 29.36800 0.58400 -25.33800 1.000 38.27878 156 SER C O 1
ATOM 5382 N N . SER D 1 158 ? 27.11000 0.73300 -25.59900 1.000 43.99111 157 SER C N 1
ATOM 5383 C CA . SER D 1 158 ? 26.95800 -0.53000 -26.31100 1.000 43.96848 157 SER C CA 1
ATOM 5384 C C . SER D 1 158 ? 25.89000 -0.51800 -27.39800 1.000 46.89654 157 SER C C 1
ATOM 5385 O O . SER D 1 158 ? 25.78600 -1.50700 -28.13000 1.000 48.10974 157 SER C O 1
ATOM 5388 N N . SER D 1 159 ? 25.09200 0.54700 -27.53300 1.000 43.12252 158 SER C N 1
ATOM 5389 C CA . SER D 1 159 ? 23.95100 0.50300 -28.44400 1.000 47.19687 158 SER C CA 1
ATOM 5390 C C . SER D 1 159 ? 24.39400 0.44000 -29.90100 1.000 47.66557 158 SER C C 1
ATOM 5391 O O . SER D 1 159 ? 23.95800 -0.43800 -30.65300 1.000 54.12918 158 SER C O 1
ATOM 5394 N N . GLN D 1 160 ? 25.28200 1.34300 -30.31400 1.000 55.01029 159 GLN C N 1
ATOM 5395 C CA . GLN D 1 160 ? 25.78100 1.39100 -31.68500 1.000 54.14469 159 GLN C CA 1
ATOM 5396 C C . GLN D 1 160 ? 27.24300 0.98700 -31.79100 1.000 52.03436 159 GLN C C 1
ATOM 5397 O O . GLN D 1 160 ? 27.60700 0.18800 -32.66000 1.000 49.61756 159 GLN C O 1
ATOM 5403 N N . VAL D 1 161 ? 28.09200 1.52400 -30.92100 1.000 44.82276 160 VAL C N 1
ATOM 5404 C CA . VAL D 1 161 ? 29.49600 1.14300 -30.84100 1.000 46.58623 160 VAL C CA 1
ATOM 5405 C C . VAL D 1 161 ? 29.64000 0.10300 -29.74100 1.000 42.98727 160 VAL C C 1
ATOM 5406 O O . VAL D 1 161 ? 29.33300 0.37600 -28.57200 1.000 40.76534 160 VAL C O 1
ATOM 5410 N N . TYR D 1 162 ? 30.10800 -1.09100 -30.10500 1.000 36.92299 161 TYR C N 1
ATOM 5411 C CA . TYR D 1 162 ? 30.18300 -2.16900 -29.13400 1.000 46.33559 161 TYR C CA 1
ATOM 5412 C C . TYR D 1 162 ? 31.59900 -2.57600 -28.76200 1.000 45.02832 161 TYR C C 1
ATOM 5413 O O . TYR D 1 162 ? 31.80500 -3.06800 -27.64500 1.000 43.79562 161 TYR C O 1
ATOM 5422 N N . TYR D 1 163 ? 32.58100 -2.30900 -29.61500 1.000 43.25813 162 TYR C N 1
ATOM 5423 C CA . TYR D 1 163 ? 33.97200 -2.62000 -29.32100 1.000 43.53416 162 TYR C CA 1
ATOM 5424 C C . TYR D 1 163 ? 34.74100 -1.32000 -29.16300 1.000 39.06549 162 TYR C C 1
ATOM 5425 O O . TYR D 1 163 ? 34.61500 -0.42100 -30.00100 1.000 36.11440 162 TYR C O 1
ATOM 5434 N N . HIS D 1 164 ? 35.49700 -1.21000 -28.06900 1.000 32.67240 163 HIS C N 1
ATOM 5435 C CA . HIS D 1 164 ? 36.22900 0.00700 -27.73900 1.000 33.68598 163 HIS C CA 1
ATOM 5436 C C . HIS D 1 164 ? 37.67500 -0.33400 -27.42300 1.000 29.52480 163 HIS C C 1
ATOM 5437 O O . HIS D 1 164 ? 37.94000 -1.10100 -26.49300 1.000 32.21366 163 HIS C O 1
ATOM 5444 N N . GLU D 1 165 ? 38.60700 0.26600 -28.16000 1.000 28.59850 164 GLU C N 1
ATOM 5445 C CA . GLU D 1 165 ? 40.03600 0.05500 -27.95100 1.000 30.77602 164 GLU C CA 1
ATOM 5446 C C . GLU D 1 165 ? 40.75900 1.39400 -27.85700 1.000 28.86500 164 GLU C C 1
ATOM 5447 O O . GLU D 1 165 ? 40.62200 2.23400 -28.75000 1.000 24.42066 164 GLU C O 1
ATOM 5453 N N . PHE D 1 166 ? 41.56300 1.58100 -26.81100 1.000 23.14781 165 PHE C N 1
ATOM 5454 C CA . PHE D 1 166 ? 42.36400 2.79000 -26.65300 1.000 23.01055 165 PHE C CA 1
ATOM 5455 C C . PHE D 1 166 ? 43.83100 2.39700 -26.70400 1.000 25.58886 165 PHE C C 1
ATOM 5456 O O . PHE D 1 166 ? 44.31600 1.67000 -25.83100 1.000 29.02991 165 PHE C O 1
ATOM 5464 N N . GLU D 1 167 ? 44.54000 2.92400 -27.68200 1.000 18.73570 166 GLU C N 1
ATOM 5465 C CA . GLU D 1 167 ? 45.95900 2.69700 -27.85700 1.000 19.68705 166 GLU C CA 1
ATOM 5466 C C . GLU D 1 167 ? 46.69200 3.95400 -27.40200 1.000 19.00472 166 GLU C C 1
ATOM 5467 O O . GLU D 1 167 ? 46.42900 5.04500 -27.91000 1.000 16.97064 166 GLU C O 1
ATOM 5473 N N . ILE D 1 168 ? 47.58100 3.80900 -26.42400 1.000 17.34595 167 ILE C N 1
ATOM 5474 C CA . ILE D 1 168 ? 48.28400 4.93600 -25.82800 1.000 17.78426 167 ILE C CA 1
ATOM 5475 C C . ILE D 1 168 ? 49.74700 4.85700 -26.22600 1.000 13.61978 167 ILE C C 1
ATOM 5476 O O . ILE D 1 168 ? 50.35400 3.77900 -26.18100 1.000 18.95737 167 ILE C O 1
ATOM 5481 N N . THR D 1 169 ? 50.30100 5.98200 -26.65500 1.000 11.71475 168 THR C N 1
ATOM 5482 C CA . THR D 1 169 ? 51.72200 6.06400 -26.94200 1.000 16.47567 168 THR C CA 1
ATOM 5483 C C . THR D 1 169 ? 52.33500 7.25100 -26.20600 1.000 19.09293 168 THR C C 1
ATOM 5484 O O . THR D 1 169 ? 51.68900 8.28600 -25.99900 1.000 20.04018 168 THR C O 1
ATOM 5488 N N . HIS D 1 170 ? 53.58500 7.07800 -25.77900 1.000 18.24484 169 HIS C N 1
ATOM 5489 C CA . HIS D 1 170 ? 54.32900 8.13600 -25.11200 1.000 17.98730 169 HIS C CA 1
ATOM 5490 C C . HIS D 1 170 ? 55.55900 8.52700 -25.92500 1.000 15.08339 169 HIS C C 1
ATOM 5491 O O . HIS D 1 170 ? 56.53900 9.02700 -25.37400 1.000 21.80761 169 HIS C O 1
ATOM 5498 N N . GLU D 1 171 ? 55.50500 8.34100 -27.23900 1.000 17.03613 170 GLU C N 1
ATOM 5499 C CA . GLU D 1 171 ? 56.63900 8.68000 -28.11500 1.000 27.40051 170 GLU C CA 1
ATOM 5500 C C . GLU D 1 171 ? 56.77800 10.19700 -28.21100 1.000 27.52015 170 GLU C C 1
ATOM 5501 O O . GLU D 1 171 ? 55.95400 10.93200 -27.63800 1.000 26.82784 170 GLU C O 1
#

Solvent-accessible surface area: 35306 Å² total; per-residue (Å²): 17,104,63,45,12,0,84,62,7,19,132,60,114,49,57,25,60,40,3,19,126,160,9,67,10,60,111,47,26,0,42,86,18,96,107,56,75,54,116,18,2,69,3,42,0,73,28,0,27,113,0,43,80,41,19,97,97,109,19,129,133,56,31,98,6,13,0,64,2,90,8,62,64,88,33,111,45,20,3,0,16,3,46,55,36,74,32,0,23,73,39,0,20,123,70,60,26,162,117,16,13,8,89,47,7,49,45,2,10,0,0,50,6,38,68,54,81,9,110,64,2,78,12,56,39,101,1,1,60,41,138,111,66,21,92,121,10,84,156,56,153,55,65,91,16,43,59,58,3,17,68,47,0,0,65,13,2,12,41,73,0,16,52,21,88,29,105,47,39,91,36,7,102,62,117,0,0,62,42,0,19,129,39,115,52,56,21,89,30,0,14,114,130,15,60,8,60,80,53,37,0,32,103,18,81,94,55,174,46,135,23,3,73,4,47,0,50,23,0,40,99,0,27,93,22,17,68,107,81,15,113,2,86,36,110,3,15,0,112,1,95,18,68,98,102,129,98,65,11,64,0,72,4,43,51,5,90,86,0,30,71,48,0,7,101,103,54,28,152,106,19,11,30,88,64,14,89,37,23,6,18,10,134,49,38,72,73,70,58,118,96,14,42,59,39,108,84,3,24,97,35,57,122,42,8,79,61,18,145,93,59,152,65,95,102,20,75,58,21,2,16,18,16,0,0,51,60,3,66,80,80,0,121,102,43,57,21,65,12,15,7,108,21,102,61,49,13,0,79,77,5,18,128,47,122,47,58,20,90,62,5,20,132,55,11,68,9,66,85,64,39,0,41,25,15,93,125,56,87,58,118,20,2,67,3,39,0,74,29,0,33,118,0,41,93,70,26,111,91,101,18,114,132,54,32,93,7,18,0,59,1,78,12,60,67,86,33,116,42,22,3,0,15,1,29,52,39,72,78,0,23,70,39,1,21,127,77,60,27,164,115,15,13,9,88,47,7,57,38,2,8,10,0,43,4,36,71,58,80,13,110,67,4,79,12,55,37,102,1,0,61,42,137,107,67,11,78,112,10,116,155,52,154,73,62,94,15,39,56,57,4,18,64,46,0,0,67,12,2,14,43,75,1,14,54,24,80,28,104,73,42,44,40,12,89,54,110,0,0,71,42,0,19,128,27,172,51,56,20,91,31,0,12,118,134,16,64,8,59,84,52,37,0,32,102,17,81,93,54,175,47,132,20,2,74,4,44,0,58,24,0,39,101,0,25,86,30,18,66,108,90,14,92,0,86,36,107,2,16,0,101,3,112,14,66,99,97,134,95,62,14,65,1,72,2,42,50,4,91,83,0,32,72,45,0,7,102,103,55,29,161,68,18,10,29,89,64,14,88,38,14,6,17,3,99,48,37,68,66,57,60,93,96,16,41,50,77,108,74,1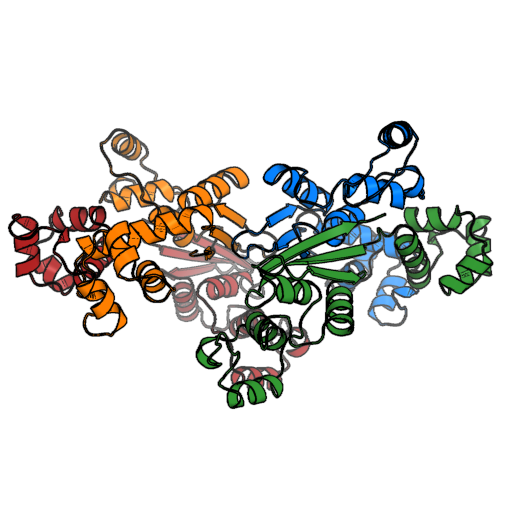,29,90,57,58,117,31,25,97,64,24,60,95,56,113,80,92,101,18,75,59,21,2,17,17,17,0,0,50,57,2,64,90,81,0,114,96,41,98,18,56,12,16,6,110

Foldseek 3Di:
DDVVLLVCVLPDDDQLVVLCVQQVDDSVVSVCCNVVVDPPVPDDPNSNCSSNVSSCVVCQVVKKKWKWFDFPPNVDIFIFMDNFLVRRLVRRCVVPNDPQFQAQLQLVLQCVVQVHDLVVQVQDSNGGDNVVVSVVVVVDDGDHDDRVVSVVSLCVGPDGTNDMDMDIPSD/DDVVLLVCLLPDPDQLVRLCVQQVNDSVVSVCCNVVVDPPVNDDPNSVVSSNVVSCVVVDFFKKKWKWWAFPVRPDIFIFIDRFLVNSLVRRCVVPNDPQFQACLQLVLQCVQFVHDLVVQCQDSNGRDNVVVSVVVVVPDGDHDDRVSSVVSRVVGHPTTNDMDMDMDRD/DDVVLLVVVLVDPDQLVVLCVQQVDDSVQSVCCNVVVDPPVPDDPSSNVSSNVSSCVVCLVVKKKWKKFDFPPNVDIFIFMDNFLVNSLVRRCVVPNDPQFQACLQLVLQCVVQVHDLVVQVQDSNGGDNVVVSVVVVVDDGDHDDRVSSVVSLCVGPDGGNDMDMDIPSD/DDPVLLVCVLPDPDQLVRLCVQQVNDSVVSVCCNVVVDPPVNDDPSSVVSSNVVSCVVVPFFKKKWKWWAFPVRPDIFIFIDRFLVRRLVRRCVVPNDPQFQPCLQLVLQCVVQVHDLVVQVQDSNGRPNVVVSVVVVVDDGDHDDRVSSVVSRVVTPPTTNDMDMDMDRD

Secondary structure (DSSP, 8-state):
--HHHHHHHHTSS--HHHHHHHH---HHHHHHHHHTSS-GGGSBHHHHHHHHHHHHHHHHTT--EEEEEE-SSSS-EEEEEESSHHHHHHHHHHHH-SSSSSTTHHHHHHHHHTT--GGGGT-BTTB---HHHHHHHHHS--PPP-HHHHHHHHHT--SS--EEEEEE---/--HHHHHHHHHSS--HHHHHHHH---HHHHHHHHHTSS-GGGSBHHHHHHHHHHHHHHHTTT--EEEEEE-SSSS-EEEEEESSHHHHHHHHHHHH-SSSSSTTHHHHHHHHHTT--GGGGT-BTTB---HHHHHHHHHS--PPP-HHHHHHHHHT--SS--EEEEEE---/--HHHHHHHHTSSS-HHHHHHHH---HHHHHHHHHTSS-GGGSBHHHHHHHHHHHHHHTPPP-EEEEEEE-TTSS-EEEEEESSHHHHHHHHHHHH-SSSSPTTHHHHHHHHHHT--TTTTTB-SS-B--HHHHHHHHHS--PPP-HHHHHHHHHT--SS--EEEEEEE--/--HHHHHHHHTSSS-HHHHHHHHS--HHHHHHHHHTSS-GGGSBHHHHHHHHHHHHHHTPPP-EEEEEEEETTSS-EEEEEESSHHHHHHHHHHHH-SSSSPTTHHHHHHHHHTT--TTTTTB-SS-B--HHHHHHHHHS--PPP-HHHHHHHHHT--SSEEEEEEEEE--